Protein AF-0000000072532673 (afdb_homodimer)

Radius of gyration: 25.01 Å; Cα contacts (8 Å, |Δi|>4): 2176; chains: 2; bounding box: 60×74×64 Å

Foldseek 3Di:
DKFFQFKAKAAKFFAPPDCLPPAFLLLLLQQQLVQCVSLVDDLALAAEEEAEEFQCPPCDPPSQLSSSVSNVHDPNYYYDYAHPALQQQVVQVVVVVVCCVVVVHFKHKGFYWFNLSPFDWDWDDDDADPPGTDTHGSCQPRHAAFPPVRAGLLLLLQVLCVVQVPALVNLLVLLVQQLVLQVVCVVVCLCQRHHDWDWADDPDDGTDIDTHFDQSVPDDSVCSVVFAADRDNPSGRFGLSQAFGAIGMIMMTMMGDPVVCVVVVRDGLKAWQFKFKFFDALSNLLQRQLVGQVVGCVVRVPDLVQAQAEEEAPNGSSSLVSNCVSNVHDPCRYSSNHHRSNRNRSSRGRNVVSVNSCSSPDDAQGKYKYKYTRGRGMIMMTIMGTD/DKFFQFKAKAAKFFAPPDCLPPAQLLLLLQQQLVQCVSLVDDLALAAEEEAEEFQCPPCDPPSQLSSSVSNVHDPNYYYDYAHPALQQQVVQVVVVVVCCVVVVHFKHKGFYWFNLSPFDWDWDDDDADPPGGDIHGSCQPRHAAFPPVRAGLLLLLQVLCVVQVPALVNLLVLLVQLLVLQVVCVVVCLCQRHHDWDWADDPDDGTDIDTHFDQSVPDDSVCSVVFAADRDNPSGRFGLSQAFGAIGMIMMTMMGDPVVCVVVVGDGLKAWQFKFKFFDALSNLLQRQLVGQVVGCVVNVPDLVQAQAEEEAPNGSSSLVSNCVSVVHDPCRYSSNHHRSNRNRSSRGRNVVSVNSCSSPDDAQGKYKYKYTRGRGMIMMTIMGTD

Organism: Lottia gigantea (NCBI:txid225164)

Structure (mmCIF, N/CA/C/O backbone):
data_AF-0000000072532673-model_v1
#
loop_
_entity.id
_entity.type
_entity.pdbx_description
1 polymer 'acetyl-CoA C-acetyltransferase'
#
loop_
_atom_site.group_PDB
_atom_site.id
_atom_site.type_symbol
_atom_site.label_atom_id
_atom_site.label_alt_id
_atom_site.label_comp_id
_atom_site.label_asym_id
_atom_site.label_entity_id
_atom_site.label_seq_id
_atom_site.pdbx_PDB_ins_code
_atom_site.Cartn_x
_atom_site.Cartn_y
_atom_site.Cartn_z
_atom_site.occupancy
_atom_site.B_iso_or_equiv
_atom_site.auth_seq_id
_atom_site.auth_comp_id
_atom_site.auth_asym_id
_atom_site.auth_atom_id
_atom_site.pdbx_PDB_model_num
ATOM 1 N N . ASP A 1 1 ? 0.694 17.328 -18.125 1 95.25 1 ASP A N 1
ATOM 2 C CA . ASP A 1 1 ? 0.324 18.078 -16.922 1 95.25 1 ASP A CA 1
ATOM 3 C C . ASP A 1 1 ? -0.752 17.344 -16.125 1 95.25 1 ASP A C 1
ATOM 5 O O . ASP A 1 1 ? -1.719 16.828 -16.703 1 95.25 1 ASP A O 1
ATOM 9 N N . VAL A 1 2 ? -0.45 17.219 -14.852 1 98.88 2 VAL A N 1
ATOM 10 C CA . VAL A 1 2 ? -1.44 16.672 -13.93 1 98.88 2 VAL A CA 1
ATOM 11 C C . VAL A 1 2 ? -2.053 17.797 -13.094 1 98.88 2 VAL A C 1
ATOM 13 O O . VAL A 1 2 ? -1.332 18.594 -12.508 1 98.88 2 VAL A O 1
ATOM 16 N N . VAL A 1 3 ? -3.381 17.812 -13.023 1 98.94 3 VAL A N 1
ATOM 17 C CA . VAL A 1 3 ? -4.059 18.875 -12.289 1 98.94 3 VAL A CA 1
ATOM 18 C C . VAL A 1 3 ? -4.941 18.266 -11.203 1 98.94 3 VAL A C 1
ATOM 20 O O . VAL A 1 3 ? -5.492 17.172 -11.375 1 98.94 3 VAL A O 1
ATOM 23 N N . ILE A 1 4 ? -4.965 18.953 -10.086 1 98.94 4 ILE A N 1
ATOM 24 C CA . ILE A 1 4 ? -5.938 18.688 -9.031 1 98.94 4 ILE A CA 1
ATOM 25 C C . ILE A 1 4 ? -7.234 19.438 -9.32 1 98.94 4 ILE A C 1
ATOM 27 O O . ILE A 1 4 ? -7.23 20.672 -9.453 1 98.94 4 ILE A O 1
ATOM 31 N N . VAL A 1 5 ? -8.336 18.703 -9.328 1 98.81 5 VAL A N 1
ATOM 32 C CA . VAL A 1 5 ? -9.547 19.375 -9.781 1 98.81 5 VAL A CA 1
ATOM 33 C C . VAL A 1 5 ? -10.516 19.547 -8.609 1 98.81 5 VAL A C 1
ATOM 35 O O . VAL A 1 5 ? -11.359 20.438 -8.617 1 98.81 5 VAL A O 1
ATOM 38 N N . SER A 1 6 ? -10.398 18.688 -7.645 1 98.88 6 SER A N 1
ATOM 39 C CA . SER A 1 6 ? -11.219 18.812 -6.441 1 98.88 6 SER A CA 1
ATOM 40 C C . SER A 1 6 ? -10.523 18.188 -5.234 1 98.88 6 SER A C 1
ATOM 42 O O . SER A 1 6 ? -9.539 17.453 -5.383 1 98.88 6 SER A O 1
ATOM 44 N N . PHE A 1 7 ? -11.023 18.594 -4.102 1 98.88 7 PHE A N 1
ATOM 45 C CA . PHE A 1 7 ? -10.523 18.078 -2.83 1 98.88 7 PHE A CA 1
ATOM 46 C C . PHE A 1 7 ? -11.633 18.047 -1.787 1 98.88 7 PHE A C 1
ATOM 48 O O . PHE A 1 7 ? -12.461 18.953 -1.729 1 98.88 7 PHE A O 1
ATOM 55 N N . ALA A 1 8 ? -11.641 16.906 -0.988 1 98.94 8 ALA A N 1
ATOM 56 C CA . ALA A 1 8 ? -12.555 16.781 0.144 1 98.94 8 ALA A CA 1
ATOM 57 C C . ALA A 1 8 ? -11.93 15.961 1.267 1 98.94 8 ALA A C 1
ATOM 59 O O . ALA A 1 8 ? -11.195 15 1.01 1 98.94 8 ALA A O 1
ATOM 60 N N . ARG A 1 9 ? -12.219 16.328 2.412 1 98.94 9 ARG A N 1
ATOM 61 C CA . ARG A 1 9 ? -11.828 15.531 3.57 1 98.94 9 ARG A CA 1
ATOM 62 C C . ARG A 1 9 ? -12.945 15.477 4.598 1 98.94 9 ARG A C 1
ATOM 64 O O . ARG A 1 9 ? -13.828 16.344 4.617 1 98.94 9 ARG A O 1
ATOM 71 N N . THR A 1 10 ? -12.93 14.453 5.406 1 98.94 10 THR A N 1
ATOM 72 C CA . THR A 1 10 ? -13.797 14.398 6.582 1 98.94 10 THR A CA 1
ATOM 73 C C . THR A 1 10 ? -13.266 15.32 7.68 1 98.94 10 THR A C 1
ATOM 75 O O . THR A 1 10 ? -12.125 15.781 7.617 1 98.94 10 THR A O 1
ATOM 78 N N . PRO A 1 11 ? -14.203 15.617 8.695 1 98.81 11 PRO A N 1
ATOM 79 C CA . PRO A 1 11 ? -13.594 16.141 9.914 1 98.81 11 PRO A CA 1
ATOM 80 C C . PRO A 1 11 ? -12.539 15.211 10.508 1 98.81 11 PRO A C 1
ATOM 82 O O . PRO A 1 11 ? -12.531 14.016 10.203 1 98.81 11 PRO A O 1
ATOM 85 N N . ILE A 1 12 ? -11.664 15.82 11.234 1 98.88 12 ILE A N 1
ATOM 86 C CA . ILE A 1 12 ? -10.695 15.023 11.984 1 98.88 12 ILE A CA 1
ATOM 87 C C . ILE A 1 12 ? -11.203 14.82 13.414 1 98.88 12 ILE A C 1
ATOM 89 O O . ILE A 1 12 ? -11.453 15.789 14.133 1 98.88 12 ILE A O 1
ATOM 93 N N . GLY A 1 13 ? -11.453 13.562 13.742 1 98.75 13 GLY A N 1
ATOM 94 C CA . GLY A 1 13 ? -11.875 13.227 15.094 1 98.75 13 GLY A CA 1
ATOM 95 C C . GLY A 1 13 ? -10.734 12.789 15.984 1 98.75 13 GLY A C 1
ATOM 96 O O . GLY A 1 13 ? -9.766 12.18 15.516 1 98.75 13 GLY A O 1
ATOM 97 N N . SER A 1 14 ? -10.852 13.07 17.312 1 98.38 14 SER A N 1
ATOM 98 C CA . SER A 1 14 ? -9.875 12.586 18.297 1 98.38 14 SER A CA 1
ATOM 99 C C . SER A 1 14 ? -10.07 11.102 18.578 1 98.38 14 SER A C 1
ATOM 101 O O . SER A 1 14 ? -11.164 10.57 18.391 1 98.38 14 SER A O 1
ATOM 103 N N . PHE A 1 15 ? -9.016 10.5 19.125 1 98.19 15 PHE A N 1
ATOM 104 C CA . PHE A 1 15 ? -9.008 9.078 19.469 1 98.19 15 PHE A CA 1
ATOM 105 C C . PHE A 1 15 ? -10.164 8.75 20.391 1 98.19 15 PHE A C 1
ATOM 107 O O . PHE A 1 15 ? -10.328 9.383 21.438 1 98.19 15 PHE A O 1
ATOM 114 N N . LEU A 1 16 ? -11 7.75 19.953 1 98.12 16 LEU A N 1
ATOM 115 C CA . LEU A 1 16 ? -12.117 7.207 20.719 1 98.12 16 LEU A CA 1
ATOM 116 C C . LEU A 1 16 ? -13.133 8.297 21.047 1 98.12 16 LEU A C 1
ATOM 118 O O . LEU A 1 16 ? -13.711 8.305 22.141 1 98.12 16 LEU A O 1
ATOM 122 N N . SER A 1 17 ? -13.352 9.172 20.125 1 97.56 17 SER A N 1
ATOM 123 C CA . SER A 1 17 ? -14.25 10.305 20.328 1 97.56 17 SER A CA 1
ATOM 124 C C . SER A 1 17 ? -15.289 10.383 19.203 1 97.56 17 SER A C 1
ATOM 126 O O . SER A 1 17 ? -15.984 9.398 18.938 1 97.56 17 SER A O 1
ATOM 128 N N . SER A 1 18 ? -15.359 11.477 18.5 1 97.5 18 SER A N 1
ATOM 129 C CA . SER A 1 18 ? -16.516 11.812 17.672 1 97.5 18 SER A CA 1
ATOM 130 C C . SER A 1 18 ? -16.641 10.852 16.5 1 97.5 18 SER A C 1
ATOM 132 O O . SER A 1 18 ? -17.75 10.586 16.031 1 97.5 18 SER A O 1
ATOM 134 N N . LEU A 1 19 ? -15.516 10.328 15.984 1 98.38 19 LEU A N 1
ATOM 135 C CA . LEU A 1 19 ? -15.562 9.484 14.797 1 98.38 19 LEU A CA 1
ATOM 136 C C . LEU A 1 19 ? -15.203 8.047 15.133 1 98.38 19 LEU A C 1
ATOM 138 O O . LEU A 1 19 ? -14.922 7.242 14.242 1 98.38 19 LEU A O 1
ATOM 142 N N . ALA A 1 20 ? -15.219 7.684 16.391 1 97.56 20 ALA A N 1
ATOM 143 C CA . ALA A 1 20 ? -14.719 6.395 16.875 1 97.56 20 ALA A CA 1
ATOM 144 C C . ALA A 1 20 ? -15.523 5.242 16.281 1 97.56 20 ALA A C 1
ATOM 146 O O . ALA A 1 20 ? -15.016 4.133 16.125 1 97.56 20 ALA A O 1
ATOM 147 N N . GLU A 1 21 ? -16.75 5.508 15.859 1 96.38 21 GLU A N 1
ATOM 148 C CA . GLU A 1 21 ? -17.625 4.449 15.375 1 96.38 21 GLU A CA 1
ATOM 149 C C . GLU A 1 21 ? -17.469 4.246 13.867 1 96.38 21 GLU A C 1
ATOM 151 O O . GLU A 1 21 ? -18.016 3.297 13.305 1 96.38 21 GLU A O 1
ATOM 156 N N . VAL A 1 22 ? -16.781 5.031 13.211 1 98.31 22 VAL A N 1
ATOM 157 C CA . VAL A 1 22 ? -16.719 5.023 11.75 1 98.31 22 VAL A CA 1
ATOM 158 C C . VAL A 1 22 ? -15.391 4.422 11.297 1 98.31 22 VAL A C 1
ATOM 160 O O . VAL A 1 22 ? -14.328 5 11.539 1 98.31 22 VAL A O 1
ATOM 163 N N . PRO A 1 23 ? -15.391 3.258 10.617 1 98.19 23 PRO A N 1
ATOM 164 C CA . PRO A 1 23 ? -14.141 2.658 10.141 1 98.19 23 PRO A CA 1
ATOM 165 C C . PRO A 1 23 ? -13.461 3.492 9.062 1 98.19 23 PRO A C 1
ATOM 167 O O . PRO A 1 23 ? -14.109 4.305 8.398 1 98.19 23 PRO A O 1
ATOM 170 N N . ALA A 1 24 ? -12.164 3.32 8.898 1 98.81 24 ALA A N 1
ATOM 171 C CA . ALA A 1 24 ? -11.359 4.078 7.938 1 98.81 24 ALA A CA 1
ATOM 172 C C . ALA A 1 24 ? -11.953 3.982 6.535 1 98.81 24 ALA A C 1
ATOM 174 O O . ALA A 1 24 ? -11.969 4.969 5.793 1 98.81 24 ALA A O 1
ATOM 175 N N . THR A 1 25 ? -12.445 2.791 6.113 1 98.81 25 THR A N 1
ATOM 176 C CA . THR A 1 25 ? -12.953 2.57 4.766 1 98.81 25 THR A CA 1
ATOM 177 C C . THR A 1 25 ? -14.211 3.406 4.516 1 98.81 25 THR A C 1
ATOM 179 O O . THR A 1 25 ? -14.391 3.943 3.422 1 98.81 25 THR A O 1
ATOM 182 N N . ARG A 1 26 ? -15.031 3.543 5.512 1 98.81 26 ARG A N 1
ATOM 183 C CA . ARG A 1 26 ? -16.219 4.383 5.383 1 98.81 26 ARG A CA 1
ATOM 184 C C . ARG A 1 26 ? -15.844 5.859 5.336 1 98.81 26 ARG A C 1
ATOM 186 O O . ARG A 1 26 ? -16.422 6.629 4.57 1 98.81 26 ARG A O 1
ATOM 193 N N . LEU A 1 27 ? -14.898 6.266 6.203 1 98.94 27 LEU A N 1
ATOM 194 C CA . LEU A 1 27 ? -14.391 7.629 6.105 1 98.94 27 LEU A CA 1
ATOM 195 C C . LEU A 1 27 ? -13.852 7.906 4.707 1 98.94 27 LEU A C 1
ATOM 197 O O . LEU A 1 27 ? -14.117 8.969 4.137 1 98.94 27 LEU A O 1
ATOM 201 N N . GLY A 1 28 ? -13.07 6.953 4.18 1 98.94 28 GLY A N 1
ATOM 202 C CA . GLY A 1 28 ? -12.57 7.07 2.82 1 98.94 28 GLY A CA 1
ATOM 203 C C . GLY A 1 28 ? -13.672 7.195 1.785 1 98.94 28 GLY A C 1
ATOM 204 O O . GLY A 1 28 ? -13.578 8.016 0.872 1 98.94 28 GLY A O 1
ATOM 205 N N . SER A 1 29 ? -14.75 6.391 1.938 1 98.94 29 SER A N 1
ATOM 206 C CA . SER A 1 29 ? -15.883 6.441 1.017 1 98.94 29 SER A CA 1
ATOM 207 C C . SER A 1 29 ? -16.5 7.836 0.977 1 98.94 29 SER A C 1
ATOM 209 O O . SER A 1 29 ? -16.844 8.336 -0.095 1 98.94 29 SER A O 1
ATOM 211 N N . ILE A 1 30 ? -16.625 8.367 2.133 1 98.94 30 ILE A N 1
ATOM 212 C CA . ILE A 1 30 ? -17.266 9.672 2.258 1 98.94 30 ILE A CA 1
ATOM 213 C C . ILE A 1 30 ? -16.406 10.727 1.561 1 98.94 30 ILE A C 1
ATOM 215 O O . ILE A 1 30 ? -16.922 11.547 0.797 1 98.94 30 ILE A O 1
ATOM 219 N N . ALA A 1 31 ? -15.109 10.719 1.809 1 98.94 31 ALA A N 1
ATOM 220 C CA . ALA A 1 31 ? -14.195 11.68 1.188 1 98.94 31 ALA A CA 1
ATOM 221 C C . ALA A 1 31 ? -14.172 11.516 -0.328 1 98.94 31 ALA A C 1
ATOM 223 O O . ALA A 1 31 ? -14.211 12.5 -1.067 1 98.94 31 ALA A O 1
ATOM 224 N N . ILE A 1 32 ? -14.117 10.266 -0.835 1 98.94 32 ILE A N 1
ATOM 225 C CA . ILE A 1 32 ? -14.062 9.977 -2.264 1 98.94 32 ILE A CA 1
ATOM 226 C C . ILE A 1 32 ? -15.344 10.461 -2.941 1 98.94 32 ILE A C 1
ATOM 228 O O . ILE A 1 32 ? -15.289 11.156 -3.961 1 98.94 32 ILE A O 1
ATOM 232 N N . LYS A 1 33 ? -16.469 10.078 -2.365 1 98.94 33 LYS A N 1
ATOM 233 C CA . LYS A 1 33 ? -17.766 10.453 -2.939 1 98.94 33 LYS A CA 1
ATOM 234 C C . LYS A 1 33 ? -17.875 11.969 -3.1 1 98.94 33 LYS A C 1
ATOM 236 O O . LYS A 1 33 ? -18.312 12.453 -4.148 1 98.94 33 LYS A O 1
ATOM 241 N N . GLU A 1 34 ? -17.484 12.688 -2.076 1 98.94 34 GLU A N 1
ATOM 242 C CA . GLU A 1 34 ? -17.609 14.141 -2.111 1 98.94 34 GLU A CA 1
ATOM 243 C C . GLU A 1 34 ? -16.625 14.75 -3.109 1 98.94 34 GLU A C 1
ATOM 245 O O . GLU A 1 34 ? -16.953 15.719 -3.797 1 98.94 34 GLU A O 1
ATOM 250 N N . ALA A 1 35 ? -15.383 14.258 -3.164 1 98.88 35 ALA A N 1
ATOM 251 C CA . ALA A 1 35 ? -14.414 14.773 -4.129 1 98.88 35 ALA A CA 1
ATOM 252 C C . ALA A 1 35 ? -14.938 14.625 -5.559 1 98.88 35 ALA A C 1
ATOM 254 O O . ALA A 1 35 ? -14.766 15.523 -6.383 1 98.88 35 ALA A O 1
ATOM 255 N N . VAL A 1 36 ? -15.516 13.477 -5.863 1 98.88 36 VAL A N 1
ATOM 256 C CA . VAL A 1 36 ? -16.078 13.234 -7.188 1 98.88 36 VAL A CA 1
ATOM 257 C C . VAL A 1 36 ? -17.203 14.234 -7.461 1 98.88 36 VAL A C 1
ATOM 259 O O . VAL A 1 36 ? -17.266 14.828 -8.539 1 98.88 36 VAL A O 1
ATOM 262 N N . SER A 1 37 ? -18.062 14.414 -6.477 1 98.69 37 SER A N 1
ATOM 263 C CA . SER A 1 37 ? -19.172 15.359 -6.602 1 98.69 37 SER A CA 1
ATOM 264 C C . SER A 1 37 ? -18.656 16.766 -6.871 1 98.69 37 SER A C 1
ATOM 266 O O . SER A 1 37 ? -19.156 17.453 -7.766 1 98.69 37 SER A O 1
ATOM 268 N N . ARG A 1 38 ? -17.656 17.203 -6.172 1 98.62 38 ARG A N 1
ATOM 269 C CA . ARG A 1 38 ? -17.141 18.547 -6.285 1 98.62 38 ARG A CA 1
ATOM 270 C C . ARG A 1 38 ? -16.438 18.766 -7.625 1 98.62 38 ARG A C 1
ATOM 272 O O . ARG A 1 38 ? -16.406 19.875 -8.148 1 98.62 38 ARG A O 1
ATOM 279 N N . ALA A 1 39 ? -15.867 17.703 -8.133 1 98.38 39 ALA A N 1
ATOM 280 C CA . ALA A 1 39 ? -15.227 17.781 -9.445 1 98.38 39 ALA A CA 1
ATOM 281 C C . ALA A 1 39 ? -16.266 18 -10.547 1 98.38 39 ALA A C 1
ATOM 283 O O . ALA A 1 39 ? -15.93 18.453 -11.648 1 98.38 39 ALA A O 1
ATOM 284 N N . GLY A 1 40 ? -17.5 17.562 -10.258 1 98.12 40 GLY A N 1
ATOM 285 C CA . GLY A 1 40 ? -18.578 17.719 -11.219 1 98.12 40 GLY A CA 1
ATOM 286 C C . GLY A 1 40 ? -18.516 16.703 -12.352 1 98.12 40 GLY A C 1
ATOM 287 O O . GLY A 1 40 ? -18.891 17.016 -13.484 1 98.12 40 GLY A O 1
ATOM 288 N N . ILE A 1 41 ? -17.984 15.633 -12.148 1 98.12 41 ILE A N 1
ATOM 289 C CA . ILE A 1 41 ? -17.875 14.617 -13.188 1 98.12 41 ILE A CA 1
ATOM 290 C C . ILE A 1 41 ? -18.734 13.414 -12.836 1 98.12 41 ILE A C 1
ATOM 292 O O . ILE A 1 41 ? -19.109 13.227 -11.672 1 98.12 41 ILE A O 1
ATOM 296 N N . ASN A 1 42 ? -19.062 12.625 -13.867 1 97.94 42 ASN A N 1
ATOM 297 C CA . ASN A 1 42 ? -19.688 11.328 -13.648 1 97.94 42 ASN A CA 1
ATOM 298 C C . ASN A 1 42 ? -18.734 10.359 -12.945 1 97.94 42 ASN A C 1
ATOM 300 O O . ASN A 1 42 ? -17.562 10.266 -13.305 1 97.94 42 ASN A O 1
ATOM 304 N N . LYS A 1 43 ? -19.234 9.695 -11.938 1 97.75 43 LYS A N 1
ATOM 305 C CA . LYS A 1 43 ? -18.406 8.766 -11.164 1 97.75 43 LYS A CA 1
ATOM 306 C C . LYS A 1 43 ? -17.766 7.719 -12.07 1 97.75 43 LYS A C 1
ATOM 308 O O . LYS A 1 43 ? -16.688 7.207 -11.758 1 97.75 43 LYS A O 1
ATOM 313 N N . ASP A 1 44 ? -18.328 7.391 -13.203 1 97.88 44 ASP A N 1
ATOM 314 C CA . ASP A 1 44 ? -17.812 6.375 -14.117 1 97.88 44 ASP A CA 1
ATOM 315 C C . ASP A 1 44 ? -16.578 6.875 -14.859 1 97.88 44 ASP A C 1
ATOM 317 O O . ASP A 1 44 ? -15.859 6.09 -15.484 1 97.88 44 ASP A O 1
ATOM 321 N N . GLU A 1 45 ? -16.281 8.18 -14.75 1 98.06 45 GLU A N 1
ATOM 322 C CA . GLU A 1 45 ? -15.094 8.758 -15.367 1 98.06 45 GLU A CA 1
ATOM 323 C C . GLU A 1 45 ? -13.828 8.398 -14.586 1 98.06 45 GLU A C 1
ATOM 325 O O . GLU A 1 45 ? -12.719 8.5 -15.102 1 98.06 45 GLU A O 1
ATOM 330 N N . VAL A 1 46 ? -14.031 8.086 -13.297 1 98.81 46 VAL A N 1
ATOM 331 C CA . VAL A 1 46 ? -12.883 7.734 -12.469 1 98.81 46 VAL A CA 1
ATOM 332 C C . VAL A 1 46 ? -12.32 6.383 -12.906 1 98.81 46 VAL A C 1
ATOM 334 O O . VAL A 1 46 ? -13.039 5.379 -12.906 1 98.81 46 VAL A O 1
ATOM 337 N N . LYS A 1 47 ? -11.016 6.363 -13.172 1 98.69 47 LYS A N 1
ATOM 338 C CA . LYS A 1 47 ? -10.445 5.18 -13.812 1 98.69 47 LYS A CA 1
ATOM 339 C C . LYS A 1 47 ? -9.656 4.34 -12.812 1 98.69 47 LYS A C 1
ATOM 341 O O . LYS A 1 47 ? -9.43 3.148 -13.039 1 98.69 47 LYS A O 1
ATOM 346 N N . GLU A 1 48 ? -9.195 4.871 -11.781 1 98.88 48 GLU A N 1
ATOM 347 C CA . GLU A 1 48 ? -8.422 4.16 -10.773 1 98.88 48 GLU A CA 1
ATOM 348 C C . GLU A 1 48 ? -8.336 4.957 -9.469 1 98.88 48 GLU A C 1
ATOM 350 O O . GLU A 1 48 ? -8.492 6.184 -9.477 1 98.88 48 GLU A O 1
ATOM 355 N N . VAL A 1 49 ? -8.234 4.289 -8.344 1 99 49 VAL A N 1
ATOM 356 C CA . VAL A 1 49 ? -8.234 4.934 -7.031 1 99 49 VAL A CA 1
ATOM 357 C C . VAL A 1 49 ? -7.035 4.449 -6.219 1 99 49 VAL A C 1
ATOM 359 O O . VAL A 1 49 ? -6.805 3.244 -6.098 1 99 49 VAL A O 1
ATOM 362 N N . TYR A 1 50 ? -6.234 5.359 -5.676 1 98.94 50 TYR A N 1
ATOM 363 C CA . TYR A 1 50 ? -5.184 5.074 -4.703 1 98.94 50 TYR A CA 1
ATOM 364 C C . TYR A 1 50 ? -5.465 5.77 -3.377 1 98.94 50 TYR A C 1
ATOM 366 O O . TYR A 1 50 ? -5.578 6.996 -3.322 1 98.94 50 TYR A O 1
ATOM 374 N N . MET A 1 51 ? -5.551 5.035 -2.291 1 98.94 51 MET A N 1
ATOM 375 C CA . MET A 1 51 ? -5.73 5.602 -0.958 1 98.94 51 MET A CA 1
ATOM 376 C C . MET A 1 51 ? -4.641 5.125 -0.008 1 98.94 51 MET A C 1
ATOM 378 O O . MET A 1 51 ? -4.355 3.928 0.068 1 98.94 51 MET A O 1
ATOM 382 N N . GLY A 1 52 ? -4.004 6.082 0.679 1 98.94 52 GLY A N 1
ATOM 383 C CA . GLY A 1 52 ? -3.082 5.738 1.75 1 98.94 52 GLY A CA 1
ATOM 384 C C . GLY A 1 52 ? -3.777 5.207 2.988 1 98.94 52 GLY A C 1
ATOM 385 O O . GLY A 1 52 ? -4.848 5.691 3.363 1 98.94 52 GLY A O 1
ATOM 386 N N . ASN A 1 53 ? -3.256 4.223 3.631 1 98.94 53 ASN A N 1
ATOM 387 C CA . ASN A 1 53 ? -3.717 3.629 4.883 1 98.94 53 ASN A CA 1
ATOM 388 C C . ASN A 1 53 ? -2.586 2.912 5.613 1 98.94 53 ASN A C 1
ATOM 390 O O . ASN A 1 53 ? -1.948 2.018 5.055 1 98.94 53 ASN A O 1
ATOM 394 N N . VAL A 1 54 ? -2.361 3.299 6.879 1 98.81 54 VAL A N 1
ATOM 395 C CA . VAL A 1 54 ? -1.189 2.793 7.586 1 98.81 54 VAL A CA 1
ATOM 396 C C . VAL A 1 54 ? -1.562 1.538 8.367 1 98.81 54 VAL A C 1
ATOM 398 O O . VAL A 1 54 ? -1.085 0.442 8.062 1 98.81 54 VAL A O 1
ATOM 401 N N . VAL A 1 55 ? -2.436 1.682 9.359 1 98.5 55 VAL A N 1
ATOM 402 C CA . VAL A 1 55 ? -2.893 0.532 10.133 1 98.5 55 VAL A CA 1
ATOM 403 C C . VAL A 1 55 ? -4.098 -0.107 9.453 1 98.5 55 VAL A C 1
ATOM 405 O O . VAL A 1 55 ? -5.242 0.252 9.734 1 98.5 55 VAL A O 1
ATOM 408 N N . GLN A 1 56 ? -3.834 -1.106 8.648 1 98.31 56 GLN A N 1
ATOM 409 C CA . GLN A 1 56 ? -4.863 -1.733 7.828 1 98.31 56 GLN A CA 1
ATOM 410 C C . GLN A 1 56 ? -5.508 -2.91 8.555 1 98.31 56 GLN A C 1
ATOM 412 O O . GLN A 1 56 ? -6.469 -3.502 8.062 1 98.31 56 GLN A O 1
ATOM 417 N N . ALA A 1 57 ? -5.008 -3.242 9.758 1 98.12 57 ALA A N 1
ATOM 418 C CA . ALA A 1 57 ? -5.441 -4.418 10.508 1 98.12 57 ALA A CA 1
ATOM 419 C C . ALA A 1 57 ? -6.918 -4.316 10.883 1 98.12 57 ALA A C 1
ATOM 421 O O . ALA A 1 57 ? -7.371 -3.279 11.375 1 98.12 57 ALA A O 1
ATOM 422 N N . CYS A 1 58 ? -7.621 -5.379 10.594 1 97.44 58 CYS A N 1
ATOM 423 C CA . CYS A 1 58 ? -9 -5.586 11.008 1 97.44 58 CYS A CA 1
ATOM 424 C C . CYS A 1 58 ? -9.953 -4.695 10.219 1 97.44 58 CYS A C 1
ATOM 426 O O . CYS A 1 58 ? -11.094 -4.48 10.625 1 97.44 58 CYS A O 1
ATOM 428 N N . GLU A 1 59 ? -9.523 -4.152 9.117 1 97.56 59 GLU A N 1
ATOM 429 C CA . GLU A 1 59 ? -10.391 -3.336 8.266 1 97.56 59 GLU A CA 1
ATOM 430 C C . GLU A 1 59 ? -11.133 -4.195 7.25 1 97.56 59 GLU A C 1
ATOM 432 O O . GLU A 1 59 ? -12.039 -3.715 6.57 1 97.56 59 GLU A O 1
ATOM 437 N N . GLY A 1 60 ? -10.781 -5.465 7.191 1 97.25 60 GLY A N 1
ATOM 438 C CA . GLY A 1 60 ? -11.281 -6.312 6.121 1 97.25 60 GLY A CA 1
ATOM 439 C C . GLY A 1 60 ? -10.414 -6.285 4.879 1 97.25 60 GLY A C 1
ATOM 440 O O . GLY A 1 60 ? -9.516 -5.449 4.766 1 97.25 60 GLY A O 1
ATOM 441 N N . GLN A 1 61 ? -10.719 -7.184 3.988 1 97.56 61 GLN A N 1
ATOM 442 C CA . GLN A 1 61 ? -9.922 -7.348 2.775 1 97.56 61 GLN A CA 1
ATOM 443 C C . GLN A 1 61 ? -10 -6.102 1.896 1 97.56 61 GLN A C 1
ATOM 445 O O . GLN A 1 61 ? -11.062 -5.512 1.739 1 97.56 61 GLN A O 1
ATOM 450 N N . ALA A 1 62 ? -8.852 -5.645 1.331 1 97.69 62 ALA A N 1
ATOM 451 C CA . ALA A 1 62 ? -8.742 -4.605 0.308 1 97.69 62 ALA A CA 1
ATOM 452 C C . ALA A 1 62 ? -9.43 -3.318 0.758 1 97.69 62 ALA A C 1
ATOM 454 O O . ALA A 1 62 ? -10.43 -2.904 0.172 1 97.69 62 ALA A O 1
ATOM 455 N N . PRO A 1 63 ? -8.867 -2.592 1.714 1 98.62 63 PRO A N 1
ATOM 456 C CA . PRO A 1 63 ? -9.508 -1.404 2.279 1 98.62 63 PRO A CA 1
ATOM 457 C C . PRO A 1 63 ? -9.797 -0.331 1.229 1 98.62 63 PRO A C 1
ATOM 459 O O . PRO A 1 63 ? -10.859 0.291 1.25 1 98.62 63 PRO A O 1
ATOM 462 N N . CYS A 1 64 ? -8.875 -0.103 0.326 1 98.88 64 CYS A N 1
ATOM 463 C CA . CYS A 1 64 ? -9.102 0.903 -0.706 1 98.88 64 CYS A CA 1
ATOM 464 C C . CYS A 1 64 ? -10.297 0.531 -1.578 1 98.88 64 CYS A C 1
ATOM 466 O O . CYS A 1 64 ? -11.062 1.401 -1.991 1 98.88 64 CYS A O 1
ATOM 468 N N . ARG A 1 65 ? -10.43 -0.743 -1.893 1 98.81 65 ARG A N 1
ATOM 469 C CA . ARG A 1 65 ? -11.555 -1.228 -2.688 1 98.81 65 ARG A CA 1
ATOM 470 C C . ARG A 1 65 ? -12.883 -0.992 -1.967 1 98.81 65 ARG A C 1
ATOM 472 O O . ARG A 1 65 ? -13.859 -0.576 -2.582 1 98.81 65 ARG A O 1
ATOM 479 N N . GLN A 1 66 ? -12.914 -1.274 -0.657 1 98.75 66 GLN A N 1
ATOM 480 C CA . GLN A 1 66 ? -14.102 -1.011 0.153 1 98.75 66 GLN A CA 1
ATOM 481 C C . GLN A 1 66 ? -14.492 0.463 0.088 1 98.75 66 GLN A C 1
ATOM 483 O O . GLN A 1 66 ? -15.672 0.789 -0.085 1 98.75 66 GLN A O 1
ATOM 488 N N . ALA A 1 67 ? -13.492 1.341 0.268 1 98.94 67 ALA A N 1
ATOM 489 C CA . ALA A 1 67 ? -13.75 2.777 0.212 1 98.94 67 ALA A CA 1
ATOM 490 C C . ALA A 1 67 ? -14.297 3.184 -1.154 1 98.94 67 ALA A C 1
ATOM 492 O O . ALA A 1 67 ? -15.227 3.986 -1.245 1 98.94 67 ALA A O 1
ATOM 493 N N . THR A 1 68 ? -13.711 2.643 -2.215 1 98.88 68 THR A N 1
ATOM 494 C CA . THR A 1 68 ? -14.062 2.975 -3.59 1 98.88 68 THR A CA 1
ATOM 495 C C . THR A 1 68 ? -15.508 2.578 -3.891 1 98.88 68 THR A C 1
ATOM 497 O O . THR A 1 68 ? -16.297 3.395 -4.379 1 98.88 68 THR A O 1
ATOM 500 N N . LEU A 1 69 ? -15.82 1.327 -3.598 1 98.75 69 LEU A N 1
ATOM 501 C CA . LEU A 1 69 ? -17.172 0.851 -3.867 1 98.75 69 LEU A CA 1
ATOM 502 C C . LEU A 1 69 ? -18.188 1.511 -2.93 1 98.75 69 LEU A C 1
ATOM 504 O O . LEU A 1 69 ? -19.312 1.785 -3.326 1 98.75 69 LEU A O 1
ATOM 508 N N . GLY A 1 70 ? -17.781 1.75 -1.666 1 98.69 70 GLY A N 1
ATOM 509 C CA . GLY A 1 70 ? -18.625 2.457 -0.725 1 98.69 70 GLY A CA 1
ATOM 510 C C . GLY A 1 70 ? -18.984 3.863 -1.175 1 98.69 70 GLY A C 1
ATOM 511 O O . GLY A 1 70 ? -20.016 4.402 -0.796 1 98.69 70 GLY A O 1
ATOM 512 N N . ALA A 1 71 ? -18.109 4.438 -1.953 1 98.88 71 ALA A N 1
ATOM 513 C CA . ALA A 1 71 ? -18.328 5.781 -2.488 1 98.88 71 ALA A CA 1
ATOM 514 C C . ALA A 1 71 ? -19.25 5.742 -3.699 1 98.88 71 ALA A C 1
ATOM 516 O O . ALA A 1 71 ? -19.625 6.789 -4.238 1 98.88 71 ALA A O 1
ATOM 517 N N . GLY A 1 72 ? -19.547 4.543 -4.148 1 98.62 72 GLY A N 1
ATOM 518 C CA . GLY A 1 72 ? -20.469 4.375 -5.258 1 98.62 72 GLY A CA 1
ATOM 519 C C . GLY A 1 72 ? -19.781 4.328 -6.609 1 98.62 72 GLY A C 1
ATOM 520 O O . GLY A 1 72 ? -20.438 4.391 -7.652 1 98.62 72 GLY A O 1
ATOM 521 N N . LEU A 1 73 ? -18.484 4.25 -6.699 1 98.81 73 LEU A N 1
ATOM 522 C CA . LEU A 1 73 ? -17.797 4.164 -7.98 1 98.81 73 LEU A CA 1
ATOM 523 C C . LEU A 1 73 ? -18.047 2.816 -8.648 1 98.81 73 LEU A C 1
ATOM 525 O O . LEU A 1 73 ? -18.531 1.882 -8 1 98.81 73 LEU A O 1
ATOM 529 N N . ALA A 1 74 ? -17.688 2.717 -9.898 1 98.62 74 ALA A N 1
ATOM 530 C CA . ALA A 1 74 ? -17.969 1.533 -10.703 1 98.62 74 ALA A CA 1
ATOM 531 C C . ALA A 1 74 ? -17.172 0.331 -10.227 1 98.62 74 ALA A C 1
ATOM 533 O O . ALA A 1 74 ? -16 0.469 -9.844 1 98.62 74 ALA A O 1
ATOM 534 N N . GLU A 1 75 ? -17.75 -0.865 -10.312 1 98.12 75 GLU A N 1
ATOM 535 C CA . GLU A 1 75 ? -17.078 -2.105 -9.953 1 98.12 75 GLU A CA 1
ATOM 536 C C . GLU A 1 75 ? -15.875 -2.357 -10.867 1 98.12 75 GLU A C 1
ATOM 538 O O . GLU A 1 75 ? -14.984 -3.131 -10.523 1 98.12 75 GLU A O 1
ATOM 543 N N . SER A 1 76 ? -15.844 -1.729 -12 1 98.5 76 SER A N 1
ATOM 544 C CA . SER A 1 76 ? -14.758 -1.905 -12.961 1 98.5 76 SER A CA 1
ATOM 545 C C . SER A 1 76 ? -13.562 -1.023 -12.609 1 98.5 76 SER A C 1
ATOM 547 O O . SER A 1 76 ? -12.523 -1.087 -13.266 1 98.5 76 SER A O 1
ATOM 549 N N . THR A 1 77 ? -13.617 -0.203 -11.539 1 98.75 77 THR A N 1
ATOM 550 C CA . THR A 1 77 ? -12.547 0.71 -11.164 1 98.75 77 THR A CA 1
ATOM 551 C C . THR A 1 77 ? -11.5 -0.004 -10.305 1 98.75 77 THR A C 1
ATOM 553 O O . THR A 1 77 ? -11.781 -0.381 -9.164 1 98.75 77 THR A O 1
ATOM 556 N N . PRO A 1 78 ? -10.281 -0.216 -10.844 1 98.75 78 PRO A N 1
ATOM 557 C CA . PRO A 1 78 ? -9.242 -0.825 -10.008 1 98.75 78 PRO A CA 1
ATOM 558 C C . PRO A 1 78 ? -8.758 0.103 -8.898 1 98.75 78 PRO A C 1
ATOM 560 O O . PRO A 1 78 ? -8.898 1.324 -9.008 1 98.75 78 PRO A O 1
ATOM 563 N N . THR A 1 79 ? -8.227 -0.479 -7.824 1 98.81 79 THR A N 1
ATOM 564 C CA . THR A 1 79 ? -7.793 0.298 -6.672 1 98.81 79 THR A CA 1
ATOM 565 C C . THR A 1 79 ? -6.535 -0.31 -6.051 1 98.81 79 THR A C 1
ATOM 567 O O . THR A 1 79 ? -6.223 -1.478 -6.289 1 98.81 79 THR A O 1
ATOM 570 N N . THR A 1 80 ? -5.797 0.457 -5.297 1 98.94 80 THR A N 1
ATOM 571 C CA . THR A 1 80 ? -4.605 0.014 -4.586 1 98.94 80 THR A CA 1
ATOM 572 C C . THR A 1 80 ? -4.445 0.776 -3.273 1 98.94 80 THR A C 1
ATOM 574 O O . THR A 1 80 ? -4.656 1.989 -3.225 1 98.94 80 THR A O 1
ATOM 577 N N . THR A 1 81 ? -4.191 0.107 -2.191 1 98.94 81 THR A N 1
ATOM 578 C CA . THR A 1 81 ? -3.871 0.733 -0.915 1 98.94 81 THR A CA 1
ATOM 579 C C . THR A 1 81 ? -2.367 0.952 -0.783 1 98.94 81 THR A C 1
ATOM 581 O O . THR A 1 81 ? -1.575 0.056 -1.081 1 98.94 81 THR A O 1
ATOM 584 N N . ILE A 1 82 ? -1.993 2.176 -0.354 1 98.94 82 ILE A N 1
ATOM 585 C CA . ILE A 1 82 ? -0.594 2.576 -0.24 1 98.94 82 ILE A CA 1
ATOM 586 C C . ILE A 1 82 ? -0.229 2.76 1.231 1 98.94 82 ILE A C 1
ATOM 588 O O . ILE A 1 82 ? -0.958 3.416 1.98 1 98.94 82 ILE A O 1
ATOM 592 N N . ASN A 1 83 ? 0.93 2.145 1.671 1 98.88 83 ASN A N 1
ATOM 593 C CA . ASN A 1 83 ? 1.421 2.336 3.031 1 98.88 83 ASN A CA 1
ATOM 594 C C . ASN A 1 83 ? 2.861 2.842 3.041 1 98.88 83 ASN A C 1
ATOM 596 O O . ASN A 1 83 ? 3.793 2.082 2.768 1 98.88 83 ASN A O 1
ATOM 600 N N . LYS A 1 84 ? 3.01 4.117 3.301 1 98.81 84 LYS A N 1
ATOM 601 C CA . LYS A 1 84 ? 4.273 4.785 3.596 1 98.81 84 LYS A CA 1
ATOM 602 C C . LYS A 1 84 ? 4.191 5.566 4.906 1 98.81 84 LYS A C 1
ATOM 604 O O . LYS A 1 84 ? 4.52 6.754 4.945 1 98.81 84 LYS A O 1
ATOM 609 N N . VAL A 1 85 ? 3.555 4.934 5.832 1 98.44 85 VAL A N 1
ATOM 610 C CA . VAL A 1 85 ? 3.314 5.477 7.168 1 98.44 85 VAL A CA 1
ATOM 611 C C . VAL A 1 85 ? 2.67 6.855 7.059 1 98.44 85 VAL A C 1
ATOM 613 O O . VAL A 1 85 ? 1.628 7.012 6.414 1 98.44 85 VAL A O 1
ATOM 616 N N . CYS A 1 86 ? 3.246 7.891 7.723 1 98.69 86 CYS A N 1
ATOM 617 C CA . CYS A 1 86 ? 2.594 9.195 7.762 1 98.69 86 CYS A CA 1
ATOM 618 C C . CYS A 1 86 ? 2.494 9.797 6.367 1 98.69 86 CYS A C 1
ATOM 620 O O . CYS A 1 86 ? 1.618 10.625 6.102 1 98.69 86 CYS A O 1
ATOM 622 N N . ALA A 1 87 ? 3.332 9.375 5.43 1 98.88 87 ALA A N 1
ATOM 623 C CA . ALA A 1 87 ? 3.387 9.984 4.102 1 98.88 87 ALA A CA 1
ATOM 624 C C . ALA A 1 87 ? 2.482 9.242 3.119 1 98.88 87 ALA A C 1
ATOM 626 O O . ALA A 1 87 ? 2.488 9.531 1.921 1 98.88 87 ALA A O 1
ATOM 627 N N . SER A 1 88 ? 1.68 8.281 3.58 1 98.94 88 SER A N 1
ATOM 628 C CA . SER A 1 88 ? 0.904 7.387 2.729 1 98.94 88 SER A CA 1
ATOM 629 C C . SER A 1 88 ? -0.011 8.172 1.792 1 98.94 88 SER A C 1
ATOM 631 O O . SER A 1 88 ? -0.063 7.895 0.592 1 98.94 88 SER A O 1
ATOM 633 N N . GLY A 1 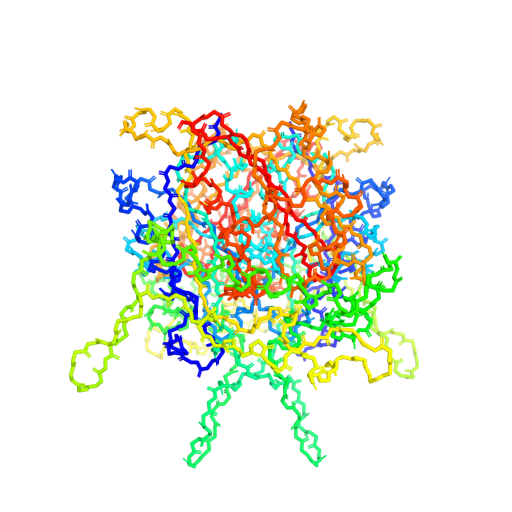89 ? -0.746 9.125 2.355 1 98.94 89 GLY A N 1
ATOM 634 C CA . GLY A 1 89 ? -1.681 9.891 1.546 1 98.94 89 GLY A CA 1
ATOM 635 C C . GLY A 1 89 ? -1.004 10.68 0.444 1 98.94 89 GLY A C 1
ATOM 636 O O . GLY A 1 89 ? -1.484 10.711 -0.691 1 98.94 89 GLY A O 1
ATOM 637 N N . MET A 1 90 ? 0.109 11.359 0.746 1 98.94 90 MET A N 1
ATOM 638 C CA . MET A 1 90 ? 0.84 12.125 -0.261 1 98.94 90 MET A CA 1
ATOM 639 C C . MET A 1 90 ? 1.449 11.195 -1.31 1 98.94 90 MET A C 1
ATOM 641 O O . MET A 1 90 ? 1.454 11.523 -2.5 1 98.94 90 MET A O 1
ATOM 645 N N . LYS A 1 91 ? 1.952 10.062 -0.836 1 98.94 91 LYS A N 1
ATOM 646 C CA . LYS A 1 91 ? 2.521 9.102 -1.778 1 98.94 91 LYS A CA 1
ATOM 647 C C . LYS A 1 91 ? 1.462 8.586 -2.748 1 98.94 91 LYS A C 1
ATOM 649 O O . LYS A 1 91 ? 1.749 8.359 -3.926 1 98.94 91 LYS A O 1
ATOM 654 N N . ALA A 1 92 ? 0.246 8.359 -2.227 1 98.94 92 ALA A N 1
ATOM 655 C CA . ALA A 1 92 ? -0.851 7.973 -3.107 1 98.94 92 ALA A CA 1
ATOM 656 C C . ALA A 1 92 ? -1.069 9.008 -4.207 1 98.94 92 ALA A C 1
ATOM 658 O O . ALA A 1 92 ? -1.286 8.656 -5.367 1 98.94 92 ALA A O 1
ATOM 659 N N . VAL A 1 93 ? -0.996 10.281 -3.895 1 98.94 93 VAL A N 1
ATOM 660 C CA . VAL A 1 93 ? -1.154 11.367 -4.855 1 98.94 93 VAL A CA 1
ATOM 661 C C . VAL A 1 93 ? -0.01 11.336 -5.863 1 98.94 93 VAL A C 1
ATOM 663 O O . VAL A 1 93 ? -0.233 11.469 -7.07 1 98.94 93 VAL A O 1
ATOM 666 N N . MET A 1 94 ? 1.223 11.141 -5.371 1 98.94 94 MET A N 1
ATOM 667 C CA . MET A 1 94 ? 2.398 11.086 -6.234 1 98.94 94 MET A CA 1
ATOM 668 C C . MET A 1 94 ? 2.277 9.945 -7.242 1 98.94 94 MET A C 1
ATOM 670 O O . MET A 1 94 ? 2.523 10.133 -8.438 1 98.94 94 MET A O 1
ATOM 674 N N . LEU A 1 95 ? 1.89 8.766 -6.75 1 98.94 95 LEU A N 1
ATOM 675 C CA . LEU A 1 95 ? 1.779 7.594 -7.605 1 98.94 95 LEU A CA 1
ATOM 676 C C . LEU A 1 95 ? 0.674 7.777 -8.641 1 98.94 95 LEU A C 1
ATOM 678 O O . LEU A 1 95 ? 0.834 7.391 -9.797 1 98.94 95 LEU A O 1
ATOM 682 N N . ALA A 1 96 ? -0.449 8.328 -8.195 1 98.94 96 ALA A N 1
ATOM 683 C CA . ALA A 1 96 ? -1.533 8.602 -9.133 1 98.94 96 ALA A CA 1
ATOM 684 C C . ALA A 1 96 ? -1.092 9.594 -10.203 1 98.94 96 ALA A C 1
ATOM 686 O O . ALA A 1 96 ? -1.424 9.43 -11.383 1 98.94 96 ALA A O 1
ATOM 687 N N . ALA A 1 97 ? -0.385 10.609 -9.797 1 98.94 97 ALA A N 1
ATOM 688 C CA . ALA A 1 97 ? 0.143 11.57 -10.758 1 98.94 97 ALA A CA 1
ATOM 689 C C . ALA A 1 97 ? 1.033 10.883 -11.789 1 98.94 97 ALA A C 1
ATOM 691 O O . ALA A 1 97 ? 0.967 11.188 -12.984 1 98.94 97 ALA A O 1
ATOM 692 N N . GLN A 1 98 ? 1.854 9.961 -11.359 1 98.88 98 GLN A N 1
ATOM 693 C CA . GLN A 1 98 ? 2.736 9.242 -12.273 1 98.88 98 GLN A CA 1
ATOM 694 C C . GLN A 1 98 ? 1.938 8.398 -13.266 1 98.88 98 GLN A C 1
ATOM 696 O O . GLN A 1 98 ? 2.324 8.266 -14.422 1 98.88 98 GLN A O 1
ATOM 701 N N . ASN A 1 99 ? 0.858 7.758 -12.758 1 98.81 99 ASN A N 1
ATOM 702 C CA . ASN A 1 99 ? -0.034 7.02 -13.648 1 98.81 99 ASN A CA 1
ATOM 703 C C . ASN A 1 99 ? -0.559 7.902 -14.781 1 98.81 99 ASN A C 1
ATOM 705 O O . ASN A 1 99 ? -0.619 7.473 -15.93 1 98.81 99 ASN A O 1
ATOM 709 N N . ILE A 1 100 ? -0.916 9.078 -14.453 1 98.88 100 ILE A N 1
ATOM 710 C CA . ILE A 1 100 ? -1.46 10.039 -15.406 1 98.88 100 ILE A CA 1
ATOM 711 C C . ILE A 1 100 ? -0.346 10.547 -16.328 1 98.88 100 ILE A C 1
ATOM 713 O O . ILE A 1 100 ? -0.535 10.672 -17.531 1 98.88 100 ILE A O 1
ATOM 717 N N . MET A 1 101 ? 0.839 10.836 -15.766 1 98.75 101 MET A N 1
ATOM 718 C CA . MET A 1 101 ? 1.983 11.297 -16.547 1 98.75 101 MET A CA 1
ATOM 719 C C . MET A 1 101 ? 2.367 10.273 -17.609 1 98.75 101 MET A C 1
ATOM 721 O O . MET A 1 101 ? 2.785 10.641 -18.703 1 98.75 101 MET A O 1
ATOM 725 N N . CYS A 1 102 ? 2.213 8.961 -17.266 1 98.25 102 CYS A N 1
ATOM 726 C CA . CYS A 1 102 ? 2.57 7.879 -18.188 1 98.25 102 CYS A CA 1
ATOM 727 C C . CYS A 1 102 ? 1.485 7.676 -19.234 1 98.25 102 CYS A C 1
ATOM 729 O O . CYS A 1 102 ? 1.687 6.941 -20.203 1 98.25 102 CYS A O 1
ATOM 731 N N . GLY A 1 103 ? 0.343 8.336 -19.062 1 98.06 103 GLY A N 1
ATOM 732 C CA . GLY A 1 103 ? -0.776 8.164 -19.969 1 98.06 103 GLY A CA 1
ATOM 733 C C . GLY A 1 103 ? -1.534 6.871 -19.75 1 98.06 103 GLY A C 1
ATOM 734 O O . GLY A 1 103 ? -2.33 6.457 -20.594 1 98.06 103 GLY A O 1
ATOM 735 N N . HIS A 1 104 ? -1.289 6.184 -18.656 1 98.06 104 HIS A N 1
ATOM 736 C CA . HIS A 1 104 ? -1.963 4.922 -18.359 1 98.06 104 HIS A CA 1
ATOM 737 C C . HIS A 1 104 ? -3.387 5.16 -17.875 1 98.06 104 HIS A C 1
ATOM 739 O O . HIS A 1 104 ? -4.266 4.32 -18.078 1 98.06 104 HIS A O 1
ATOM 745 N N . GLN A 1 105 ? -3.627 6.234 -17.141 1 98.19 105 GLN A N 1
ATOM 746 C CA . GLN A 1 105 ? -4.938 6.746 -16.75 1 98.19 105 GLN A CA 1
ATOM 747 C C . GLN A 1 105 ? -5.035 8.25 -17 1 98.19 105 GLN A C 1
ATOM 749 O O . GLN A 1 105 ? -4.023 8.914 -17.219 1 98.19 105 GLN A O 1
ATOM 754 N N . ASP A 1 106 ? -6.27 8.742 -16.938 1 98.44 106 ASP A N 1
ATOM 755 C CA . ASP A 1 106 ? -6.359 10.188 -17.172 1 98.44 106 ASP A CA 1
ATOM 756 C C . ASP A 1 106 ? -7.18 10.859 -16.078 1 98.44 106 ASP A C 1
ATOM 758 O O . ASP A 1 106 ? -7.125 12.086 -15.914 1 98.44 106 ASP A O 1
ATOM 762 N N . ILE A 1 107 ? -8.031 10.125 -15.344 1 98.94 107 ILE A N 1
ATOM 763 C CA . ILE A 1 107 ? -8.805 10.625 -14.203 1 98.94 107 ILE A CA 1
ATOM 764 C C . ILE A 1 107 ? -8.711 9.641 -13.047 1 98.94 107 ILE A C 1
ATOM 766 O O . ILE A 1 107 ? -9.148 8.492 -13.164 1 98.94 107 ILE A O 1
ATOM 770 N N . MET A 1 108 ? -8.164 10.109 -11.922 1 98.94 108 MET A N 1
ATOM 771 C CA . MET A 1 108 ? -7.969 9.219 -10.781 1 98.94 108 MET A CA 1
ATOM 772 C C . MET A 1 108 ? -8.383 9.906 -9.484 1 98.94 108 MET A C 1
ATOM 774 O O . MET A 1 108 ? -8.383 11.141 -9.398 1 98.94 108 MET A O 1
ATOM 778 N N . VAL A 1 109 ? -8.75 9.062 -8.5 1 98.94 109 VAL A N 1
ATOM 779 C CA . VAL A 1 109 ? -8.859 9.5 -7.117 1 98.94 109 VAL A CA 1
ATOM 780 C C . VAL A 1 109 ? -7.578 9.164 -6.363 1 98.94 109 VAL A C 1
ATOM 782 O O . VAL A 1 109 ? -7.016 8.078 -6.539 1 98.94 109 VAL A O 1
ATOM 785 N N . ALA A 1 110 ? -7.062 10.055 -5.582 1 98.94 110 ALA A N 1
ATOM 786 C CA . ALA A 1 110 ? -5.926 9.805 -4.695 1 98.94 110 ALA A CA 1
ATOM 787 C C . ALA A 1 110 ? -6.137 10.469 -3.34 1 98.94 110 ALA A C 1
ATOM 789 O O . ALA A 1 110 ? -6.723 11.547 -3.254 1 98.94 110 ALA A O 1
ATOM 790 N N . GLY A 1 111 ? -5.699 9.859 -2.293 1 98.88 111 GLY A N 1
ATOM 791 C CA . GLY A 1 111 ? -5.848 10.398 -0.951 1 98.88 111 GLY A CA 1
ATOM 792 C C . GLY A 1 111 ? -5.359 9.453 0.132 1 98.88 111 GLY A C 1
ATOM 793 O O . GLY A 1 111 ? -4.32 8.812 -0.02 1 98.88 111 GLY A O 1
ATOM 794 N N . GLY A 1 112 ? -6.059 9.523 1.28 1 98.94 112 GLY A N 1
ATOM 795 C CA . GLY A 1 112 ? -5.719 8.688 2.42 1 98.94 112 GLY A CA 1
ATOM 796 C C . GLY A 1 112 ? -6.824 8.602 3.453 1 98.94 112 GLY A C 1
ATOM 797 O O . GLY A 1 112 ? -7.758 9.406 3.436 1 98.94 112 GLY A O 1
ATOM 798 N N . MET A 1 113 ? -6.715 7.594 4.281 1 99 113 MET A N 1
ATOM 799 C CA . MET A 1 113 ? -7.699 7.332 5.328 1 99 113 MET A CA 1
ATOM 800 C C . MET A 1 113 ? -7.051 6.648 6.527 1 99 113 MET A C 1
ATOM 802 O O . MET A 1 113 ? -6.055 5.938 6.379 1 99 113 MET A O 1
ATOM 806 N N . GLU A 1 114 ? -7.574 6.91 7.703 1 98.94 114 GLU A N 1
ATOM 807 C CA . GLU A 1 114 ? -7.129 6.266 8.938 1 98.94 114 GLU A CA 1
ATOM 808 C C . GLU A 1 114 ? -8.195 6.344 10.016 1 98.94 114 GLU A C 1
ATOM 810 O O . GLU A 1 114 ? -8.859 7.371 10.172 1 98.94 114 GLU A O 1
ATOM 815 N N . SER A 1 115 ? -8.43 5.324 10.68 1 98.81 115 SER A N 1
ATOM 816 C CA . SER A 1 115 ? -9.242 5.273 11.891 1 98.81 115 SER A CA 1
ATOM 817 C C . SER A 1 115 ? -8.484 4.613 13.039 1 98.81 115 SER A C 1
ATOM 819 O O . SER A 1 115 ? -8.602 3.406 13.25 1 98.81 115 SER A O 1
ATOM 821 N N . MET A 1 116 ? -7.75 5.457 13.727 1 98.56 116 MET A N 1
ATOM 822 C CA . MET A 1 116 ? -6.934 4.941 14.82 1 98.56 116 MET A CA 1
ATOM 823 C C . MET A 1 116 ? -7.812 4.445 15.961 1 98.56 116 MET A C 1
ATOM 825 O O . MET A 1 116 ? -7.449 3.504 16.672 1 98.56 116 MET A O 1
ATOM 829 N N . SER A 1 117 ? -9.023 4.984 16.109 1 98.62 117 SER A N 1
ATOM 830 C CA . SER A 1 117 ? -9.992 4.559 17.125 1 98.62 117 SER A CA 1
ATOM 831 C C . SER A 1 117 ? -10.414 3.111 16.906 1 98.62 117 SER A C 1
ATOM 833 O O . SER A 1 117 ? -10.812 2.424 17.844 1 98.62 117 SER A O 1
ATOM 835 N N . ASN A 1 118 ? -10.266 2.625 15.641 1 98 118 ASN A N 1
ATOM 836 C CA . ASN A 1 118 ? -10.727 1.276 15.328 1 98 118 ASN A CA 1
ATOM 837 C C . ASN A 1 118 ? -9.562 0.307 15.164 1 98 118 ASN A C 1
ATOM 839 O O . ASN A 1 118 ? -9.758 -0.854 14.805 1 98 118 ASN A O 1
ATOM 843 N N . ALA A 1 119 ? -8.336 0.746 15.422 1 98.31 119 ALA A N 1
ATOM 844 C CA . ALA A 1 119 ? -7.172 -0.132 15.352 1 98.31 119 ALA A CA 1
ATOM 845 C C . ALA A 1 119 ? -7.238 -1.219 16.422 1 98.31 119 ALA A C 1
ATOM 847 O O . ALA A 1 119 ? -7.465 -0.927 17.594 1 98.31 119 ALA A O 1
ATOM 848 N N . PRO A 1 120 ? -6.969 -2.445 16.047 1 98.19 120 PRO A N 1
ATOM 849 C CA . PRO A 1 120 ? -7.168 -3.557 16.984 1 98.19 120 PRO A CA 1
ATOM 850 C C . PRO A 1 120 ? -5.949 -3.816 17.859 1 98.19 120 PRO A C 1
ATOM 852 O O . PRO A 1 120 ? -4.93 -3.135 17.734 1 98.19 120 PRO A O 1
ATOM 855 N N . TYR A 1 121 ? -6.152 -4.727 18.797 1 97.94 121 TYR A N 1
ATOM 856 C CA . TYR A 1 121 ? -5.035 -5.367 19.484 1 97.94 121 TYR A CA 1
ATOM 857 C C . TYR A 1 121 ? -4.652 -6.676 18.812 1 97.94 121 TYR A C 1
ATOM 859 O O . TYR A 1 121 ? -5.508 -7.359 18.234 1 97.94 121 TYR A O 1
ATOM 867 N N . TYR A 1 122 ? -3.352 -7.031 18.859 1 97.62 122 TYR A N 1
ATOM 868 C CA . TYR A 1 122 ? -2.834 -8.25 18.25 1 97.62 122 TYR A CA 1
ATOM 869 C C . TYR A 1 122 ? -2.525 -9.305 19.297 1 97.62 122 TYR A C 1
ATOM 871 O O . TYR A 1 122 ? -2.018 -8.984 20.375 1 97.62 122 TYR A O 1
ATOM 879 N N . MET A 1 123 ? -2.838 -10.461 19.016 1 96.81 123 MET A N 1
ATOM 880 C CA . MET A 1 123 ? -2.254 -11.641 19.641 1 96.81 123 MET A CA 1
ATOM 881 C C . MET A 1 123 ? -1.414 -12.438 18.641 1 96.81 123 MET A C 1
ATOM 883 O O . MET A 1 123 ? -1.929 -12.906 17.625 1 96.81 123 MET A O 1
ATOM 887 N N . LYS A 1 124 ? -0.162 -12.539 18.922 1 94.94 124 LYS A N 1
ATOM 888 C CA . LYS A 1 124 ? 0.705 -13.289 18.016 1 94.94 124 LYS A CA 1
ATOM 889 C C . LYS A 1 124 ? 0.262 -14.742 17.891 1 94.94 124 LYS A C 1
ATOM 891 O O . LYS A 1 124 ? -0.263 -15.312 18.859 1 94.94 124 LYS A O 1
ATOM 896 N N . ARG A 1 125 ? 0.491 -15.273 16.719 1 94.62 125 ARG A N 1
ATOM 897 C CA . ARG A 1 125 ? 0.191 -16.688 16.484 1 94.62 125 ARG A CA 1
ATOM 898 C C . ARG A 1 125 ? 1.203 -17.578 17.188 1 94.62 125 ARG A C 1
ATOM 900 O O . ARG A 1 125 ? 2.396 -17.266 17.234 1 94.62 125 ARG A O 1
ATOM 907 N N . GLY A 1 126 ? 0.759 -18.719 17.734 1 90.44 126 GLY A N 1
ATOM 908 C CA . GLY A 1 126 ? 1.63 -19.672 18.406 1 90.44 126 GLY A CA 1
ATOM 909 C C . GLY A 1 126 ? 1.064 -20.172 19.734 1 90.44 126 GLY A C 1
ATOM 910 O O . GLY A 1 126 ? -0.13 -20.016 19.984 1 90.44 126 GLY A O 1
ATOM 911 N N . ASN A 1 127 ? 1.894 -20.781 20.453 1 89.69 127 ASN A N 1
ATOM 912 C CA . ASN A 1 127 ? 1.476 -21.328 21.75 1 89.69 127 ASN A CA 1
ATOM 913 C C . ASN A 1 127 ? 1.308 -20.219 22.781 1 89.69 127 ASN A C 1
ATOM 915 O O . ASN A 1 127 ? 2.131 -19.312 22.875 1 89.69 127 ASN A O 1
ATOM 919 N N . THR A 1 128 ? 0.131 -20.25 23.422 1 89 128 THR A N 1
ATOM 920 C CA . THR A 1 128 ? -0.053 -19.344 24.547 1 89 128 THR A CA 1
ATOM 921 C C . THR A 1 128 ? 0.809 -19.766 25.734 1 89 128 THR A C 1
ATOM 923 O O . THR A 1 128 ? 0.784 -20.922 26.141 1 89 128 THR A O 1
ATOM 926 N N . ALA A 1 129 ? 1.46 -18.828 26.297 1 87.5 129 ALA A N 1
ATOM 927 C CA . ALA A 1 129 ? 2.398 -19.141 27.375 1 87.5 129 ALA A CA 1
ATOM 928 C C . ALA A 1 129 ? 1.671 -19.297 28.703 1 87.5 129 ALA A C 1
ATOM 930 O O . ALA A 1 129 ? 0.585 -18.75 28.906 1 87.5 129 ALA A O 1
ATOM 931 N N . TYR A 1 130 ? 2.268 -20.188 29.5 1 92.38 130 TYR A N 1
ATOM 932 C CA . TYR A 1 130 ? 1.789 -20.25 30.875 1 92.38 130 TYR A CA 1
ATOM 933 C C . TYR A 1 130 ? 1.947 -18.906 31.578 1 92.38 130 TYR A C 1
ATOM 935 O O . TYR A 1 130 ? 2.984 -18.25 31.453 1 92.38 130 TYR A O 1
ATOM 943 N N . GLY A 1 131 ? 0.942 -18.391 32.25 1 92.75 131 GLY A N 1
ATOM 944 C CA . GLY A 1 131 ? 1.036 -17.141 33 1 92.75 131 GLY A CA 1
ATOM 945 C C . GLY A 1 131 ? 0.348 -15.984 32.312 1 92.75 131 GLY A C 1
ATOM 946 O O . GLY A 1 131 ? 0.188 -14.914 32.875 1 92.75 131 GLY A O 1
ATOM 947 N N . GLY A 1 132 ? -0.05 -16.156 31.047 1 90.12 132 GLY A N 1
ATOM 948 C CA . GLY A 1 132 ? -0.801 -15.102 30.375 1 90.12 132 GLY A CA 1
ATOM 949 C C . GLY A 1 132 ? -0.249 -14.766 29 1 90.12 132 GLY A C 1
ATOM 950 O O . GLY A 1 132 ? 0.818 -15.25 28.625 1 90.12 132 GLY A O 1
ATOM 951 N N . VAL A 1 133 ? -1.136 -14.07 28.203 1 90.94 133 VAL A N 1
ATOM 952 C CA . VAL A 1 133 ? -0.749 -13.633 26.859 1 90.94 133 VAL A CA 1
ATOM 953 C C . VAL A 1 133 ? -0.708 -12.109 26.812 1 90.94 133 VAL A C 1
ATOM 955 O O . VAL A 1 133 ? -1.494 -11.438 27.5 1 90.94 133 VAL A O 1
ATOM 958 N N . LYS A 1 134 ? 0.25 -11.602 26.156 1 91.44 134 LYS A N 1
ATOM 959 C CA . LYS A 1 134 ? 0.335 -10.164 25.922 1 91.44 134 LYS A CA 1
ATOM 960 C C . LYS A 1 134 ? -0.286 -9.797 24.578 1 91.44 134 LYS A C 1
ATOM 962 O O . LYS A 1 134 ? 0.056 -10.375 23.547 1 91.44 134 LYS A O 1
ATOM 967 N N . LEU A 1 135 ? -1.253 -8.906 24.656 1 95 135 LEU A N 1
ATOM 968 C CA . LEU A 1 135 ? -1.806 -8.336 23.438 1 95 135 LEU A CA 1
ATOM 969 C C . LEU A 1 135 ? -1.105 -7.031 23.078 1 95 135 LEU A C 1
ATOM 971 O O . LEU A 1 135 ? -0.829 -6.211 23.953 1 95 135 LEU A O 1
ATOM 975 N N . PHE A 1 136 ? -0.819 -6.848 21.781 1 96.19 136 PHE A N 1
ATOM 976 C CA . PHE A 1 136 ? -0.109 -5.668 21.312 1 96.19 136 PHE A CA 1
ATOM 977 C C . PHE A 1 136 ? -1.08 -4.652 20.719 1 96.19 136 PHE A C 1
ATOM 979 O O . PHE A 1 136 ? -1.985 -5.02 19.953 1 96.19 136 PHE A O 1
ATOM 986 N N . ASP A 1 137 ? -0.911 -3.418 21.125 1 97.38 137 ASP A N 1
ATOM 987 C CA . ASP A 1 137 ? -1.675 -2.334 20.516 1 97.38 137 ASP A CA 1
ATOM 988 C C . ASP A 1 137 ? -1.174 -2.037 19.109 1 97.38 137 ASP A C 1
ATOM 990 O O . ASP A 1 137 ? -0.036 -1.601 18.922 1 97.38 137 ASP A O 1
ATOM 994 N N . SER A 1 138 ? -2.072 -2.139 18.141 1 97.94 138 SER A N 1
ATOM 995 C CA . SER A 1 138 ? -1.68 -2.012 16.75 1 97.94 138 SER A CA 1
ATOM 996 C C . SER A 1 138 ? -1.198 -0.598 16.438 1 97.94 138 SER A C 1
ATOM 998 O O . SER A 1 138 ? -0.299 -0.411 15.609 1 97.94 138 SER A O 1
ATOM 1000 N N . ILE A 1 139 ? -1.75 0.44 17.031 1 97.62 139 ILE A N 1
ATOM 1001 C CA . ILE A 1 139 ? -1.339 1.821 16.812 1 97.62 139 ILE A CA 1
ATOM 1002 C C . ILE A 1 139 ? 0.125 1.996 17.203 1 97.62 139 ILE A C 1
ATOM 1004 O O . ILE A 1 139 ? 0.916 2.562 16.438 1 97.62 139 ILE A O 1
ATOM 1008 N N . VAL A 1 140 ? 0.414 1.462 18.359 1 96.56 140 VAL A N 1
ATOM 1009 C CA . VAL A 1 140 ? 1.76 1.606 18.906 1 96.56 140 VAL A CA 1
ATOM 1010 C C . VAL A 1 140 ? 2.732 0.734 18.109 1 96.56 140 VAL A C 1
ATOM 1012 O O . VAL A 1 140 ? 3.77 1.213 17.656 1 96.56 140 VAL A O 1
ATOM 1015 N N . HIS A 1 141 ? 2.389 -0.525 17.922 1 97.06 141 HIS A N 1
ATOM 1016 C CA . HIS A 1 141 ? 3.291 -1.532 17.375 1 97.06 141 HIS A CA 1
ATOM 1017 C C . HIS A 1 141 ? 3.574 -1.273 15.906 1 97.06 141 HIS A C 1
ATOM 1019 O O . HIS A 1 141 ? 4.723 -1.348 15.461 1 97.06 141 HIS A O 1
ATOM 1025 N N . ASP A 1 142 ? 2.543 -1 15.102 1 97.25 142 ASP A N 1
ATOM 1026 C CA . ASP A 1 142 ? 2.68 -0.881 13.648 1 97.25 142 ASP A CA 1
ATOM 1027 C C . ASP A 1 142 ? 2.75 0.583 13.227 1 97.25 142 ASP A C 1
ATOM 1029 O O . ASP A 1 142 ? 3.215 0.895 12.125 1 97.25 142 ASP A O 1
ATOM 1033 N N . GLY A 1 143 ? 2.322 1.527 14.094 1 95.44 143 GLY A N 1
ATOM 1034 C CA . GLY A 1 143 ? 2.162 2.906 13.664 1 95.44 143 GLY A CA 1
ATOM 1035 C C . GLY A 1 143 ? 3.168 3.852 14.289 1 95.44 143 GLY A C 1
ATOM 1036 O O . GLY A 1 143 ? 3.611 4.809 13.648 1 95.44 143 GLY A O 1
ATOM 1037 N N . LEU A 1 144 ? 3.547 3.586 15.57 1 94.69 144 LEU A N 1
ATOM 1038 C CA . LEU A 1 144 ? 4.176 4.688 16.281 1 94.69 144 LEU A CA 1
ATOM 1039 C C . LEU A 1 144 ? 5.477 4.238 16.938 1 94.69 144 LEU A C 1
ATOM 1041 O O . LEU A 1 144 ? 6.125 5.02 17.641 1 94.69 144 LEU A O 1
ATOM 1045 N N . THR A 1 145 ? 5.859 2.947 16.734 1 93.75 145 THR A N 1
ATOM 1046 C CA . THR A 1 145 ? 7.125 2.445 17.266 1 93.75 145 THR A CA 1
ATOM 1047 C C . THR A 1 145 ? 8.109 2.164 16.125 1 93.75 145 THR A C 1
ATOM 1049 O O . THR A 1 145 ? 7.781 1.456 15.172 1 93.75 145 THR A O 1
ATOM 1052 N N . ASP A 1 146 ? 9.258 2.744 16.312 1 91 146 ASP A N 1
ATOM 1053 C CA . ASP A 1 146 ? 10.328 2.479 15.359 1 91 146 ASP A CA 1
ATOM 1054 C C . ASP A 1 146 ? 10.703 0.999 15.352 1 91 146 ASP A C 1
ATOM 1056 O O . ASP A 1 146 ? 10.969 0.415 16.406 1 91 146 ASP A O 1
ATOM 1060 N N . ALA A 1 147 ? 10.875 0.448 14.242 1 90.12 147 ALA A N 1
ATOM 1061 C CA . ALA A 1 147 ? 11.102 -0.991 14.133 1 90.12 147 ALA A CA 1
ATOM 1062 C C . ALA A 1 147 ? 12.57 -1.332 14.328 1 90.12 147 ALA A C 1
ATOM 1064 O O . ALA A 1 147 ? 12.93 -2.502 14.477 1 90.12 147 ALA A O 1
ATOM 1065 N N . TYR A 1 148 ? 13.391 -0.447 14.445 1 88.19 148 TYR A N 1
ATOM 1066 C CA . TYR A 1 148 ? 14.828 -0.663 14.414 1 88.19 148 TYR A CA 1
ATOM 1067 C C . TYR A 1 148 ? 15.438 -0.496 15.805 1 88.19 148 TYR A C 1
ATOM 1069 O O . TYR A 1 148 ? 16.047 -1.426 16.328 1 88.19 148 TYR A O 1
ATOM 1077 N N . ASN A 1 149 ? 15.086 0.671 16.391 1 86 149 ASN A N 1
ATOM 1078 C CA . ASN A 1 149 ? 15.562 0.895 17.75 1 86 149 ASN A CA 1
ATOM 1079 C C . ASN A 1 149 ? 14.492 0.542 18.781 1 86 149 ASN A C 1
ATOM 1081 O O . ASN A 1 149 ? 14.758 0.549 19.984 1 86 149 ASN A O 1
ATOM 1085 N N . HIS A 1 150 ? 13.367 0.238 18.281 1 90.44 150 HIS A N 1
ATOM 1086 C CA . HIS A 1 150 ? 12.234 -0.141 19.141 1 90.44 150 HIS A CA 1
ATOM 1087 C C . HIS A 1 150 ? 11.938 0.939 20.172 1 90.44 150 HIS A C 1
ATOM 1089 O O . HIS A 1 150 ? 11.758 0.642 21.344 1 90.44 150 HIS A O 1
ATOM 1095 N N . ILE A 1 151 ? 11.945 2.178 19.672 1 87.81 151 ILE A N 1
ATOM 1096 C CA . ILE A 1 151 ? 11.586 3.332 20.484 1 87.81 151 ILE A CA 1
ATOM 1097 C C . ILE A 1 151 ? 10.352 4.016 19.891 1 87.81 151 ILE A C 1
ATOM 1099 O O . ILE A 1 151 ? 10.094 3.898 18.688 1 87.81 151 ILE A O 1
ATOM 1103 N N . HIS A 1 152 ? 9.656 4.676 20.766 1 90 152 HIS A N 1
ATOM 1104 C CA . HIS A 1 152 ? 8.539 5.477 20.281 1 90 152 HIS A CA 1
ATOM 1105 C C . HIS A 1 152 ? 9.016 6.609 19.375 1 90 152 HIS A C 1
ATOM 1107 O O . HIS A 1 152 ? 10.102 7.16 19.594 1 90 152 HIS A O 1
ATOM 1113 N N . MET A 1 153 ? 8.195 7.008 18.453 1 90.25 153 MET A N 1
ATOM 1114 C CA . MET A 1 153 ? 8.508 8.086 17.516 1 90.25 153 MET A CA 1
ATOM 1115 C C . MET A 1 153 ? 8.859 9.367 18.266 1 90.25 153 MET A C 1
ATOM 1117 O O . MET A 1 153 ? 9.656 10.172 17.781 1 90.25 153 MET A O 1
ATOM 1121 N N . GLY A 1 154 ? 8.266 9.508 19.406 1 93 154 GLY A N 1
ATOM 1122 C CA . GLY A 1 154 ? 8.539 10.695 20.203 1 93 154 GLY A CA 1
ATOM 1123 C C . GLY A 1 154 ? 9.984 10.805 20.641 1 93 154 GLY A C 1
ATOM 1124 O O . GLY A 1 154 ? 10.492 11.906 20.859 1 93 154 GLY A O 1
ATOM 1125 N N . ASN A 1 155 ? 10.648 9.672 20.797 1 94.56 155 ASN A N 1
ATOM 1126 C CA . ASN A 1 155 ? 12.07 9.688 21.125 1 94.56 155 ASN A CA 1
ATOM 1127 C C . ASN A 1 155 ? 12.906 10.242 19.969 1 94.56 155 ASN A C 1
ATOM 1129 O O . ASN A 1 155 ? 13.938 10.883 20.188 1 94.56 155 ASN A O 1
ATOM 1133 N N . CYS A 1 156 ? 12.461 9.977 18.766 1 95.56 156 CYS A N 1
ATOM 1134 C CA . CYS A 1 156 ? 13.102 10.578 17.609 1 95.56 156 CYS A CA 1
ATOM 1135 C C . CYS A 1 156 ? 12.953 12.094 17.625 1 95.56 156 CYS A C 1
ATOM 1137 O O . CYS A 1 156 ? 13.891 12.812 17.266 1 95.56 156 CYS A O 1
ATOM 1139 N N . ALA A 1 157 ? 11.812 12.531 18.031 1 97.19 157 ALA A N 1
ATOM 1140 C CA . ALA A 1 157 ? 11.555 13.969 18.172 1 97.19 157 ALA A CA 1
ATOM 1141 C C . ALA A 1 157 ? 12.469 14.578 19.234 1 97.19 157 ALA A C 1
ATOM 1143 O O . ALA A 1 157 ? 13 15.68 19.047 1 97.19 157 ALA A O 1
ATOM 1144 N N . GLU A 1 158 ? 12.625 13.891 20.375 1 97.75 158 GLU A N 1
ATOM 1145 C CA . GLU A 1 158 ? 13.523 14.359 21.438 1 97.75 158 GLU A CA 1
ATOM 1146 C C . GLU A 1 158 ? 14.953 14.5 20.922 1 97.75 158 GLU A C 1
ATOM 1148 O O . GLU A 1 158 ? 15.633 15.477 21.234 1 97.75 158 GLU A O 1
ATOM 1153 N N . LYS A 1 159 ? 15.383 13.523 20.156 1 97.12 159 LYS A N 1
ATOM 1154 C CA . LYS A 1 159 ? 16.719 13.602 19.578 1 97.12 159 LYS A CA 1
ATOM 1155 C C . LYS A 1 159 ? 16.844 14.82 18.672 1 97.12 159 LYS A C 1
ATOM 1157 O O . LYS A 1 159 ? 17.859 15.531 18.703 1 97.12 159 LYS A O 1
ATOM 1162 N N . THR A 1 160 ? 15.891 15.023 17.859 1 98.25 160 THR A N 1
ATOM 1163 C CA . THR A 1 160 ? 15.898 16.141 16.922 1 98.25 160 THR A CA 1
ATOM 1164 C C . THR A 1 160 ? 15.93 17.469 17.672 1 98.25 160 THR A C 1
ATOM 1166 O O . THR A 1 160 ? 16.625 18.406 17.25 1 98.25 160 THR A O 1
ATOM 1169 N N . ALA A 1 161 ? 15.172 17.562 18.75 1 98.31 161 ALA A N 1
ATOM 1170 C CA . ALA A 1 161 ? 15.172 18.781 19.562 1 98.31 161 ALA A CA 1
ATOM 1171 C C . ALA A 1 161 ? 16.578 19.094 20.078 1 98.31 161 ALA A C 1
ATOM 1173 O O . ALA A 1 161 ? 17.016 20.25 20.016 1 98.31 161 ALA A O 1
ATOM 1174 N N . LYS A 1 162 ? 17.219 18.094 20.531 1 97.5 162 LYS A N 1
ATOM 1175 C CA . LYS A 1 162 ? 18.578 18.25 21.016 1 97.5 162 LYS A CA 1
ATOM 1176 C C . LYS A 1 162 ? 19.531 18.625 19.891 1 97.5 162 LYS A C 1
ATOM 1178 O O . LYS A 1 162 ? 20.328 19.562 20.016 1 97.5 162 LYS A O 1
ATOM 1183 N N . MET A 1 163 ? 19.422 17.922 18.828 1 97.62 163 MET A N 1
ATOM 1184 C CA . MET A 1 163 ? 20.312 18.094 17.703 1 97.62 163 MET A CA 1
ATOM 1185 C C . MET A 1 163 ? 20.188 19.484 17.109 1 97.62 163 MET A C 1
ATOM 1187 O O . MET A 1 163 ? 21.172 20.078 16.656 1 97.62 163 MET A O 1
ATOM 1191 N N . CYS A 1 164 ? 19 20.016 17.109 1 98.19 164 CYS A N 1
ATOM 1192 C CA . CYS A 1 164 ? 18.734 21.297 16.469 1 98.19 164 CYS A CA 1
ATOM 1193 C C . CYS A 1 164 ? 18.656 22.422 17.484 1 98.19 164 CYS A C 1
ATOM 1195 O O . CYS A 1 164 ? 18.359 23.562 17.141 1 98.19 164 CYS A O 1
ATOM 1197 N N . ASP A 1 165 ? 18.875 22.156 18.703 1 98.12 165 ASP A N 1
ATOM 1198 C CA . ASP A 1 165 ? 18.859 23.125 19.781 1 98.12 165 ASP A CA 1
ATOM 1199 C C . ASP A 1 165 ? 17.5 23.828 19.859 1 98.12 165 ASP A C 1
ATOM 1201 O O . ASP A 1 165 ? 17.422 25.062 19.828 1 98.12 165 ASP A O 1
ATOM 1205 N N . ILE A 1 166 ? 16.484 23.016 19.906 1 98.56 166 ILE A N 1
ATOM 1206 C CA . ILE A 1 166 ? 15.117 23.516 20.016 1 98.56 166 ILE A CA 1
ATOM 1207 C C . ILE A 1 166 ? 14.594 23.234 21.438 1 98.56 166 ILE A C 1
ATOM 1209 O O . ILE A 1 166 ? 14.523 22.078 21.859 1 98.56 166 ILE A O 1
ATOM 1213 N N . THR A 1 167 ? 14.195 24.281 22.109 1 97.88 167 THR A N 1
ATOM 1214 C CA . THR A 1 167 ? 13.836 24.156 23.516 1 97.88 167 THR A CA 1
ATOM 1215 C C . THR A 1 167 ? 12.375 23.75 23.672 1 97.88 167 T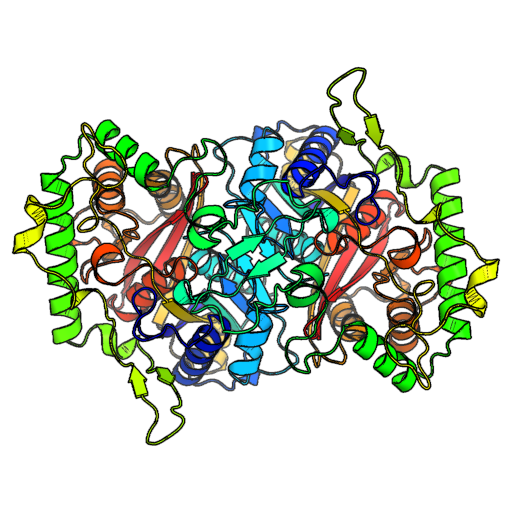HR A C 1
ATOM 1217 O O . THR A 1 167 ? 11.594 23.828 22.719 1 97.88 167 THR A O 1
ATOM 1220 N N . ARG A 1 168 ? 12.062 23.297 24.859 1 97.31 168 ARG A N 1
ATOM 1221 C CA . ARG A 1 168 ? 10.688 23.016 25.219 1 97.31 168 ARG A CA 1
ATOM 1222 C C . ARG A 1 168 ? 9.797 24.234 25.031 1 97.31 168 ARG A C 1
ATOM 1224 O O . ARG A 1 168 ? 8.68 24.109 24.5 1 97.31 168 ARG A O 1
ATOM 1231 N N . GLU A 1 169 ? 10.258 25.359 25.438 1 97.38 169 GLU A N 1
ATOM 1232 C CA . GLU A 1 169 ? 9.5 26.609 25.328 1 97.38 169 GLU A CA 1
ATOM 1233 C C . GLU A 1 169 ? 9.18 26.938 23.875 1 97.38 169 GLU A C 1
ATOM 1235 O O . GLU A 1 169 ? 8.062 27.344 23.562 1 97.38 169 GLU A O 1
ATOM 1240 N N . GLN A 1 170 ? 10.164 26.781 23.062 1 98.38 170 GLN A N 1
ATOM 1241 C CA . GLN A 1 170 ? 9.961 27.016 21.641 1 98.38 170 GLN A CA 1
ATOM 1242 C C . GLN A 1 170 ? 8.898 26.094 21.062 1 98.38 170 GLN A C 1
ATOM 1244 O O . GLN A 1 170 ? 8.07 26.516 20.25 1 98.38 170 GLN A O 1
ATOM 1249 N N . GLN A 1 171 ? 8.961 24.859 21.453 1 98.62 171 GLN A N 1
ATOM 1250 C CA . GLN A 1 171 ? 7.988 23.875 20.969 1 98.62 171 GLN A CA 1
ATOM 1251 C C . GLN A 1 171 ? 6.578 24.219 21.453 1 98.62 171 GLN A C 1
ATOM 1253 O O . GLN A 1 171 ? 5.621 24.141 20.688 1 98.62 171 GLN A O 1
ATOM 1258 N N . ASP A 1 172 ? 6.473 24.578 22.719 1 98.19 172 ASP A N 1
ATOM 1259 C CA . ASP A 1 172 ? 5.18 24.969 23.266 1 98.19 172 ASP A CA 1
ATOM 1260 C C . ASP A 1 172 ? 4.641 26.219 22.594 1 98.19 172 ASP A C 1
ATOM 1262 O O . ASP A 1 172 ? 3.441 26.328 22.312 1 98.19 172 ASP A O 1
ATOM 1266 N N . GLU A 1 173 ? 5.48 27.156 22.422 1 98.25 173 GLU A N 1
ATOM 1267 C CA . GLU A 1 173 ? 5.078 28.375 21.734 1 98.25 173 GLU A CA 1
ATOM 1268 C C . GLU A 1 173 ? 4.566 28.078 20.328 1 98.25 173 GLU A C 1
ATOM 1270 O O . GLU A 1 173 ? 3.574 28.656 19.875 1 98.25 173 GLU A O 1
ATOM 1275 N N . TYR A 1 174 ? 5.285 27.219 19.656 1 98.56 174 TYR A N 1
ATOM 1276 C CA . TYR A 1 174 ? 4.836 26.812 18.328 1 98.56 174 TYR A CA 1
ATOM 1277 C C . TYR A 1 174 ? 3.463 26.156 18.391 1 98.56 174 TYR A C 1
ATOM 1279 O O . TYR A 1 174 ? 2.598 26.422 17.562 1 98.56 174 TYR A O 1
ATOM 1287 N N . ALA A 1 175 ? 3.285 25.25 19.344 1 98.5 175 ALA A N 1
ATOM 1288 C CA . ALA A 1 175 ? 2.006 24.578 19.516 1 98.5 175 ALA A CA 1
ATOM 1289 C C . ALA A 1 175 ? 0.882 25.562 19.781 1 98.5 175 ALA A C 1
ATOM 1291 O O . ALA A 1 175 ? -0.206 25.453 19.203 1 98.5 175 ALA A O 1
ATOM 1292 N N . ILE A 1 176 ? 1.145 26.516 20.656 1 98.31 176 ILE A N 1
ATOM 1293 C CA . ILE A 1 176 ? 0.168 27.547 20.969 1 98.31 176 ILE A CA 1
ATOM 1294 C C . ILE A 1 176 ? -0.195 28.312 19.703 1 98.31 176 ILE A C 1
ATOM 1296 O O . ILE A 1 176 ? -1.373 28.578 19.438 1 98.31 176 ILE A O 1
ATOM 1300 N N . LYS A 1 177 ? 0.792 28.672 18.938 1 98.5 177 LYS A N 1
ATOM 1301 C CA . LYS A 1 177 ? 0.563 29.344 17.672 1 98.5 177 LYS A CA 1
ATOM 1302 C C . LYS A 1 177 ? -0.286 28.484 16.734 1 98.5 177 LYS A C 1
ATOM 1304 O O . LYS A 1 177 ? -1.237 28.984 16.125 1 98.5 177 LYS A O 1
ATOM 1309 N N . SER A 1 178 ? 0.054 27.188 16.594 1 98.62 178 SER A N 1
ATOM 1310 C CA . SER A 1 178 ? -0.697 26.281 15.727 1 98.62 178 SER A CA 1
ATOM 1311 C C . SER A 1 178 ? -2.162 26.219 16.141 1 98.62 178 SER A C 1
ATOM 1313 O O . SER A 1 178 ? -3.057 26.297 15.305 1 98.62 178 SER A O 1
ATOM 1315 N N . TYR A 1 179 ? -2.422 26.062 17.438 1 98.56 179 TYR A N 1
ATOM 1316 C CA . TYR A 1 179 ? -3.787 26.016 17.953 1 98.56 179 TYR A CA 1
ATOM 1317 C C . TYR A 1 179 ? -4.516 27.328 17.688 1 98.56 179 TYR A C 1
ATOM 1319 O O . TYR A 1 179 ? -5.68 27.328 17.281 1 98.56 179 TYR A O 1
ATOM 1327 N N . THR A 1 180 ? -3.842 28.438 17.922 1 98.5 180 THR A N 1
ATOM 1328 C CA . THR A 1 180 ? -4.438 29.75 17.703 1 98.5 180 THR A CA 1
ATOM 1329 C C . THR A 1 180 ? -4.812 29.938 16.234 1 98.5 180 THR A C 1
ATOM 1331 O O . THR A 1 180 ? -5.91 30.406 15.922 1 98.5 180 THR A O 1
ATOM 1334 N N . LEU A 1 181 ? -3.922 29.562 15.375 1 98.75 181 LEU A N 1
ATOM 1335 C CA . LEU A 1 181 ? -4.148 29.703 13.938 1 98.75 181 LEU A CA 1
ATOM 1336 C C . LEU A 1 181 ? -5.297 28.797 13.484 1 98.75 181 LEU A C 1
ATOM 1338 O O . LEU A 1 181 ? -6.117 29.203 12.656 1 98.75 181 LEU A O 1
ATOM 1342 N N . SER A 1 182 ? -5.367 27.547 13.969 1 98.56 182 SER A N 1
ATOM 1343 C CA . SER A 1 182 ? -6.438 26.641 13.594 1 98.56 182 SER A CA 1
ATOM 1344 C C . SER A 1 182 ? -7.793 27.141 14.078 1 98.56 182 SER A C 1
ATOM 1346 O O . SER A 1 182 ? -8.797 27.031 13.375 1 98.56 182 SER A O 1
ATOM 1348 N N . GLN A 1 183 ? -7.801 27.656 15.281 1 98.5 183 GLN A N 1
ATOM 1349 C CA . GLN A 1 183 ? -9.031 28.219 15.82 1 98.5 183 GLN A CA 1
ATOM 1350 C C . GLN A 1 183 ? -9.5 29.406 14.984 1 98.5 183 GLN A C 1
ATOM 1352 O O . GLN A 1 183 ? -10.688 29.531 14.688 1 98.5 183 GLN A O 1
ATOM 1357 N N . GLN A 1 184 ? -8.602 30.25 14.625 1 98.56 184 GLN A N 1
ATOM 1358 C CA . GLN A 1 184 ? -8.914 31.406 13.789 1 98.56 184 GLN A CA 1
ATOM 1359 C C . GLN A 1 184 ? -9.414 30.969 12.414 1 98.56 184 GLN A C 1
ATOM 1361 O O . GLN A 1 184 ? -10.383 31.516 11.891 1 98.56 184 GLN A O 1
ATOM 1366 N N . ALA A 1 185 ? -8.719 30.016 11.805 1 98.69 185 ALA A N 1
ATOM 1367 C CA . ALA A 1 185 ? -9.102 29.484 10.5 1 98.69 185 ALA A CA 1
ATOM 1368 C C . ALA A 1 185 ? -10.516 28.906 10.531 1 98.69 185 ALA A C 1
ATOM 1370 O O . ALA A 1 185 ? -11.305 29.125 9.617 1 98.69 185 ALA A O 1
ATOM 1371 N N . ALA A 1 186 ? -10.789 28.156 11.547 1 98.19 186 ALA A N 1
ATOM 1372 C CA . ALA A 1 186 ? -12.125 27.578 11.719 1 98.19 186 ALA A CA 1
ATOM 1373 C C . ALA A 1 186 ? -13.18 28.688 11.836 1 98.19 186 ALA A C 1
ATOM 1375 O O . ALA A 1 186 ? -14.227 28.625 11.188 1 98.19 186 ALA A O 1
ATOM 1376 N N . LYS A 1 187 ? -12.867 29.656 12.664 1 98 187 LYS A N 1
ATOM 1377 C CA . LYS A 1 187 ? -13.789 30.766 12.883 1 98 187 LYS A CA 1
ATOM 1378 C C . LYS A 1 187 ? -14.031 31.547 11.594 1 98 187 LYS A C 1
ATOM 1380 O O . LYS A 1 187 ? -15.141 32.031 11.352 1 98 187 LYS A O 1
ATOM 1385 N N . GLN A 1 188 ? -13.016 31.641 10.781 1 98.38 188 GLN A N 1
ATOM 1386 C CA . GLN A 1 188 ? -13.094 32.406 9.531 1 98.38 188 GLN A CA 1
ATOM 1387 C C . GLN A 1 188 ? -13.688 31.562 8.414 1 98.38 188 GLN A C 1
ATOM 1389 O O . GLN A 1 188 ? -13.867 32.031 7.293 1 98.38 188 GLN A O 1
ATOM 1394 N N . GLY A 1 189 ? -13.914 30.312 8.617 1 98.19 189 GLY A N 1
ATOM 1395 C CA . GLY A 1 189 ? -14.539 29.438 7.637 1 98.19 189 GLY A CA 1
ATOM 1396 C C . GLY A 1 189 ? -13.562 28.906 6.602 1 98.19 189 GLY A C 1
ATOM 1397 O O . GLY A 1 189 ? -13.977 28.438 5.539 1 98.19 189 GLY A O 1
ATOM 1398 N N . ILE A 1 190 ? -12.32 28.938 6.875 1 98.5 190 ILE A N 1
ATOM 1399 C CA . ILE A 1 190 ? -11.289 28.531 5.934 1 98.5 190 ILE A CA 1
ATOM 1400 C C . ILE A 1 190 ? -11.398 27.031 5.668 1 98.5 190 ILE A C 1
ATOM 1402 O O . ILE A 1 190 ? -11.164 26.578 4.547 1 98.5 190 ILE A O 1
ATOM 1406 N N . PHE A 1 191 ? -11.812 26.219 6.66 1 98.44 191 PHE A N 1
ATOM 1407 C CA . PHE A 1 191 ? -11.859 24.766 6.551 1 98.44 191 PHE A CA 1
ATOM 1408 C C . PHE A 1 191 ? -13.164 24.312 5.906 1 98.44 191 PHE A C 1
ATOM 1410 O O . PHE A 1 191 ? -13.281 23.172 5.48 1 98.44 191 PHE A O 1
ATOM 1417 N N . THR A 1 192 ? -14.133 25.141 5.781 1 98.12 192 THR A N 1
ATOM 1418 C CA . THR A 1 192 ? -15.477 24.766 5.352 1 98.12 192 THR A CA 1
ATOM 1419 C C . THR A 1 192 ? -15.453 24.156 3.951 1 98.12 192 THR A C 1
ATOM 1421 O O . THR A 1 192 ? -16.078 23.125 3.703 1 98.12 192 THR A O 1
ATOM 1424 N N . PRO A 1 193 ? -14.648 24.766 3.057 1 98.25 193 PRO A N 1
ATOM 1425 C CA . PRO A 1 193 ? -14.664 24.203 1.701 1 98.25 193 PRO A CA 1
ATOM 1426 C C . PRO A 1 193 ? -14.031 22.812 1.622 1 98.25 193 PRO A C 1
ATOM 1428 O O . PRO A 1 193 ? -14.281 22.078 0.669 1 98.25 193 PRO A O 1
ATOM 1431 N N . GLU A 1 194 ? -13.203 22.469 2.543 1 98.38 194 GLU A N 1
ATOM 1432 C CA . GLU A 1 194 ? -12.508 21.203 2.426 1 98.38 194 GLU A CA 1
ATOM 1433 C C . GLU A 1 194 ? -13.242 20.094 3.191 1 98.38 194 GLU A C 1
ATOM 1435 O O . GLU A 1 194 ? -13.086 18.906 2.887 1 98.38 194 GLU A O 1
ATOM 1440 N N . ILE A 1 195 ? -14.156 20.406 4.113 1 98.81 195 ILE A N 1
ATOM 1441 C CA . ILE A 1 195 ? -14.742 19.406 5.004 1 98.81 195 ILE A CA 1
ATOM 1442 C C . ILE A 1 195 ? -16.094 18.953 4.453 1 98.81 195 ILE A C 1
ATOM 1444 O O . ILE A 1 195 ? -16.891 19.766 4.016 1 98.81 195 ILE A O 1
ATOM 1448 N N . VAL A 1 196 ? -16.266 17.656 4.367 1 98.81 196 VAL A N 1
ATOM 1449 C CA . VAL A 1 196 ? -17.562 17.047 4.145 1 98.81 196 VAL A CA 1
ATOM 1450 C C . VAL A 1 196 ? -18.078 16.422 5.445 1 98.81 196 VAL A C 1
ATOM 1452 O O . VAL A 1 196 ? -17.359 15.656 6.094 1 98.81 196 VAL A O 1
ATOM 1455 N N . PRO A 1 197 ? -19.266 16.703 5.859 1 98.56 197 PRO A N 1
ATOM 1456 C CA . PRO A 1 197 ? -19.797 16.172 7.113 1 98.56 197 PRO A CA 1
ATOM 1457 C C . PRO A 1 197 ? -19.891 14.641 7.102 1 98.56 197 PRO A C 1
ATOM 1459 O O . PRO A 1 197 ? -20.156 14.047 6.055 1 98.56 197 PRO A O 1
ATOM 1462 N N . VAL A 1 198 ? -19.656 14.086 8.195 1 98.75 198 VAL A N 1
ATOM 1463 C CA . VAL A 1 198 ? -19.844 12.656 8.398 1 98.75 198 VAL A CA 1
ATOM 1464 C C . VAL A 1 198 ? -21.109 12.406 9.227 1 98.75 198 VAL A C 1
ATOM 1466 O O . VAL A 1 198 ? -21.25 12.945 10.32 1 98.75 198 VAL A O 1
ATOM 1469 N N . GLU A 1 199 ? -21.969 11.609 8.711 1 98.06 199 GLU A N 1
ATOM 1470 C CA . GLU A 1 199 ? -23.188 11.242 9.414 1 98.06 199 GLU A CA 1
ATOM 1471 C C . GLU A 1 199 ? -23.062 9.852 10.047 1 98.06 199 GLU A C 1
ATOM 1473 O O . GLU A 1 199 ? -22.719 8.891 9.359 1 98.06 199 GLU A O 1
ATOM 1478 N N . ILE A 1 200 ? -23.328 9.828 11.266 1 97.19 200 ILE A N 1
ATOM 1479 C CA . ILE A 1 200 ? -23.266 8.578 12.016 1 97.19 200 ILE A CA 1
ATOM 1480 C C . ILE A 1 200 ? -24.672 8.156 12.43 1 97.19 200 ILE A C 1
ATOM 1482 O O . ILE A 1 200 ? -25.281 8.773 13.312 1 97.19 200 ILE A O 1
ATOM 1486 N N . PRO A 1 201 ? -25.125 7.094 11.875 1 93.56 201 PRO A N 1
ATOM 1487 C CA . PRO A 1 201 ? -26.469 6.633 12.242 1 93.56 201 PRO A CA 1
ATOM 1488 C C . PRO A 1 201 ? -26.562 6.234 13.711 1 93.56 201 PRO A C 1
ATOM 1490 O O . PRO A 1 201 ? -25.625 5.664 14.266 1 93.56 201 PRO A O 1
ATOM 1493 N N . LYS A 1 202 ? -27.703 6.605 14.281 1 90.81 202 LYS A N 1
ATOM 1494 C CA . LYS A 1 202 ? -28.016 6.207 15.648 1 90.81 202 LYS A CA 1
ATOM 1495 C C . LYS A 1 202 ? -29.219 5.273 15.688 1 90.81 202 LYS A C 1
ATOM 1497 O O . LYS A 1 202 ? -30.062 5.305 14.789 1 90.81 202 LYS A O 1
ATOM 1502 N N . LYS A 1 203 ? -29.312 4.312 16.781 1 86.62 203 LYS A N 1
ATOM 1503 C CA . LYS A 1 203 ? -30.406 3.359 16.922 1 86.62 203 LYS A CA 1
ATOM 1504 C C . LYS A 1 203 ? -31.75 4.078 17.062 1 86.62 203 LYS A C 1
ATOM 1506 O O . LYS A 1 203 ? -32.75 3.668 16.469 1 86.62 203 LYS A O 1
ATOM 1511 N N . LYS A 1 204 ? -31.75 5.035 17.828 1 85.44 204 LYS A N 1
ATOM 1512 C CA . LYS A 1 204 ? -32.938 5.848 18.031 1 85.44 204 LYS A CA 1
ATOM 1513 C C . LYS A 1 204 ? -32.656 7.316 17.719 1 85.44 204 LYS A C 1
ATOM 1515 O O . LYS A 1 204 ? -31.641 7.867 18.141 1 85.44 204 LYS A O 1
ATOM 1520 N N . GLY A 1 205 ? -33.438 7.859 16.859 1 90.81 205 GLY A N 1
ATOM 1521 C CA . GLY A 1 205 ? -33.312 9.281 16.578 1 90.81 205 GLY A CA 1
ATOM 1522 C C . GLY A 1 205 ? -32.562 9.57 15.297 1 90.81 205 GLY A C 1
ATOM 1523 O O . GLY A 1 205 ? -32.281 8.664 14.508 1 90.81 205 GLY A O 1
ATOM 1524 N N . ASP A 1 206 ? -32.312 10.93 15.07 1 93.31 206 ASP A N 1
ATOM 1525 C CA . ASP A 1 206 ? -31.578 11.414 13.898 1 93.31 206 ASP A CA 1
ATOM 1526 C C . ASP A 1 206 ? -30.094 11.078 13.992 1 93.31 206 ASP A C 1
ATOM 1528 O O . ASP A 1 206 ? -29.547 11.008 15.094 1 93.31 206 ASP A O 1
ATOM 1532 N N . PRO A 1 207 ? -29.438 10.797 12.812 1 95 207 PRO A N 1
ATOM 1533 C CA . PRO A 1 207 ? -27.984 10.594 12.836 1 95 207 PRO A CA 1
ATOM 1534 C C . PRO A 1 207 ? -27.219 11.781 13.43 1 95 207 PRO A C 1
ATOM 1536 O O . PRO A 1 207 ? -27.672 12.922 13.312 1 95 207 PRO A O 1
ATOM 1539 N N . VAL A 1 208 ? -26.156 11.438 14.078 1 96.44 208 VAL A N 1
ATOM 1540 C CA . VAL A 1 208 ? -25.25 12.484 14.562 1 96.44 208 VAL A CA 1
ATOM 1541 C C . VAL A 1 208 ? -24.375 12.977 13.414 1 96.44 208 VAL A C 1
ATOM 1543 O O . VAL A 1 208 ? -23.766 12.172 12.703 1 96.44 208 VAL A O 1
ATOM 1546 N N . LYS A 1 209 ? -24.344 14.242 13.266 1 97.62 209 LYS A N 1
ATOM 1547 C CA . LYS A 1 209 ? -23.547 14.836 12.195 1 97.62 209 LYS A CA 1
ATOM 1548 C C . LYS A 1 209 ? -22.281 15.484 12.75 1 97.62 209 LYS A C 1
ATOM 1550 O O . LYS A 1 209 ? -22.359 16.359 13.617 1 97.62 209 LYS A O 1
ATOM 1555 N N . ILE A 1 210 ? -21.156 14.969 12.359 1 98.38 210 ILE A N 1
ATOM 1556 C CA . ILE A 1 210 ? -19.875 15.578 12.703 1 98.38 210 ILE A CA 1
ATOM 1557 C C . ILE A 1 210 ? -19.406 16.5 11.57 1 98.38 210 ILE A C 1
ATOM 1559 O O . ILE A 1 210 ? -19.172 16.031 10.453 1 98.38 210 ILE A O 1
ATOM 1563 N N . THR A 1 211 ? -19.219 17.828 11.883 1 98.19 211 THR A N 1
ATOM 1564 C CA . THR A 1 211 ? -19.031 18.781 10.805 1 98.19 211 THR A CA 1
ATOM 1565 C C . THR A 1 211 ? -17.734 19.578 11.008 1 98.19 211 THR A C 1
ATOM 1567 O O . THR A 1 211 ? -17.344 20.375 10.148 1 98.19 211 THR A O 1
ATOM 1570 N N . GLU A 1 212 ? -17.109 19.375 12.133 1 97.81 212 GLU A N 1
ATOM 1571 C CA . GLU A 1 212 ? -15.914 20.172 12.438 1 97.81 212 GLU A CA 1
ATOM 1572 C C . GLU A 1 212 ? -14.812 19.297 13.047 1 97.81 212 GLU A C 1
ATOM 1574 O O . GLU A 1 212 ? -15.102 18.266 13.641 1 97.81 212 GLU A O 1
ATOM 1579 N N . ASP A 1 213 ? -13.602 19.734 12.859 1 98.5 213 ASP A N 1
ATOM 1580 C CA . ASP A 1 213 ? -12.477 19.094 13.531 1 98.5 213 ASP A CA 1
ATOM 1581 C C . ASP A 1 213 ? -12.602 19.219 15.047 1 98.5 213 ASP A C 1
ATOM 1583 O O . ASP A 1 213 ? -13.141 20.203 15.555 1 98.5 213 ASP A O 1
ATOM 1587 N N . GLU A 1 214 ? -12.023 18.297 15.727 1 97.81 214 GLU A N 1
ATOM 1588 C CA . GLU A 1 214 ? -12.273 18.219 17.156 1 97.81 214 GLU A CA 1
ATOM 1589 C C . GLU A 1 214 ? -11.117 18.812 17.969 1 97.81 214 GLU A C 1
ATOM 1591 O O . GLU A 1 214 ? -11.336 19.453 18.984 1 97.81 214 GLU A O 1
ATOM 1596 N N . GLU A 1 215 ? -9.953 18.656 17.516 1 95.75 215 GLU A N 1
ATOM 1597 C CA . GLU A 1 215 ? -8.766 18.766 18.359 1 95.75 215 GLU A CA 1
ATOM 1598 C C . GLU A 1 215 ? -8.523 20.203 18.781 1 95.75 215 GLU A C 1
ATOM 1600 O O . GLU A 1 215 ? -8.172 20.469 19.938 1 95.75 215 GLU A O 1
ATOM 1605 N N . TYR A 1 216 ? -8.672 21.188 17.844 1 97.12 216 TYR A N 1
ATOM 1606 C CA . TYR A 1 216 ? -8.273 22.562 18.156 1 97.12 216 TYR A CA 1
ATOM 1607 C C . TYR A 1 216 ? -9.203 23.172 19.203 1 97.12 216 TYR A C 1
ATOM 1609 O O . TYR A 1 216 ? -8.891 24.219 19.781 1 97.12 216 TYR A O 1
ATOM 1617 N N . LYS A 1 217 ? -10.297 22.469 19.516 1 96.12 217 LYS A N 1
ATOM 1618 C CA . LYS A 1 217 ? -11.25 22.922 20.516 1 96.12 217 LYS A CA 1
ATOM 1619 C C . LYS A 1 217 ? -10.891 22.391 21.906 1 96.12 217 LYS A C 1
ATOM 1621 O O . LYS A 1 217 ? -11.406 22.875 22.906 1 96.12 217 LYS A O 1
ATOM 1626 N N . LYS A 1 218 ? -10.055 21.453 21.953 1 93.62 218 LYS A N 1
ATOM 1627 C CA . LYS A 1 218 ? -9.766 20.719 23.172 1 93.62 218 LYS A CA 1
ATOM 1628 C C . LYS A 1 218 ? -8.477 21.203 23.812 1 93.62 218 LYS A C 1
ATOM 1630 O O . LYS A 1 218 ? -7.941 20.562 24.734 1 93.62 218 LYS A O 1
ATOM 1635 N N . VAL A 1 219 ? -8.07 22.391 23.656 1 94.5 219 VAL A N 1
ATOM 1636 C CA . VAL A 1 219 ? -6.781 22.859 24.156 1 94.5 219 VAL A CA 1
ATOM 1637 C C . VAL A 1 219 ? -6.988 23.719 25.406 1 94.5 219 VAL A C 1
ATOM 1639 O O . VAL A 1 219 ? -7.984 24.438 25.516 1 94.5 219 VAL A O 1
ATOM 1642 N N . ASN A 1 220 ? -6.168 23.484 26.359 1 94.94 220 ASN A N 1
ATOM 1643 C CA . ASN A 1 220 ? -6.035 24.344 27.531 1 94.94 220 ASN A CA 1
ATOM 1644 C C . ASN A 1 220 ? -4.641 24.953 27.609 1 94.94 220 ASN A C 1
ATOM 1646 O O . ASN A 1 220 ? -3.721 24.359 28.172 1 94.94 220 ASN A O 1
ATOM 1650 N N . PHE A 1 221 ? -4.543 26.25 27.172 1 96 221 PHE A N 1
ATOM 1651 C CA . PHE A 1 221 ? -3.262 26.938 27.031 1 96 221 PHE A CA 1
ATOM 1652 C C . PHE A 1 221 ? -2.59 27.094 28.391 1 96 221 PHE A C 1
ATOM 1654 O O . PHE A 1 221 ? -1.36 27.062 28.5 1 96 221 PHE A O 1
ATOM 1661 N N . GLU A 1 222 ? -3.293 27.141 29.438 1 94.81 222 GLU A N 1
ATOM 1662 C CA . GLU A 1 222 ? -2.758 27.344 30.781 1 94.81 222 GLU A CA 1
ATOM 1663 C C . GLU A 1 222 ? -1.981 26.125 31.266 1 94.81 222 GLU A C 1
ATOM 1665 O O . GLU A 1 222 ? -1.089 26.234 32.094 1 94.81 222 GLU A O 1
ATOM 1670 N N . LYS A 1 223 ? -2.293 25.016 30.672 1 93.44 223 LYS A N 1
ATOM 1671 C CA . LYS A 1 223 ? -1.718 23.766 31.156 1 93.44 223 LYS A CA 1
ATOM 1672 C C . LYS A 1 223 ? -0.419 23.438 30.422 1 93.44 223 LYS A C 1
ATOM 1674 O O . LYS A 1 223 ? 0.323 22.547 30.828 1 93.44 223 LYS A O 1
ATOM 1679 N N . PHE A 1 224 ? -0.065 24.203 29.375 1 94.5 224 PHE A N 1
ATOM 1680 C CA . PHE A 1 224 ? 1.075 23.891 28.531 1 94.5 224 PHE A CA 1
ATOM 1681 C C . PHE A 1 224 ? 2.354 23.781 29.359 1 94.5 224 PHE A C 1
ATOM 1683 O O . PHE A 1 224 ? 3.105 22.812 29.219 1 94.5 224 PHE A O 1
ATOM 1690 N N . LYS A 1 225 ? 2.541 24.703 30.25 1 90.62 225 LYS A N 1
ATOM 1691 C CA . LYS A 1 225 ? 3.793 24.812 30.984 1 90.62 225 LYS A CA 1
ATOM 1692 C C . LYS A 1 225 ? 3.9 23.703 32.031 1 90.62 225 LYS A C 1
ATOM 1694 O O . LYS A 1 225 ? 5.004 23.297 32.406 1 90.62 225 LYS A O 1
ATOM 1699 N N . SER A 1 226 ? 2.789 23.219 32.438 1 93.25 226 SER A N 1
ATOM 1700 C CA . SER A 1 226 ? 2.805 22.266 33.531 1 93.25 226 SER A CA 1
ATOM 1701 C C . SER A 1 226 ? 2.855 20.828 33.031 1 93.25 226 SER A C 1
ATOM 1703 O O . SER A 1 226 ? 3.109 19.891 33.812 1 93.25 226 SER A O 1
ATOM 1705 N N . LEU A 1 227 ? 2.697 20.609 31.766 1 94.25 227 LEU A N 1
ATOM 1706 C CA . LEU A 1 227 ? 2.666 19.266 31.203 1 94.25 227 LEU A CA 1
ATOM 1707 C C . LEU A 1 227 ? 4.055 18.625 31.234 1 94.25 227 LEU A C 1
ATOM 1709 O O . LEU A 1 227 ? 5.051 19.297 30.938 1 94.25 227 LEU A O 1
ATOM 1713 N N . ARG A 1 228 ? 4.133 17.359 31.719 1 93.44 228 ARG A N 1
ATOM 1714 C CA . ARG A 1 228 ? 5.391 16.609 31.75 1 93.44 228 ARG A CA 1
ATOM 1715 C C . ARG A 1 228 ? 5.73 16.047 30.391 1 93.44 228 ARG A C 1
ATOM 1717 O O . ARG A 1 228 ? 4.836 15.656 29.625 1 93.44 228 ARG A O 1
ATOM 1724 N N . PRO A 1 229 ? 6.984 15.953 30.047 1 94.81 229 PRO A N 1
ATOM 1725 C CA . PRO A 1 229 ? 7.379 15.234 28.828 1 94.81 229 PRO A CA 1
ATOM 1726 C C . PRO A 1 229 ? 6.871 13.797 28.797 1 94.81 229 PRO A C 1
ATOM 1728 O O . PRO A 1 229 ? 6.844 13.125 29.844 1 94.81 229 PRO A O 1
ATOM 1731 N N . VAL A 1 230 ? 6.613 13.297 27.641 1 92.69 230 VAL A N 1
ATOM 1732 C CA . VAL A 1 230 ? 5.949 12.008 27.5 1 92.69 230 VAL A CA 1
ATOM 1733 C C . VAL A 1 230 ? 6.988 10.914 27.266 1 92.69 230 VAL A C 1
ATOM 1735 O O . VAL A 1 230 ? 6.852 9.805 27.781 1 92.69 230 VAL A O 1
ATOM 1738 N N . PHE A 1 231 ? 8.039 11.156 26.594 1 92.38 231 PHE A N 1
ATOM 1739 C CA . PHE A 1 231 ? 8.867 10.086 26.062 1 92.38 231 PHE A CA 1
ATOM 1740 C C . PHE A 1 231 ? 10.195 10.008 26.797 1 92.38 231 PHE A C 1
ATOM 1742 O O . PHE A 1 231 ? 10.812 8.938 26.859 1 92.38 231 PHE A O 1
ATOM 1749 N N . GLN A 1 232 ? 10.672 11.141 27.219 1 91.62 232 GLN A N 1
ATOM 1750 C CA . GLN A 1 232 ? 11.898 11.203 28 1 91.62 232 GLN A CA 1
ATOM 1751 C C . GLN A 1 232 ? 11.656 11.898 29.344 1 91.62 232 GLN A C 1
ATOM 1753 O O . GLN A 1 232 ? 11.305 13.078 29.375 1 91.62 232 GLN A O 1
ATOM 1758 N N . LYS A 1 233 ? 11.977 11.227 30.5 1 86.88 233 LYS A N 1
ATOM 1759 C CA . LYS A 1 233 ? 11.727 11.742 31.844 1 86.88 233 LYS A CA 1
ATOM 1760 C C . LYS A 1 233 ? 12.695 12.875 32.188 1 86.88 233 LYS A C 1
ATOM 1762 O O . LYS A 1 233 ? 12.289 13.883 32.75 1 86.88 233 LYS A O 1
ATOM 1767 N N . GLU A 1 234 ? 13.789 12.562 31.781 1 89.44 234 GLU A N 1
ATOM 1768 C CA . GLU A 1 234 ? 14.805 13.57 32.094 1 89.44 234 GLU A CA 1
ATOM 1769 C C . GLU A 1 234 ? 15.25 14.289 30.812 1 89.44 234 GLU A C 1
ATOM 1771 O O . GLU A 1 234 ? 15.711 13.656 29.859 1 89.44 234 GLU A O 1
ATOM 1776 N N . GLY A 1 235 ? 15.062 15.578 30.875 1 91.31 235 GLY A N 1
ATOM 1777 C CA . GLY A 1 235 ? 15.547 16.391 29.766 1 91.31 235 GLY A CA 1
ATOM 1778 C C . GLY A 1 235 ? 14.625 16.344 28.562 1 91.31 235 GLY A C 1
ATOM 1779 O O . GLY A 1 235 ? 14.969 16.875 27.5 1 91.31 235 GLY A O 1
ATOM 1780 N N . GLY A 1 236 ? 13.508 15.672 28.719 1 95.81 236 GLY A N 1
ATOM 1781 C CA . GLY A 1 236 ? 12.555 15.594 27.625 1 95.81 236 GLY A CA 1
ATOM 1782 C C . GLY A 1 236 ? 11.867 16.922 27.328 1 95.81 236 GLY A C 1
ATOM 1783 O O . GLY A 1 236 ? 11.719 17.75 28.219 1 95.81 236 GLY A O 1
ATOM 1784 N N . THR A 1 237 ? 11.484 17.109 26.094 1 97.56 237 THR A N 1
ATOM 1785 C CA . THR A 1 237 ? 10.898 18.391 25.688 1 97.56 237 THR A CA 1
ATOM 1786 C C . THR A 1 237 ? 9.539 18.172 25.016 1 97.56 237 THR A C 1
ATOM 1788 O O . THR A 1 237 ? 8.75 19.109 24.875 1 97.56 237 THR A O 1
ATOM 1791 N N . VAL A 1 238 ? 9.258 16.969 24.547 1 97.75 238 VAL A N 1
ATOM 1792 C CA . VAL A 1 238 ? 8.016 16.656 23.844 1 97.75 238 VAL A CA 1
ATOM 1793 C C . VAL A 1 238 ? 6.918 16.328 24.844 1 97.75 238 VAL A C 1
ATOM 1795 O O . VAL A 1 238 ? 7.082 15.453 25.703 1 97.75 238 VAL A O 1
ATOM 1798 N N . THR A 1 239 ? 5.871 17.016 24.797 1 97.12 239 THR A N 1
ATOM 1799 C CA . THR A 1 239 ? 4.723 16.812 25.672 1 97.12 239 THR A CA 1
ATOM 1800 C C . THR A 1 239 ? 3.473 16.5 24.844 1 97.12 239 THR A C 1
ATOM 1802 O O . THR A 1 239 ? 3.496 16.594 23.609 1 97.12 239 THR A O 1
ATOM 1805 N N . ALA A 1 240 ? 2.395 16.219 25.547 1 95.06 240 ALA A N 1
ATOM 1806 C CA . ALA A 1 240 ? 1.118 15.977 24.875 1 95.06 240 ALA A CA 1
ATOM 1807 C C . ALA A 1 240 ? 0.616 17.234 24.172 1 95.06 240 ALA A C 1
ATOM 1809 O O . ALA A 1 240 ? -0.136 17.141 23.203 1 95.06 240 ALA A O 1
ATOM 1810 N N . ALA A 1 241 ? 1.043 18.375 24.609 1 95.69 241 ALA A N 1
ATOM 1811 C CA . ALA A 1 241 ? 0.55 19.641 24.078 1 95.69 241 ALA A CA 1
ATOM 1812 C C . ALA A 1 241 ? 1.283 20.016 22.781 1 95.69 241 ALA A C 1
ATOM 1814 O O . ALA A 1 241 ? 0.716 20.672 21.906 1 95.69 241 ALA A O 1
ATOM 1815 N N . ASN A 1 242 ? 2.535 19.656 22.719 1 97.69 242 ASN A N 1
ATOM 1816 C CA . ASN A 1 242 ? 3.309 20.047 21.547 1 97.69 242 ASN A CA 1
ATOM 1817 C C . ASN A 1 242 ? 3.559 18.875 20.609 1 97.69 242 ASN A C 1
ATOM 1819 O O . ASN A 1 242 ? 4.539 18.859 19.859 1 97.69 242 ASN A O 1
ATOM 1823 N N . ALA A 1 243 ? 2.734 17.797 20.703 1 97.62 243 ALA A N 1
ATOM 1824 C CA . ALA A 1 243 ? 2.672 16.641 19.828 1 97.62 243 ALA A CA 1
ATOM 1825 C C . ALA A 1 243 ? 1.281 16.5 19.219 1 97.62 243 ALA A C 1
ATOM 1827 O O . ALA A 1 243 ? 0.284 16.891 19.812 1 97.62 243 ALA A O 1
ATOM 1828 N N . SER A 1 244 ? 1.305 15.984 17.969 1 97.38 244 SER A N 1
ATOM 1829 C CA . SER A 1 244 ? -0.005 15.672 17.406 1 97.38 244 SER A CA 1
ATOM 1830 C C . SER A 1 244 ? -0.681 14.547 18.172 1 97.38 244 SER A C 1
ATOM 1832 O O . SER A 1 244 ? -0.013 13.758 18.859 1 97.38 244 SER A O 1
ATOM 1834 N N . THR A 1 245 ? -1.974 14.445 18.109 1 96.81 245 THR A N 1
ATOM 1835 C CA . THR A 1 245 ? -2.768 13.438 18.812 1 96.81 245 THR A CA 1
ATOM 1836 C C . THR A 1 245 ? -3.092 12.266 17.891 1 96.81 245 THR A C 1
ATOM 1838 O O . THR A 1 245 ? -2.691 12.258 16.719 1 96.81 245 THR A O 1
ATOM 1841 N N . LEU A 1 246 ? -3.668 11.195 18.453 1 97.94 246 LEU A N 1
ATOM 1842 C CA . LEU A 1 246 ? -4.238 10.102 17.672 1 97.94 246 LEU A CA 1
ATOM 1843 C C . LEU A 1 246 ? -5.594 10.492 17.109 1 97.94 246 LEU A C 1
ATOM 1845 O O . LEU A 1 246 ? -6.438 11.047 17.812 1 97.94 246 LEU A O 1
ATOM 1849 N N . ASN A 1 247 ? -5.75 10.227 15.828 1 98.75 247 ASN A N 1
ATOM 1850 C CA . ASN A 1 247 ? -6.93 10.82 15.195 1 98.75 247 ASN A CA 1
ATOM 1851 C C . ASN A 1 247 ? -7.508 9.906 14.117 1 98.75 247 ASN A C 1
ATOM 1853 O O . ASN A 1 247 ? -6.848 8.961 13.68 1 98.75 247 ASN A O 1
ATOM 1857 N N . ASP A 1 248 ? -8.742 10.172 13.75 1 98.88 248 ASP A N 1
ATOM 1858 C CA . ASP A 1 248 ? -9.492 9.531 12.672 1 98.88 248 ASP A CA 1
ATOM 1859 C C . ASP A 1 248 ? -9.852 10.539 11.578 1 98.88 248 ASP A C 1
ATOM 1861 O O . ASP A 1 248 ? -10.164 11.695 11.867 1 98.88 248 ASP A O 1
ATOM 1865 N N . GLY A 1 249 ? -9.727 10.094 10.336 1 98.88 249 GLY A N 1
ATOM 1866 C CA . GLY A 1 249 ? -10.117 10.961 9.234 1 98.88 249 GLY A CA 1
ATOM 1867 C C . GLY A 1 249 ? -9.719 10.422 7.875 1 98.88 249 GLY A C 1
ATOM 1868 O O . GLY A 1 249 ? -8.984 9.438 7.781 1 98.88 249 GLY A O 1
ATOM 1869 N N . ALA A 1 250 ? -10.25 11.023 6.844 1 98.94 250 ALA A N 1
ATOM 1870 C CA . ALA A 1 250 ? -9.93 10.672 5.465 1 98.94 250 ALA A CA 1
ATOM 1871 C C . ALA A 1 250 ? -9.938 11.906 4.566 1 98.94 250 ALA A C 1
ATOM 1873 O O . ALA A 1 250 ? -10.547 12.922 4.902 1 98.94 250 ALA A O 1
ATOM 1874 N N . ALA A 1 251 ? -9.211 11.859 3.508 1 98.94 251 ALA A N 1
ATOM 1875 C CA . ALA A 1 251 ? -9.141 12.898 2.484 1 98.94 251 ALA A CA 1
ATOM 1876 C C . ALA A 1 251 ? -8.969 12.289 1.096 1 98.94 251 ALA A C 1
ATOM 1878 O O . ALA A 1 251 ? -8.344 11.234 0.945 1 98.94 251 ALA A O 1
ATOM 1879 N N . ALA A 1 252 ? -9.539 12.906 0.111 1 98.94 252 ALA A N 1
ATOM 1880 C CA . ALA A 1 252 ? -9.43 12.469 -1.277 1 98.94 252 ALA A CA 1
ATOM 1881 C C . ALA A 1 252 ? -9.422 13.656 -2.23 1 98.94 252 ALA A C 1
ATOM 1883 O O . ALA A 1 252 ? -10.031 14.688 -1.949 1 98.94 252 ALA A O 1
ATOM 1884 N N . MET A 1 253 ? -8.75 13.539 -3.277 1 98.94 253 MET A N 1
ATOM 1885 C CA . MET A 1 253 ? -8.766 14.523 -4.355 1 98.94 253 MET A CA 1
ATOM 1886 C C . MET A 1 253 ? -8.906 13.844 -5.711 1 98.94 253 MET A C 1
ATOM 1888 O O . MET A 1 253 ? -8.578 12.664 -5.855 1 98.94 253 MET A O 1
ATOM 1892 N N . ILE A 1 254 ? -9.461 14.539 -6.66 1 98.94 254 ILE A N 1
ATOM 1893 C CA . ILE A 1 254 ? -9.523 14.086 -8.047 1 98.94 254 ILE A CA 1
ATOM 1894 C C . ILE A 1 254 ? -8.352 14.664 -8.836 1 98.94 254 ILE A C 1
ATOM 1896 O O . ILE A 1 254 ? -8.172 15.883 -8.883 1 98.94 254 ILE A O 1
ATOM 1900 N N . LEU A 1 255 ? -7.559 13.789 -9.406 1 98.94 255 LEU A N 1
ATOM 1901 C CA . LEU A 1 255 ? -6.473 14.164 -10.312 1 98.94 255 LEU A CA 1
ATOM 1902 C C . LEU A 1 255 ? -6.844 13.867 -11.758 1 98.94 255 LEU A C 1
ATOM 1904 O O . LEU A 1 255 ? -7.457 12.836 -12.047 1 98.94 255 LEU A O 1
ATOM 1908 N N . MET A 1 256 ? -6.516 14.797 -12.656 1 98.94 256 MET A N 1
ATOM 1909 C CA . MET A 1 256 ? -6.75 14.609 -14.086 1 98.94 256 MET A CA 1
ATOM 1910 C C . MET A 1 256 ? -5.527 15.023 -14.898 1 98.94 256 MET A C 1
ATOM 1912 O O . MET A 1 256 ? -4.715 15.828 -14.438 1 98.94 256 MET A O 1
ATOM 1916 N N . SER A 1 257 ? -5.398 14.391 -16.047 1 98.88 257 SER A N 1
ATOM 1917 C CA . SER A 1 257 ? -4.59 15.078 -17.047 1 98.88 257 SER A CA 1
ATOM 1918 C C . SER A 1 257 ? -5.219 16.406 -17.453 1 98.88 257 SER A C 1
ATOM 1920 O O . SER A 1 257 ? -6.445 16.547 -17.438 1 98.88 257 SER A O 1
ATOM 1922 N N . ALA A 1 258 ? -4.363 17.375 -17.766 1 98.31 258 ALA A N 1
ATOM 1923 C CA . ALA A 1 258 ? -4.891 18.656 -18.219 1 98.31 258 ALA A CA 1
ATOM 1924 C C . ALA A 1 258 ? -5.84 18.469 -19.406 1 98.31 258 ALA A C 1
ATOM 1926 O O . ALA A 1 258 ? -6.859 19.156 -19.5 1 98.31 258 ALA A O 1
ATOM 1927 N N . SER A 1 259 ? -5.535 17.562 -20.297 1 98.5 259 SER A N 1
ATOM 1928 C CA . SER A 1 259 ? -6.352 17.297 -21.484 1 98.5 259 SER A CA 1
ATOM 1929 C C . SER A 1 259 ? -7.719 16.75 -21.094 1 98.5 259 SER A C 1
ATOM 1931 O O . SER A 1 259 ? -8.734 17.109 -21.688 1 98.5 259 SER A O 1
ATOM 1933 N N . ALA A 1 260 ? -7.754 15.867 -20.078 1 98.56 260 ALA A N 1
ATOM 1934 C CA . ALA A 1 260 ? -9.031 15.328 -19.625 1 98.56 260 ALA A CA 1
ATOM 1935 C C . ALA A 1 260 ? -9.883 16.406 -18.969 1 98.56 260 ALA A C 1
ATOM 1937 O O . ALA A 1 260 ? -11.102 16.438 -19.156 1 98.56 260 ALA A O 1
ATOM 1938 N N . ALA A 1 261 ? -9.258 17.234 -18.188 1 98.62 261 ALA A N 1
ATOM 1939 C CA . ALA A 1 261 ? -9.977 18.344 -17.562 1 98.62 261 ALA A CA 1
ATOM 1940 C C . ALA A 1 261 ? -10.617 19.234 -18.609 1 98.62 261 ALA A C 1
ATOM 1942 O O . ALA A 1 261 ? -11.758 19.672 -18.453 1 98.62 261 ALA A O 1
ATOM 1943 N N . GLU A 1 262 ? -9.859 19.5 -19.656 1 98.31 262 GLU A N 1
ATOM 1944 C CA . GLU A 1 262 ? -10.375 20.312 -20.75 1 98.31 262 GLU A CA 1
ATOM 1945 C C . GLU A 1 262 ? -11.531 19.625 -21.453 1 98.31 262 GLU A C 1
ATOM 1947 O O . GLU A 1 262 ? -12.562 20.25 -21.734 1 98.31 262 GLU A O 1
ATOM 1952 N N . ARG A 1 263 ? -11.305 18.359 -21.75 1 98.12 263 ARG A N 1
ATOM 1953 C CA . ARG A 1 263 ? -12.312 17.562 -22.453 1 98.12 263 ARG A CA 1
ATOM 1954 C C . ARG A 1 263 ? -13.633 17.562 -21.688 1 98.12 263 ARG A C 1
ATOM 1956 O O . ARG A 1 263 ? -14.703 17.656 -22.297 1 98.12 263 ARG A O 1
ATOM 1963 N N . LEU A 1 264 ? -13.555 17.531 -20.375 1 98.19 264 LEU A N 1
ATOM 1964 C CA . LEU A 1 264 ? -14.758 17.438 -19.547 1 98.19 264 LEU A CA 1
ATOM 1965 C C . LEU A 1 264 ? -15.188 18.812 -19.062 1 98.19 264 LEU A C 1
ATOM 1967 O O . LEU A 1 264 ? -16.156 18.938 -18.297 1 98.19 264 LEU A O 1
ATOM 1971 N N . LYS A 1 265 ? -14.5 19.844 -19.375 1 97.94 265 LYS A N 1
ATOM 1972 C CA . LYS A 1 265 ? -14.797 21.234 -19.031 1 97.94 265 LYS A CA 1
ATOM 1973 C C . LYS A 1 265 ? -14.805 21.438 -17.531 1 97.94 265 LYS A C 1
ATOM 1975 O O . LYS A 1 265 ? -15.711 22.078 -16.984 1 97.94 265 LYS A O 1
ATOM 1980 N N . VAL A 1 266 ? -13.852 20.797 -16.906 1 98.12 266 VAL A N 1
ATOM 1981 C CA . VAL A 1 266 ? -13.672 20.953 -15.477 1 98.12 266 VAL A CA 1
ATOM 1982 C C . VAL A 1 266 ? -12.578 21.984 -15.195 1 98.12 266 VAL A C 1
ATOM 1984 O O . VAL A 1 266 ? -11.531 21.984 -15.836 1 98.12 266 VAL A O 1
ATOM 1987 N N . LYS A 1 267 ? -12.867 22.906 -14.312 1 97.56 267 LYS A N 1
ATOM 1988 C CA . LYS A 1 267 ? -11.875 23.906 -13.938 1 97.56 267 LYS A CA 1
ATOM 1989 C C . LYS A 1 267 ? -10.945 23.391 -12.852 1 97.56 267 LYS A C 1
ATOM 1991 O O . LYS A 1 267 ? -11.367 23.156 -11.719 1 97.56 267 LYS A O 1
ATOM 1996 N N . PRO A 1 268 ? -9.672 23.281 -13.141 1 98.56 268 PRO A N 1
ATOM 1997 C CA . PRO A 1 268 ? -8.75 22.766 -12.133 1 98.56 268 PRO A CA 1
ATOM 1998 C C . PRO A 1 268 ? -8.477 23.75 -11.016 1 98.56 268 PRO A C 1
ATOM 2000 O O . PRO A 1 268 ? -8.523 24.969 -11.234 1 98.56 268 PRO A O 1
ATOM 2003 N N . LEU A 1 269 ? -8.172 23.234 -9.844 1 98.75 269 LEU A N 1
ATOM 2004 C CA . LEU A 1 269 ? -7.734 24.047 -8.711 1 98.75 269 LEU A CA 1
ATOM 2005 C C . LEU A 1 269 ? -6.25 24.375 -8.82 1 98.75 269 LEU A C 1
ATOM 2007 O O . LEU A 1 269 ? -5.855 25.531 -8.602 1 98.75 269 LEU A O 1
ATOM 2011 N N . ALA A 1 270 ? -5.457 23.391 -9.109 1 98.94 270 ALA A N 1
ATOM 2012 C CA . ALA A 1 270 ? -4.004 23.531 -9.07 1 98.94 270 ALA A CA 1
ATOM 2013 C C . ALA A 1 270 ? -3.326 22.547 -10.016 1 98.94 270 ALA A C 1
ATOM 2015 O O . ALA A 1 270 ? -3.941 21.562 -10.438 1 98.94 270 ALA A O 1
ATOM 2016 N N . ARG A 1 271 ? -2.119 22.859 -10.391 1 98.88 271 ARG A N 1
ATOM 2017 C CA . ARG A 1 271 ? -1.25 21.969 -11.164 1 98.88 271 ARG A CA 1
ATOM 2018 C C . ARG A 1 271 ? -0.131 21.406 -10.297 1 98.88 271 ARG A C 1
ATOM 2020 O O . ARG A 1 271 ? 0.464 22.125 -9.492 1 98.88 271 ARG A O 1
ATOM 2027 N N . ILE A 1 272 ? 0.094 20.109 -10.406 1 98.94 272 ILE A N 1
ATOM 2028 C CA . ILE A 1 272 ? 1.252 19.516 -9.742 1 98.94 272 ILE A CA 1
ATOM 2029 C C . ILE A 1 272 ? 2.514 19.812 -10.555 1 98.94 272 ILE A C 1
ATOM 2031 O O . ILE A 1 272 ? 2.637 19.375 -11.703 1 98.94 272 ILE A O 1
ATOM 2035 N N . LEU A 1 273 ? 3.48 20.5 -9.914 1 98.88 273 LEU A N 1
ATOM 2036 C CA . LEU A 1 273 ? 4.691 20.906 -10.625 1 98.88 273 LEU A CA 1
ATOM 2037 C C . LEU A 1 273 ? 5.789 19.859 -10.469 1 98.88 273 LEU A C 1
ATOM 2039 O O . LEU A 1 273 ? 6.641 19.719 -11.344 1 98.88 273 LEU A O 1
ATOM 2043 N N . GLY A 1 274 ? 5.754 19.219 -9.328 1 98.81 274 GLY A N 1
ATOM 2044 C CA . GLY A 1 274 ? 6.742 18.188 -9.055 1 98.81 274 GLY A CA 1
ATOM 2045 C C . GLY A 1 274 ? 6.605 17.578 -7.672 1 98.81 274 GLY A C 1
ATOM 2046 O O . GLY A 1 274 ? 5.859 18.078 -6.836 1 98.81 274 GLY A O 1
ATOM 2047 N N . PHE A 1 275 ? 7.238 16.516 -7.469 1 98.94 275 PHE A N 1
ATOM 2048 C CA . PHE A 1 275 ? 7.27 15.82 -6.191 1 98.94 275 PHE A CA 1
ATOM 2049 C C . PHE A 1 275 ? 8.508 14.938 -6.09 1 98.94 275 PHE A C 1
ATOM 2051 O O . PHE A 1 275 ? 9.172 14.664 -7.094 1 98.94 275 PHE A O 1
ATOM 2058 N N . ALA A 1 276 ? 8.797 14.5 -4.812 1 98.81 276 ALA A N 1
ATOM 2059 C CA . ALA A 1 276 ? 9.953 13.633 -4.562 1 98.81 276 ALA A CA 1
ATOM 2060 C C . ALA A 1 276 ? 9.836 12.945 -3.205 1 98.81 276 ALA A C 1
ATOM 2062 O O . ALA A 1 276 ? 9.133 13.43 -2.314 1 98.81 276 ALA A O 1
ATOM 2063 N N . ASP A 1 277 ? 10.469 11.812 -3.105 1 98.88 277 ASP A N 1
ATOM 2064 C CA . ASP A 1 277 ? 10.68 11.117 -1.841 1 98.88 277 ASP A CA 1
ATOM 2065 C C . ASP A 1 277 ? 12.141 11.195 -1.41 1 98.88 277 ASP A C 1
ATOM 2067 O O . ASP A 1 277 ? 13.031 11.398 -2.242 1 98.88 277 ASP A O 1
ATOM 2071 N N . ALA A 1 278 ? 12.344 11.109 -0.173 1 98.81 278 ALA A N 1
ATOM 2072 C CA . ALA A 1 278 ? 13.672 10.961 0.404 1 98.81 278 ALA A CA 1
ATOM 2073 C C . ALA A 1 278 ? 13.633 10.141 1.687 1 98.81 278 ALA A C 1
ATOM 2075 O O . ALA A 1 278 ? 12.547 9.844 2.207 1 98.81 278 ALA A O 1
ATOM 2076 N N . ALA A 1 279 ? 14.773 9.703 2.119 1 98.75 279 ALA A N 1
ATOM 2077 C CA . ALA A 1 279 ? 14.883 8.977 3.381 1 98.75 279 ALA A CA 1
ATOM 2078 C C . ALA A 1 279 ? 16.219 9.266 4.062 1 98.75 279 ALA A C 1
ATOM 2080 O O . ALA A 1 279 ? 17.203 9.57 3.393 1 98.75 279 ALA A O 1
ATOM 2081 N N . VAL A 1 280 ? 16.219 9.25 5.32 1 98.5 280 VAL A N 1
ATOM 2082 C CA . VAL A 1 280 ? 17.375 9.352 6.195 1 98.5 280 VAL A CA 1
ATOM 2083 C C . VAL A 1 280 ? 17.359 8.203 7.207 1 98.5 280 VAL A C 1
ATOM 2085 O O . VAL A 1 280 ? 16.594 7.246 7.055 1 98.5 280 VAL A O 1
ATOM 2088 N N . ALA A 1 281 ? 18.297 8.273 8.164 1 98 281 ALA A N 1
ATOM 2089 C CA . ALA A 1 281 ? 18.266 7.266 9.219 1 98 281 ALA A CA 1
ATOM 2090 C C . ALA A 1 281 ? 16.922 7.285 9.938 1 98 281 ALA A C 1
ATOM 2092 O O . ALA A 1 281 ? 16.359 8.352 10.203 1 98 281 ALA A O 1
ATOM 2093 N N . PRO A 1 282 ? 16.359 6.086 10.273 1 97.75 282 PRO A N 1
ATOM 2094 C CA . PRO A 1 282 ? 15.055 6.02 10.914 1 97.75 282 PRO A CA 1
ATOM 2095 C C . PRO A 1 282 ? 14.945 6.945 12.125 1 97.75 282 PRO A C 1
ATOM 2097 O O . PRO A 1 282 ? 13.93 7.629 12.297 1 97.75 282 PRO A O 1
ATOM 2100 N N . ILE A 1 283 ? 15.914 7.113 12.898 1 97.12 283 ILE A N 1
ATOM 2101 C CA . ILE A 1 283 ? 15.891 7.902 14.125 1 97.12 283 ILE A CA 1
ATOM 2102 C C . ILE A 1 283 ? 15.836 9.391 13.773 1 97.12 283 ILE A C 1
ATOM 2104 O O . ILE A 1 283 ? 15.469 10.219 14.617 1 97.12 283 ILE A O 1
ATOM 2108 N N . ASP A 1 284 ? 16.109 9.758 12.539 1 97.94 284 ASP A N 1
ATOM 2109 C CA . ASP A 1 284 ? 16.172 11.148 12.109 1 97.94 284 ASP A CA 1
ATOM 2110 C C . ASP A 1 284 ? 14.969 11.516 11.25 1 97.94 284 ASP A C 1
ATOM 2112 O O . ASP A 1 284 ? 15 12.516 10.531 1 97.94 284 ASP A O 1
ATOM 2116 N N . PHE A 1 285 ? 13.938 10.742 11.344 1 97.38 285 PHE A N 1
ATOM 2117 C CA . PHE A 1 285 ? 12.82 10.906 10.422 1 97.38 285 PHE A CA 1
ATOM 2118 C C . PHE A 1 285 ? 12.25 12.312 10.508 1 97.38 285 PHE A C 1
ATOM 2120 O O . PHE A 1 285 ? 11.75 12.852 9.516 1 97.38 285 PHE A O 1
ATOM 2127 N N . PRO A 1 286 ? 12.336 13.008 11.695 1 98.31 286 PRO A N 1
ATOM 2128 C CA . PRO A 1 286 ? 11.68 14.312 11.789 1 98.31 286 PRO A CA 1
ATOM 2129 C C . PRO A 1 286 ? 12.273 15.336 10.82 1 98.31 286 PRO A C 1
ATOM 2131 O O . PRO A 1 286 ? 11.602 16.312 10.477 1 98.31 286 PRO A O 1
ATOM 2134 N N . ILE A 1 287 ? 13.484 15.117 10.391 1 98.62 287 ILE A N 1
ATOM 2135 C CA . ILE A 1 287 ? 14.109 16.109 9.523 1 98.62 287 ILE A CA 1
ATOM 2136 C C . ILE A 1 287 ? 14.172 15.594 8.094 1 98.62 287 ILE A C 1
ATOM 2138 O O . ILE A 1 287 ? 14.773 16.219 7.223 1 98.62 287 ILE A O 1
ATOM 2142 N N . ALA A 1 288 ? 13.57 14.469 7.824 1 98.81 288 ALA A N 1
ATOM 2143 C CA . ALA A 1 288 ? 13.633 13.836 6.508 1 98.81 288 ALA A CA 1
ATOM 2144 C C . ALA A 1 288 ? 13.086 14.766 5.426 1 98.81 288 ALA A C 1
ATOM 2146 O O . ALA A 1 288 ? 13.562 14.75 4.289 1 98.81 288 ALA A O 1
ATOM 2147 N 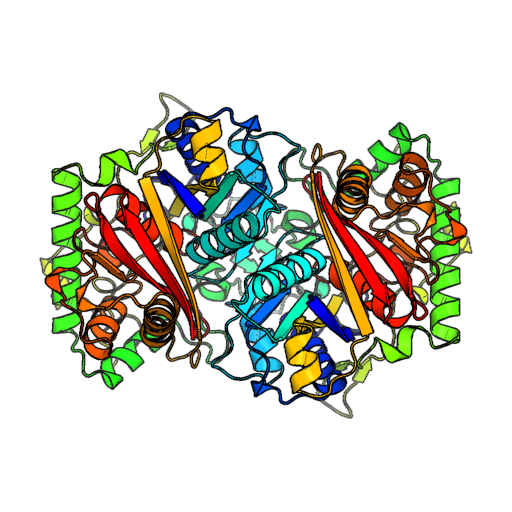N . PRO A 1 289 ? 12.125 15.664 5.727 1 98.88 289 PRO A N 1
ATOM 2148 C CA . PRO A 1 289 ? 11.633 16.594 4.699 1 98.88 289 PRO A CA 1
ATOM 2149 C C . PRO A 1 289 ? 12.727 17.516 4.172 1 98.88 289 PRO A C 1
ATOM 2151 O O . PRO A 1 289 ? 12.641 18 3.039 1 98.88 289 PRO A O 1
ATOM 2154 N N . THR A 1 290 ? 13.758 17.781 4.957 1 98.81 290 THR A N 1
ATOM 2155 C CA . THR A 1 290 ? 14.844 18.641 4.52 1 98.81 290 THR A CA 1
ATOM 2156 C C . THR A 1 290 ? 15.641 17.984 3.398 1 98.81 290 THR A C 1
ATOM 2158 O O . THR A 1 290 ? 16.422 18.641 2.715 1 98.81 290 THR A O 1
ATOM 2161 N N . GLU A 1 291 ? 15.43 16.703 3.17 1 98.88 291 GLU A N 1
ATOM 2162 C CA . GLU A 1 291 ? 16.047 16 2.041 1 98.88 291 GLU A CA 1
ATOM 2163 C C . GLU A 1 291 ? 15.086 15.938 0.85 1 98.88 291 GLU A C 1
ATOM 2165 O O . GLU A 1 291 ? 15.516 16.047 -0.301 1 98.88 291 GLU A O 1
ATOM 2170 N N . ALA A 1 292 ? 13.812 15.805 1.069 1 98.88 292 ALA A N 1
ATOM 2171 C CA . ALA A 1 292 ? 12.828 15.648 0.007 1 98.88 292 ALA A CA 1
ATOM 2172 C C . ALA A 1 292 ? 12.539 16.984 -0.678 1 98.88 292 ALA A C 1
ATOM 2174 O O . ALA A 1 292 ? 12.453 17.047 -1.906 1 98.88 292 ALA A O 1
ATOM 2175 N N . ILE A 1 293 ? 12.375 18.047 0.095 1 98.88 293 ILE A N 1
ATOM 2176 C CA . ILE A 1 293 ? 11.938 19.344 -0.405 1 98.88 293 ILE A CA 1
ATOM 2177 C C . ILE A 1 293 ? 12.984 19.906 -1.372 1 98.88 293 ILE A C 1
ATOM 2179 O O . ILE A 1 293 ? 12.648 20.297 -2.492 1 98.88 293 ILE A O 1
ATOM 2183 N N . PRO A 1 294 ? 14.289 19.891 -1.05 1 98.75 294 PRO A N 1
ATOM 2184 C CA . PRO A 1 294 ? 15.281 20.391 -2.002 1 98.75 294 PRO A CA 1
ATOM 2185 C C . PRO A 1 294 ? 15.289 19.609 -3.311 1 98.75 294 PRO A C 1
ATOM 2187 O O . PRO A 1 294 ? 15.562 20.172 -4.375 1 98.75 294 PRO A O 1
ATOM 2190 N N . LYS A 1 295 ? 15.023 18.312 -3.242 1 98.69 295 LYS A N 1
ATOM 2191 C CA . LYS A 1 295 ? 14.945 17.516 -4.465 1 98.69 295 LYS A CA 1
ATOM 2192 C C . LYS A 1 295 ? 13.867 18.047 -5.402 1 98.69 295 LYS A C 1
ATOM 2194 O O . LYS A 1 295 ? 14.078 18.125 -6.617 1 98.69 295 LYS A O 1
ATOM 2199 N N . VAL A 1 296 ? 12.727 18.422 -4.828 1 98.81 296 VAL A N 1
ATOM 2200 C CA . VAL A 1 296 ? 11.625 18.953 -5.633 1 98.81 296 VAL A CA 1
ATOM 2201 C C . VAL A 1 296 ? 12.016 20.312 -6.207 1 98.81 296 VAL A C 1
ATOM 2203 O O . VAL A 1 296 ? 11.789 20.578 -7.391 1 98.81 296 VAL A O 1
ATOM 2206 N N . LEU A 1 297 ? 12.531 21.156 -5.363 1 98.69 297 LEU A N 1
ATOM 2207 C CA . LEU A 1 297 ? 12.945 22.484 -5.82 1 98.69 297 LEU A CA 1
ATOM 2208 C C . LEU A 1 297 ? 13.945 22.375 -6.965 1 98.69 297 LEU A C 1
ATOM 2210 O O . LEU A 1 297 ? 13.82 23.062 -7.98 1 98.69 297 LEU A O 1
ATOM 2214 N N . LYS A 1 298 ? 14.875 21.484 -6.82 1 98.44 298 LYS A N 1
ATOM 2215 C CA . LYS A 1 298 ? 15.906 21.281 -7.836 1 98.44 298 LYS A CA 1
ATOM 2216 C C . LYS A 1 298 ? 15.297 20.781 -9.141 1 98.44 298 LYS A C 1
ATOM 2218 O O . LYS A 1 298 ? 15.602 21.297 -10.219 1 98.44 298 LYS A O 1
ATOM 2223 N N . SER A 1 299 ? 14.445 19.812 -9.07 1 97.94 299 SER A N 1
ATOM 2224 C CA . SER A 1 299 ? 13.906 19.172 -10.266 1 97.94 299 SER A CA 1
ATOM 2225 C C . SER A 1 299 ? 12.953 20.094 -11.008 1 97.94 299 SER A C 1
ATOM 2227 O O . SER A 1 299 ? 12.781 19.984 -12.219 1 97.94 299 SER A O 1
ATOM 2229 N N . THR A 1 300 ? 12.344 21.047 -10.305 1 98.25 300 THR A N 1
ATOM 2230 C CA . THR A 1 300 ? 11.359 21.922 -10.93 1 98.25 300 THR A CA 1
ATOM 2231 C C . THR A 1 300 ? 11.984 23.266 -11.305 1 98.25 300 THR A C 1
ATOM 2233 O O . THR A 1 300 ? 11.406 24.047 -12.062 1 98.25 300 THR A O 1
ATOM 2236 N N . GLY A 1 301 ? 13.094 23.562 -10.695 1 98.44 301 GLY A N 1
ATOM 2237 C CA . GLY A 1 301 ? 13.75 24.844 -10.922 1 98.44 301 GLY A CA 1
ATOM 2238 C C . GLY A 1 301 ? 13.109 25.984 -10.148 1 98.44 301 GLY A C 1
ATOM 2239 O O . GLY A 1 301 ? 13.469 27.141 -10.344 1 98.44 301 GLY A O 1
ATOM 2240 N N . VAL A 1 302 ? 12.195 25.688 -9.281 1 98.62 302 VAL A N 1
ATOM 2241 C CA . VAL A 1 302 ? 11.523 26.703 -8.469 1 98.62 302 VAL A CA 1
ATOM 2242 C C . VAL A 1 302 ? 12.406 27.047 -7.27 1 98.62 302 VAL A C 1
ATOM 2244 O O . VAL A 1 302 ? 13.023 26.172 -6.664 1 98.62 302 VAL A O 1
ATOM 2247 N N . LYS A 1 303 ? 12.461 28.344 -6.914 1 98.06 303 LYS A N 1
ATOM 2248 C CA . LYS A 1 303 ? 13.227 28.797 -5.758 1 98.06 303 LYS A CA 1
ATOM 2249 C C . LYS A 1 303 ? 12.367 28.812 -4.5 1 98.06 303 LYS A C 1
ATOM 2251 O O . LYS A 1 303 ? 11.156 29.047 -4.574 1 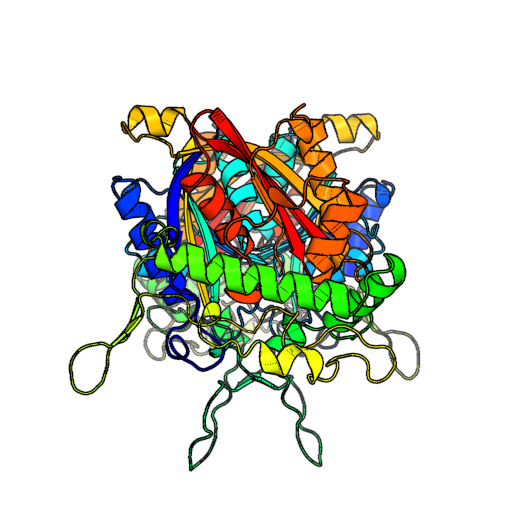98.06 303 LYS A O 1
ATOM 2256 N N . LYS A 1 304 ? 13.039 28.578 -3.381 1 96.81 304 LYS A N 1
ATOM 2257 C CA . LYS A 1 304 ? 12.297 28.562 -2.121 1 96.81 304 LYS A CA 1
ATOM 2258 C C . LYS A 1 304 ? 11.617 29.906 -1.877 1 96.81 304 LYS A C 1
ATOM 2260 O O . LYS A 1 304 ? 10.539 29.953 -1.28 1 96.81 304 LYS A O 1
ATOM 2265 N N . GLU A 1 305 ? 12.18 31 -2.379 1 96.88 305 GLU A N 1
ATOM 2266 C CA . GLU A 1 305 ? 11.641 32.344 -2.211 1 96.88 305 GLU A CA 1
ATOM 2267 C C . GLU A 1 305 ? 10.344 32.531 -2.996 1 96.88 305 GLU A C 1
ATOM 2269 O O . GLU A 1 305 ? 9.57 33.438 -2.729 1 96.88 305 GLU A O 1
ATOM 2274 N N . ASP A 1 306 ? 10.102 31.641 -3.938 1 97.69 306 ASP A N 1
ATOM 2275 C CA . ASP A 1 306 ? 8.922 31.734 -4.797 1 97.69 306 ASP A CA 1
ATOM 2276 C C . ASP A 1 306 ? 7.727 31.031 -4.156 1 97.69 306 ASP A C 1
ATOM 2278 O O . ASP A 1 306 ? 6.609 31.109 -4.664 1 97.69 306 ASP A O 1
ATOM 2282 N N . ILE A 1 307 ? 7.965 30.422 -3.055 1 98.81 307 ILE A N 1
ATOM 2283 C CA . ILE A 1 307 ? 6.902 29.656 -2.41 1 98.81 307 ILE A CA 1
ATOM 2284 C C . ILE A 1 307 ? 6.055 30.578 -1.54 1 98.81 307 ILE A C 1
ATOM 2286 O O . ILE A 1 307 ? 6.578 31.25 -0.646 1 98.81 307 ILE A O 1
ATOM 2290 N N . ALA A 1 308 ? 4.77 30.562 -1.806 1 98.81 308 ALA A N 1
ATOM 2291 C CA . ALA A 1 308 ? 3.857 31.453 -1.094 1 98.81 308 ALA A CA 1
ATOM 2292 C C . ALA A 1 308 ? 3.32 30.797 0.173 1 98.81 308 ALA A C 1
ATOM 2294 O O . ALA A 1 308 ? 2.975 31.484 1.14 1 98.81 308 ALA A O 1
ATOM 2295 N N . MET A 1 309 ? 3.23 29.547 0.153 1 98.81 309 MET A N 1
ATOM 2296 C CA . MET A 1 309 ? 2.654 28.781 1.264 1 98.81 309 MET A CA 1
ATOM 2297 C C . MET A 1 309 ? 3.393 27.469 1.471 1 98.81 309 MET A C 1
ATOM 2299 O O . MET A 1 309 ? 3.641 26.734 0.512 1 98.81 309 MET A O 1
ATOM 2303 N N . TRP A 1 310 ? 3.807 27.234 2.719 1 98.88 310 TRP A N 1
ATOM 2304 C CA . TRP A 1 310 ? 4.434 25.984 3.113 1 98.88 310 TRP A CA 1
ATOM 2305 C C . TRP A 1 310 ? 3.516 25.172 4.027 1 98.88 310 TRP A C 1
ATOM 2307 O O . TRP A 1 310 ? 2.861 25.734 4.91 1 98.88 310 TRP A O 1
ATOM 2317 N N . GLU A 1 311 ? 3.414 23.922 3.781 1 98.88 311 GLU A N 1
ATOM 2318 C CA . GLU A 1 311 ? 2.814 22.969 4.707 1 98.88 311 GLU A CA 1
ATOM 2319 C C . GLU A 1 311 ? 3.82 21.906 5.121 1 98.88 311 GLU A C 1
ATOM 2321 O O . GLU A 1 311 ? 4.266 21.109 4.293 1 98.88 311 GLU A O 1
ATOM 2326 N N . ILE A 1 312 ? 4.258 21.922 6.312 1 98.81 312 ILE A N 1
ATOM 2327 C CA . ILE A 1 312 ? 5.062 20.875 6.922 1 98.81 312 ILE A CA 1
ATOM 2328 C C . ILE A 1 312 ? 4.246 20.141 7.984 1 98.81 312 ILE A C 1
ATOM 2330 O O . ILE A 1 312 ? 3.826 20.75 8.977 1 98.81 312 ILE A O 1
ATOM 2334 N N . ASN A 1 313 ? 3.994 18.844 7.777 1 98.69 313 ASN A N 1
ATOM 2335 C CA . ASN A 1 313 ? 3.154 18.125 8.727 1 98.69 313 ASN A CA 1
ATOM 2336 C C . ASN A 1 313 ? 3.754 18.141 10.133 1 98.69 313 ASN A C 1
ATOM 2338 O O . ASN A 1 313 ? 4.93 17.812 10.312 1 98.69 313 ASN A O 1
ATOM 2342 N N . GLU A 1 314 ? 2.895 18.484 11.094 1 97.44 314 GLU A N 1
ATOM 2343 C CA . GLU A 1 314 ? 3.32 18.719 12.469 1 97.44 314 GLU A CA 1
ATOM 2344 C C . GLU A 1 314 ? 3.127 17.453 13.32 1 97.44 314 GLU A C 1
ATOM 2346 O O . GLU A 1 314 ? 2.438 17.484 14.336 1 97.44 314 GLU A O 1
ATOM 2351 N N . ALA A 1 315 ? 3.881 16.391 12.93 1 97.19 315 ALA A N 1
ATOM 2352 C CA . ALA A 1 315 ? 3.768 15.25 13.836 1 97.19 315 ALA A CA 1
ATOM 2353 C C . ALA A 1 315 ? 4.086 15.656 15.273 1 97.19 315 ALA A C 1
ATOM 2355 O O . ALA A 1 315 ? 3.5 15.133 16.219 1 97.19 315 ALA A O 1
ATOM 2356 N N . PHE A 1 316 ? 5.047 16.469 15.422 1 98.19 316 PHE A N 1
ATOM 2357 C CA . PHE A 1 316 ? 5.473 17.203 16.609 1 98.19 316 PHE A CA 1
ATOM 2358 C C . PHE A 1 316 ? 5.824 18.656 16.266 1 98.19 316 PHE A C 1
ATOM 2360 O O . PHE A 1 316 ? 6.195 18.953 15.125 1 98.19 316 PHE A O 1
ATOM 2367 N N . SER A 1 317 ? 5.703 19.5 17.281 1 98.75 317 SER A N 1
ATOM 2368 C CA . SER A 1 317 ? 6.145 20.875 17.047 1 98.75 317 SER A CA 1
ATOM 2369 C C . SER A 1 317 ? 7.594 20.922 16.578 1 98.75 317 SER A C 1
ATOM 2371 O O . SER A 1 317 ? 7.949 21.75 15.734 1 98.75 317 SER A O 1
ATOM 2373 N N . VAL A 1 318 ? 8.391 20.062 17.125 1 98.75 318 VAL A N 1
ATOM 2374 C CA . VAL A 1 318 ? 9.828 20.062 16.844 1 98.75 318 VAL A CA 1
ATOM 2375 C C . VAL A 1 318 ? 10.062 19.75 15.375 1 98.75 318 VAL A C 1
ATOM 2377 O O . VAL A 1 318 ? 11.031 20.219 14.781 1 98.75 318 VAL A O 1
ATOM 2380 N N . VAL A 1 319 ? 9.211 18.984 14.727 1 98.81 319 VAL A N 1
ATOM 2381 C CA . VAL A 1 319 ? 9.359 18.625 13.32 1 98.81 319 VAL A CA 1
ATOM 2382 C C . VAL A 1 319 ? 9.305 19.875 12.453 1 98.81 319 VAL A C 1
ATOM 2384 O O . VAL A 1 319 ? 10.188 20.125 11.633 1 98.81 319 VAL A O 1
ATOM 2387 N N . SER A 1 320 ? 8.258 20.641 12.672 1 98.69 320 SER A N 1
ATOM 2388 C CA . SER A 1 320 ? 8.117 21.875 11.906 1 98.69 320 SER A CA 1
ATOM 2389 C C . SER A 1 320 ? 9.258 22.859 12.195 1 98.69 320 SER A C 1
ATOM 2391 O O . SER A 1 320 ? 9.836 23.422 11.273 1 98.69 320 SER A O 1
ATOM 2393 N N . LEU A 1 321 ? 9.57 23.016 13.5 1 98.88 321 LEU A N 1
ATOM 2394 C CA . LEU A 1 321 ? 10.609 23.953 13.898 1 98.88 321 LEU A CA 1
ATOM 2395 C C . LEU A 1 321 ? 11.953 23.578 13.297 1 98.88 321 LEU A C 1
ATOM 2397 O O . LEU A 1 321 ? 12.672 24.438 12.781 1 98.88 321 LEU A O 1
ATOM 2401 N N . ALA A 1 322 ? 12.305 22.312 13.359 1 98.88 322 ALA A N 1
ATOM 2402 C CA . ALA A 1 322 ? 13.578 21.828 12.836 1 98.88 322 ALA A CA 1
ATOM 2403 C C . ALA A 1 322 ? 13.664 22.031 11.328 1 98.88 322 ALA A C 1
ATOM 2405 O O . ALA A 1 322 ? 14.695 22.469 10.812 1 98.88 322 ALA A O 1
ATOM 2406 N N . ASN A 1 323 ? 12.625 21.703 10.617 1 98.88 323 ASN A N 1
ATOM 2407 C CA . ASN A 1 323 ? 12.633 21.844 9.164 1 98.88 323 ASN A CA 1
ATOM 2408 C C . ASN A 1 323 ? 12.672 23.312 8.742 1 98.88 323 ASN A C 1
ATOM 2410 O O . ASN A 1 323 ? 13.344 23.656 7.773 1 98.88 323 ASN A O 1
ATOM 2414 N N . ILE A 1 324 ? 11.906 24.219 9.422 1 98.69 324 ILE A N 1
ATOM 2415 C CA . ILE A 1 324 ? 11.961 25.641 9.172 1 98.69 324 ILE A CA 1
ATOM 2416 C C . ILE A 1 324 ? 13.406 26.141 9.32 1 98.69 324 ILE A C 1
ATOM 2418 O O . ILE A 1 324 ? 13.914 26.859 8.461 1 98.69 324 ILE A O 1
ATOM 2422 N N . LYS A 1 325 ? 14.031 25.688 10.398 1 98.69 325 LYS A N 1
ATOM 2423 C CA . LYS A 1 325 ? 15.383 26.125 10.727 1 98.69 325 LYS A CA 1
ATOM 2424 C C . LYS A 1 325 ? 16.391 25.625 9.688 1 98.69 325 LYS A C 1
ATOM 2426 O O . LYS A 1 325 ? 17.156 26.406 9.141 1 98.69 325 LYS A O 1
ATOM 2431 N N . ILE A 1 326 ? 16.375 24.312 9.383 1 98.69 326 ILE A N 1
ATOM 2432 C CA . ILE A 1 326 ? 17.359 23.688 8.508 1 98.69 326 ILE A CA 1
ATOM 2433 C C . ILE A 1 326 ? 17.188 24.203 7.082 1 98.69 326 ILE A C 1
ATOM 2435 O O . ILE A 1 326 ? 18.172 24.469 6.387 1 98.69 326 ILE A O 1
ATOM 2439 N N . LEU A 1 327 ? 15.938 24.359 6.656 1 98.5 327 LEU A N 1
ATOM 2440 C CA . LEU A 1 327 ? 15.664 24.797 5.293 1 98.5 327 LEU A CA 1
ATOM 2441 C C . LEU A 1 327 ? 15.781 26.312 5.176 1 98.5 327 LEU A C 1
ATOM 2443 O O . LEU A 1 327 ? 15.828 26.859 4.07 1 98.5 327 LEU A O 1
ATOM 2447 N N . ASP A 1 328 ? 15.836 26.969 6.266 1 98.06 328 ASP A N 1
ATOM 2448 C CA . ASP A 1 328 ? 15.914 28.422 6.305 1 98.06 328 ASP A CA 1
ATOM 2449 C C . ASP A 1 328 ? 14.766 29.062 5.523 1 98.06 328 ASP A C 1
ATOM 2451 O O . ASP A 1 328 ? 14.992 29.844 4.602 1 98.06 328 ASP A O 1
ATOM 2455 N N . ILE A 1 329 ? 13.531 28.688 5.918 1 97.56 329 ILE A N 1
ATOM 2456 C CA . ILE A 1 329 ? 12.367 29.234 5.234 1 97.56 329 ILE A CA 1
ATOM 2457 C C . ILE A 1 329 ? 11.609 30.172 6.176 1 97.56 329 ILE A C 1
ATOM 2459 O O . ILE A 1 329 ? 11.828 30.141 7.391 1 97.56 329 ILE A O 1
ATOM 2463 N N . ASP A 1 330 ? 10.758 31.062 5.613 1 97.62 330 ASP A N 1
ATOM 2464 C CA . ASP A 1 330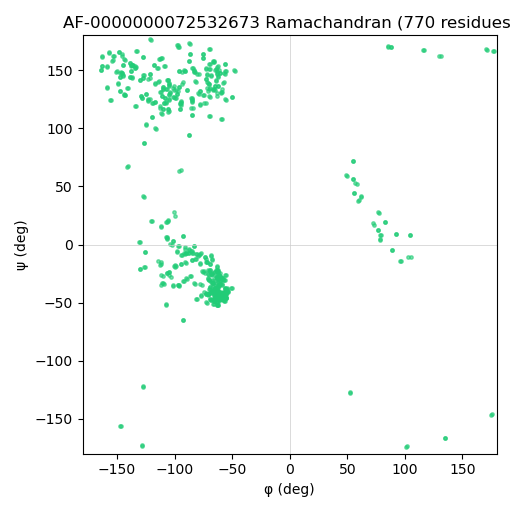 ? 9.992 32.031 6.371 1 97.62 330 ASP A CA 1
ATOM 2465 C C . ASP A 1 330 ? 8.898 31.359 7.199 1 97.62 330 ASP A C 1
ATOM 2467 O O . ASP A 1 330 ? 7.91 30.875 6.652 1 97.62 330 ASP A O 1
ATOM 2471 N N . SER A 1 331 ? 9.07 31.375 8.508 1 97.56 331 SER A N 1
ATOM 2472 C CA . SER A 1 331 ? 8.148 30.703 9.414 1 97.56 331 SER A CA 1
ATOM 2473 C C . SER A 1 331 ? 6.742 31.266 9.305 1 97.56 331 SER A C 1
ATOM 2475 O O . SER A 1 331 ? 5.762 30.594 9.602 1 97.56 331 SER A O 1
ATOM 2477 N N . ASN A 1 332 ? 6.602 32.5 8.859 1 97.44 332 ASN A N 1
ATOM 2478 C CA . ASN A 1 332 ? 5.297 33.156 8.734 1 97.44 332 ASN A CA 1
ATOM 2479 C C . ASN A 1 332 ? 4.492 32.562 7.574 1 97.44 332 ASN A C 1
ATOM 2481 O O . ASN A 1 332 ? 3.285 32.812 7.477 1 97.44 332 ASN A O 1
ATOM 2485 N N . LYS A 1 333 ? 5.129 31.812 6.676 1 98.62 333 LYS A N 1
ATOM 2486 C CA . LYS A 1 333 ? 4.465 31.203 5.523 1 98.62 333 LYS A CA 1
ATOM 2487 C C . LYS A 1 333 ? 4.211 29.719 5.758 1 98.62 333 LYS A C 1
ATOM 2489 O O . LYS A 1 333 ? 3.674 29.031 4.887 1 98.62 333 LYS A O 1
ATOM 2494 N N . VAL A 1 334 ? 4.637 29.203 6.957 1 98.81 334 VAL A N 1
ATOM 2495 C CA . VAL A 1 334 ? 4.539 27.781 7.234 1 98.81 334 VAL A CA 1
ATOM 2496 C C . VAL A 1 334 ? 3.295 27.5 8.07 1 98.81 334 VAL A C 1
ATOM 2498 O O . VAL A 1 334 ? 3.117 28.078 9.148 1 98.81 334 VAL A O 1
ATOM 2501 N N . ASN A 1 335 ? 2.492 26.609 7.586 1 98.75 335 ASN A N 1
ATOM 2502 C CA . ASN A 1 335 ? 1.306 26.172 8.305 1 98.75 335 ASN A CA 1
ATOM 2503 C C . ASN A 1 335 ? 0.478 27.359 8.805 1 98.75 335 ASN A C 1
ATOM 2505 O O . ASN A 1 335 ? 0.155 27.438 9.992 1 98.75 335 ASN A O 1
ATOM 2509 N N . ILE A 1 336 ? 0.037 28.172 7.887 1 98.69 336 ILE A N 1
ATOM 2510 C CA . ILE A 1 336 ? -0.514 29.484 8.219 1 98.69 336 ILE A CA 1
ATOM 2511 C C . ILE A 1 336 ? -1.94 29.328 8.742 1 98.69 336 ILE A C 1
ATOM 2513 O O . ILE A 1 336 ? -2.533 30.281 9.242 1 98.69 336 ILE A O 1
ATOM 2517 N N . HIS A 1 337 ? -2.529 28.156 8.688 1 98.75 337 HIS A N 1
ATOM 2518 C CA . HIS A 1 337 ? -3.855 27.891 9.227 1 98.75 337 HIS A CA 1
ATOM 2519 C C . HIS A 1 337 ? -3.803 26.812 10.305 1 98.75 337 HIS A C 1
ATOM 2521 O O . HIS A 1 337 ? -4.805 26.141 10.57 1 98.75 337 HIS A O 1
ATOM 2527 N N . GLY A 1 338 ? -2.615 26.594 10.867 1 98.38 338 GLY A N 1
ATOM 2528 C CA . GLY A 1 338 ? -2.418 25.5 11.805 1 98.38 338 GLY A CA 1
ATOM 2529 C C . GLY A 1 338 ? -2.105 24.172 11.125 1 98.38 338 GLY A C 1
ATOM 2530 O O . GLY A 1 338 ? -2.129 24.094 9.898 1 98.38 338 GLY A O 1
ATOM 2531 N N . GLY A 1 339 ? -1.726 23.219 11.938 1 98 339 GLY A N 1
ATOM 2532 C CA . GLY A 1 339 ? -1.338 21.922 11.398 1 98 339 GLY A CA 1
ATOM 2533 C C . GLY A 1 339 ? -1.689 20.766 12.305 1 98 339 GLY A C 1
ATOM 2534 O O . GLY A 1 339 ? -2.672 20.828 13.047 1 98 339 GLY A O 1
ATOM 2535 N N . ALA A 1 340 ? -0.996 19.688 12.172 1 98.44 340 ALA A N 1
ATOM 2536 C CA . ALA A 1 340 ? -1.34 18.406 12.789 1 98.44 340 ALA A CA 1
ATOM 2537 C C . ALA A 1 340 ? -1.31 18.5 14.312 1 98.44 340 ALA A C 1
ATOM 2539 O O . ALA A 1 340 ? -2.062 17.812 15 1 98.44 340 ALA A O 1
ATOM 2540 N N . VAL A 1 341 ? -0.5 19.359 14.875 1 98.31 341 VAL A N 1
ATOM 2541 C CA . VAL A 1 341 ? -0.426 19.516 16.328 1 98.31 341 VAL A CA 1
ATOM 2542 C C . VAL A 1 341 ? -1.773 19.984 16.859 1 98.31 341 VAL A C 1
ATOM 2544 O O . VAL A 1 341 ? -2.191 19.594 17.953 1 98.31 341 VAL A O 1
ATOM 2547 N N . SER A 1 342 ? -2.439 20.828 16.078 1 98.44 342 SER A N 1
ATOM 2548 C CA . SER A 1 342 ? -3.652 21.469 16.594 1 98.44 342 SER A CA 1
ATOM 2549 C C . SER A 1 342 ? -4.898 20.859 15.953 1 98.44 342 SER A C 1
ATOM 2551 O O . SER A 1 342 ? -5.984 20.906 16.531 1 98.44 342 SER A O 1
ATOM 2553 N N . ILE A 1 343 ? -4.777 20.266 14.75 1 98.12 343 ILE A N 1
ATOM 2554 C CA . ILE A 1 343 ? -5.961 19.781 14.039 1 98.12 343 ILE A CA 1
ATOM 2555 C C . ILE A 1 343 ? -6.055 18.266 14.164 1 98.12 343 ILE A C 1
ATOM 2557 O O . ILE A 1 343 ? -7.137 17.688 14.039 1 98.12 343 ILE A O 1
ATOM 2561 N N . GLY A 1 344 ? -4.918 17.625 14.32 1 98.25 344 GLY A N 1
ATOM 2562 C CA . GLY A 1 344 ? -4.852 16.172 14.375 1 98.25 344 GLY A CA 1
ATOM 2563 C C . GLY A 1 344 ? -4.066 15.57 13.227 1 98.25 344 GLY A C 1
ATOM 2564 O O . GLY A 1 344 ? -3.756 16.25 12.25 1 98.25 344 GLY A O 1
ATOM 2565 N N . HIS A 1 345 ? -3.77 14.305 13.398 1 98.56 345 HIS A N 1
ATOM 2566 C CA . HIS A 1 345 ? -2.881 13.617 12.469 1 98.56 345 HIS A CA 1
ATOM 2567 C C . HIS A 1 345 ? -3.355 12.195 12.195 1 98.56 345 HIS A C 1
ATOM 2569 O O . HIS A 1 345 ? -2.676 11.234 12.555 1 98.56 345 HIS A O 1
ATOM 2575 N N . PRO A 1 346 ? -4.527 12.023 11.5 1 98.75 346 PRO A N 1
ATOM 2576 C CA . PRO A 1 346 ? -4.738 10.68 10.969 1 98.75 346 PRO A CA 1
ATOM 2577 C C . PRO A 1 346 ? -3.643 10.25 9.992 1 98.75 346 PRO A C 1
ATOM 2579 O O . PRO A 1 346 ? -3.596 10.734 8.859 1 98.75 346 PRO A O 1
ATOM 2582 N N . ILE A 1 347 ? -2.82 9.367 10.391 1 98.38 347 ILE A N 1
ATOM 2583 C CA . ILE A 1 347 ? -1.495 9.172 9.812 1 98.38 347 ILE A CA 1
ATOM 2584 C C . ILE A 1 347 ? -1.628 8.773 8.344 1 98.38 347 ILE A C 1
ATOM 2586 O O . ILE A 1 347 ? -0.81 9.164 7.508 1 98.38 347 ILE A O 1
ATOM 2590 N N . GLY A 1 348 ? -2.623 8.086 7.914 1 98.44 348 GLY A N 1
ATOM 2591 C CA . GLY A 1 348 ? -2.768 7.68 6.523 1 98.44 348 GLY A CA 1
ATOM 2592 C C . GLY A 1 348 ? -3.252 8.805 5.621 1 98.44 348 GLY A C 1
ATOM 2593 O O . GLY A 1 348 ? -3.115 8.727 4.398 1 98.44 348 GLY A O 1
ATOM 2594 N N . MET A 1 349 ? -3.77 9.844 6.176 1 97.94 349 MET A N 1
ATOM 2595 C CA . MET A 1 349 ? -4.5 10.844 5.402 1 97.94 349 MET A CA 1
ATOM 2596 C C . MET A 1 349 ? -3.746 12.172 5.383 1 97.94 349 MET A C 1
ATOM 2598 O O . MET A 1 349 ? -3.982 13.016 4.508 1 97.94 349 MET A O 1
ATOM 2602 N N . SER A 1 350 ? -2.805 12.375 6.293 1 98.69 350 SER A N 1
ATOM 2603 C CA . SER A 1 350 ? -2.287 13.703 6.609 1 98.69 350 SER A CA 1
ATOM 2604 C C . SER A 1 350 ? -1.567 14.312 5.414 1 98.69 350 SER A C 1
ATOM 2606 O O . SER A 1 350 ? -1.695 15.516 5.148 1 98.69 350 SER A O 1
ATOM 2608 N N . GLY A 1 351 ? -0.838 13.438 4.648 1 98.81 351 GLY A N 1
ATOM 2609 C CA . GLY A 1 351 ? -0.148 13.945 3.473 1 98.81 351 GLY A CA 1
ATOM 2610 C C . GLY A 1 351 ? -1.092 14.469 2.408 1 98.81 351 GLY A C 1
ATOM 2611 O O . GLY A 1 351 ? -0.804 15.477 1.758 1 98.81 351 GLY A O 1
ATOM 2612 N N . ALA A 1 352 ? -2.205 13.812 2.23 1 98.88 352 ALA A N 1
ATOM 2613 C CA . ALA A 1 352 ? -3.221 14.258 1.278 1 98.88 352 ALA A CA 1
ATOM 2614 C C . ALA A 1 352 ? -3.896 15.539 1.757 1 98.88 352 ALA A C 1
ATOM 2616 O O . ALA A 1 352 ? -4.176 16.438 0.958 1 98.88 352 ALA A O 1
ATOM 2617 N N . ARG A 1 353 ? -4.125 15.633 3.043 1 98.81 353 ARG A N 1
ATOM 2618 C CA . ARG A 1 353 ? -4.809 16.781 3.615 1 98.81 353 ARG A CA 1
ATOM 2619 C C . ARG A 1 353 ? -4.02 18.062 3.375 1 98.81 353 ARG A C 1
ATOM 2621 O O . ARG A 1 353 ? -4.574 19.062 2.908 1 98.81 353 ARG A O 1
ATOM 2628 N N . ILE A 1 354 ? -2.719 18 3.666 1 98.88 354 ILE A N 1
ATOM 2629 C CA . ILE A 1 354 ? -1.961 19.25 3.555 1 98.88 354 ILE A CA 1
ATOM 2630 C C . ILE A 1 354 ? -1.799 19.625 2.082 1 98.88 354 ILE A C 1
ATOM 2632 O O . ILE A 1 354 ? -1.749 20.797 1.738 1 98.88 354 ILE A O 1
ATOM 2636 N N . THR A 1 355 ? -1.768 18.672 1.171 1 98.94 355 THR A N 1
ATOM 2637 C CA . THR A 1 355 ? -1.73 18.938 -0.261 1 98.94 355 THR A CA 1
ATOM 2638 C C . THR A 1 355 ? -3.029 19.594 -0.72 1 98.94 355 THR A C 1
ATOM 2640 O O . THR A 1 355 ? -3.004 20.625 -1.411 1 98.94 355 THR A O 1
ATOM 2643 N N . GLY A 1 356 ? -4.148 19.016 -0.319 1 98.94 356 GLY A N 1
ATOM 2644 C CA . GLY A 1 356 ? -5.449 19.547 -0.691 1 98.94 356 GLY A CA 1
ATOM 2645 C C . GLY A 1 356 ? -5.719 20.922 -0.094 1 98.94 356 GLY A C 1
ATOM 2646 O O . GLY A 1 356 ? -6.309 21.781 -0.75 1 98.94 356 GLY A O 1
ATOM 2647 N N . HIS A 1 357 ? -5.301 21.062 1.171 1 98.88 357 HIS A N 1
ATOM 2648 C CA . HIS A 1 357 ? -5.465 22.359 1.829 1 98.88 357 HIS A CA 1
ATOM 2649 C C . HIS A 1 357 ? -4.77 23.469 1.049 1 98.88 357 HIS A C 1
ATOM 2651 O O . HIS A 1 357 ? -5.34 24.547 0.851 1 98.88 357 HIS A O 1
ATOM 2657 N N . MET A 1 358 ? -3.555 23.203 0.592 1 98.75 358 MET A N 1
ATOM 2658 C CA . MET A 1 358 ? -2.814 24.188 -0.206 1 98.75 358 MET A CA 1
ATOM 2659 C C . MET A 1 358 ? -3.541 24.484 -1.513 1 98.75 358 MET A C 1
ATOM 2661 O O . MET A 1 358 ? -3.656 25.641 -1.914 1 98.75 358 MET A O 1
ATOM 2665 N N . ALA A 1 359 ? -4.047 23.453 -2.154 1 98.81 359 ALA A N 1
ATOM 2666 C CA . ALA A 1 359 ? -4.703 23.609 -3.449 1 98.81 359 ALA A CA 1
ATOM 2667 C C . ALA A 1 359 ? -5.914 24.531 -3.344 1 98.81 359 ALA A C 1
ATOM 2669 O O . ALA A 1 359 ? -6.238 25.25 -4.293 1 98.81 359 ALA A O 1
ATOM 2670 N N . LEU A 1 360 ? -6.551 24.516 -2.209 1 98.75 360 LEU A N 1
ATOM 2671 C CA . LEU A 1 360 ? -7.762 25.312 -2.025 1 98.75 360 LEU A CA 1
ATOM 2672 C C . LEU A 1 360 ? -7.422 26.734 -1.604 1 98.75 360 LEU A C 1
ATOM 2674 O O . LEU A 1 360 ? -8.18 27.672 -1.887 1 98.75 360 LEU A O 1
ATOM 2678 N N . ASN A 1 361 ? -6.305 26.938 -0.959 1 98.75 361 ASN A N 1
ATOM 2679 C CA . ASN A 1 361 ? -6.141 28.203 -0.237 1 98.75 361 ASN A CA 1
ATOM 2680 C C . ASN A 1 361 ? -5.078 29.078 -0.884 1 98.75 361 ASN A C 1
ATOM 2682 O O . ASN A 1 361 ? -4.977 30.266 -0.572 1 98.75 361 ASN A O 1
ATOM 2686 N N . LEU A 1 362 ? -4.242 28.516 -1.764 1 98.81 362 LEU A N 1
ATOM 2687 C CA . LEU A 1 362 ? -3.328 29.344 -2.543 1 98.81 362 LEU A CA 1
ATOM 2688 C C . LEU A 1 362 ? -4.102 30.297 -3.447 1 98.81 362 LEU A C 1
ATOM 2690 O O . LEU A 1 362 ? -5.223 30 -3.863 1 98.81 362 LEU A O 1
ATOM 2694 N N . LYS A 1 363 ? -3.541 31.469 -3.729 1 98.56 363 LYS A N 1
ATOM 2695 C CA . LYS A 1 363 ? -4.102 32.375 -4.727 1 98.56 363 LYS A CA 1
ATOM 2696 C C . LYS A 1 363 ? -3.633 32 -6.129 1 98.56 363 LYS A C 1
ATOM 2698 O O . LYS A 1 363 ? -2.582 31.375 -6.293 1 98.56 363 LYS A O 1
ATOM 2703 N N . PRO A 1 364 ? -4.504 32.344 -7.129 1 98.44 364 PRO A N 1
ATOM 2704 C CA . PRO A 1 364 ? -4.105 32 -8.5 1 98.44 364 PRO A CA 1
ATOM 2705 C C . PRO A 1 364 ? -2.686 32.469 -8.828 1 98.44 364 PRO A C 1
ATOM 2707 O O . PRO A 1 364 ? -2.32 33.594 -8.555 1 98.44 364 PRO A O 1
ATOM 2710 N N . GLY A 1 365 ? -1.916 31.547 -9.289 1 98.44 365 GLY A N 1
ATOM 2711 C CA . GLY A 1 365 ? -0.553 31.859 -9.688 1 98.44 365 GLY A CA 1
ATOM 2712 C C . GLY A 1 365 ? 0.467 31.578 -8.602 1 98.44 365 GLY A C 1
ATOM 2713 O O . GLY A 1 365 ? 1.666 31.5 -8.875 1 98.44 365 GLY A O 1
ATOM 2714 N N . GLU A 1 366 ? 0.044 31.375 -7.422 1 98.88 366 GLU A N 1
ATOM 2715 C CA . GLU A 1 366 ? 0.954 31.125 -6.309 1 98.88 366 GLU A CA 1
ATOM 2716 C C . GLU A 1 366 ? 1.365 29.656 -6.258 1 98.88 366 GLU A C 1
ATOM 2718 O O . GLU A 1 366 ? 0.615 28.766 -6.691 1 98.88 366 GLU A O 1
ATOM 2723 N N . LYS A 1 367 ? 2.549 29.469 -5.77 1 98.88 367 LYS A N 1
ATOM 2724 C CA . LYS A 1 367 ? 3.082 28.125 -5.578 1 98.88 367 LYS A CA 1
ATOM 2725 C C . LYS A 1 367 ? 3.084 27.734 -4.102 1 98.88 367 LYS A C 1
ATOM 2727 O O . LYS A 1 367 ? 3.316 28.578 -3.236 1 98.88 367 LYS A O 1
ATOM 2732 N N . GLY A 1 368 ? 2.779 26.516 -3.854 1 98.88 368 GLY A N 1
ATOM 2733 C CA . GLY A 1 368 ? 2.838 25.953 -2.514 1 98.88 368 GLY A CA 1
ATOM 2734 C C . GLY A 1 368 ? 3.652 24.672 -2.441 1 98.88 368 GLY A C 1
ATOM 2735 O O . GLY A 1 368 ? 3.641 23.859 -3.375 1 98.88 368 GLY A O 1
ATOM 2736 N N . MET A 1 369 ? 4.406 24.484 -1.318 1 98.94 369 MET A N 1
ATOM 2737 C CA . MET A 1 369 ? 5.227 23.297 -1.062 1 98.94 369 MET A CA 1
ATOM 2738 C C . MET A 1 369 ? 4.758 22.578 0.195 1 98.94 369 MET A C 1
ATOM 2740 O O . MET A 1 369 ? 4.695 23.172 1.273 1 98.94 369 MET A O 1
ATOM 2744 N N . ALA A 1 370 ? 4.406 21.328 0.021 1 98.94 370 ALA A N 1
ATOM 2745 C CA . ALA A 1 370 ? 4.059 20.484 1.169 1 98.94 370 ALA A CA 1
ATOM 2746 C C . ALA A 1 370 ? 5.117 19.422 1.407 1 98.94 370 ALA A C 1
ATOM 2748 O O . ALA A 1 370 ? 5.641 18.828 0.457 1 98.94 370 ALA A O 1
ATOM 2749 N N . GLY A 1 371 ? 5.555 19.219 2.639 1 98.88 371 GLY A N 1
ATOM 2750 C CA . GLY A 1 371 ? 6.465 18.172 3.062 1 98.88 371 GLY A CA 1
ATOM 2751 C C . GLY A 1 371 ? 5.965 17.406 4.273 1 98.88 371 GLY A C 1
ATOM 2752 O O . GLY A 1 371 ? 5.375 17.984 5.184 1 98.88 371 GLY A O 1
ATOM 2753 N N . ILE A 1 372 ? 6.18 16.109 4.289 1 98.94 372 ILE A N 1
ATOM 2754 C CA . ILE A 1 372 ? 5.75 15.273 5.398 1 98.94 372 ILE A CA 1
ATOM 2755 C C . ILE A 1 372 ? 6.777 14.164 5.633 1 98.94 372 ILE A C 1
ATOM 2757 O O . ILE A 1 372 ? 7.227 13.516 4.688 1 98.94 372 ILE A O 1
ATOM 2761 N N . CYS A 1 373 ? 7.168 14.07 6.895 1 98.75 373 CYS A N 1
ATOM 2762 C CA . CYS A 1 373 ? 8.047 12.977 7.281 1 98.75 373 CYS A CA 1
ATOM 2763 C C . CYS A 1 373 ? 7.246 11.734 7.656 1 98.75 373 CYS A C 1
ATOM 2765 O O . CYS A 1 373 ? 6.035 11.82 7.879 1 98.75 373 CYS A O 1
ATOM 2767 N N . ASN A 1 374 ? 7.824 10.57 7.605 1 98.62 374 ASN A N 1
ATOM 2768 C CA . ASN A 1 374 ? 7.184 9.344 8.07 1 98.62 374 ASN A CA 1
ATOM 2769 C C . ASN A 1 374 ? 8.156 8.461 8.844 1 98.62 374 ASN A C 1
ATOM 2771 O O . ASN A 1 374 ? 9.367 8.508 8.609 1 98.62 374 ASN A O 1
ATOM 2775 N N . GLY A 1 375 ? 7.586 7.691 9.836 1 96.81 375 GLY A N 1
ATOM 2776 C CA . GLY A 1 375 ? 8.383 6.719 10.562 1 96.81 375 GLY A CA 1
ATOM 2777 C C . GLY A 1 375 ? 9.219 5.832 9.656 1 96.81 375 GLY A C 1
ATOM 2778 O O . GLY A 1 375 ? 8.781 5.461 8.57 1 96.81 375 GLY A O 1
ATOM 2779 N N . GLY A 1 376 ? 10.328 5.41 10.141 1 96.88 376 GLY A N 1
ATOM 2780 C CA . GLY A 1 376 ? 11.273 4.645 9.344 1 96.88 376 GLY A CA 1
ATOM 2781 C C . GLY A 1 376 ? 12.266 5.512 8.602 1 96.88 376 GLY A C 1
ATOM 2782 O O . GLY A 1 376 ? 13.172 5 7.941 1 96.88 376 GLY A O 1
ATOM 2783 N N . GLY A 1 377 ? 12.117 6.809 8.68 1 98.25 377 GLY A N 1
ATOM 2784 C CA . GLY A 1 377 ? 13.133 7.711 8.164 1 98.25 377 GLY A CA 1
ATOM 2785 C C . GLY A 1 377 ? 12.75 8.352 6.84 1 98.25 377 GLY A C 1
ATOM 2786 O O . GLY A 1 377 ? 13.539 9.086 6.25 1 98.25 377 GLY A O 1
ATOM 2787 N N . GLY A 1 378 ? 11.531 8.188 6.367 1 98.38 378 GLY A N 1
ATOM 2788 C CA . GLY A 1 378 ? 11.156 8.641 5.035 1 98.38 378 GLY A CA 1
ATOM 2789 C C . GLY A 1 378 ? 10.484 10 5.031 1 98.38 378 GLY A C 1
ATOM 2790 O O . GLY A 1 378 ? 10.188 10.555 6.09 1 98.38 378 GLY A O 1
ATOM 2791 N N . ALA A 1 379 ? 10.328 10.5 3.855 1 98.88 379 ALA A N 1
ATOM 2792 C CA . ALA A 1 379 ? 9.586 11.742 3.637 1 98.88 379 ALA A CA 1
ATOM 2793 C C . ALA A 1 379 ? 9.102 11.844 2.193 1 98.88 379 ALA A C 1
ATOM 2795 O O . ALA A 1 379 ? 9.656 11.203 1.298 1 98.88 379 ALA A O 1
ATOM 2796 N N . SER A 1 380 ? 8.031 12.555 2.012 1 98.94 380 SER A N 1
ATOM 2797 C CA . SER A 1 380 ? 7.527 12.969 0.706 1 98.94 380 SER A CA 1
ATOM 2798 C C . SER A 1 380 ? 7.305 14.477 0.648 1 98.94 380 SER A C 1
ATOM 2800 O O . SER A 1 380 ? 7.012 15.102 1.667 1 98.94 380 SER A O 1
ATOM 2802 N N . ALA A 1 381 ? 7.531 15.039 -0.475 1 98.94 381 ALA A N 1
ATOM 2803 C CA . ALA A 1 381 ? 7.277 16.453 -0.725 1 98.94 381 ALA A CA 1
ATOM 2804 C C . ALA A 1 381 ? 6.617 16.672 -2.086 1 98.94 381 ALA A C 1
ATOM 2806 O O . ALA A 1 381 ? 6.914 15.945 -3.041 1 98.94 381 ALA A O 1
ATOM 2807 N N . ILE A 1 382 ? 5.723 17.625 -2.166 1 98.94 382 ILE A N 1
ATOM 2808 C CA . ILE A 1 382 ? 5.012 17.891 -3.412 1 98.94 382 ILE A CA 1
ATOM 2809 C C . ILE A 1 382 ? 4.844 19.406 -3.596 1 98.94 382 ILE A C 1
ATOM 2811 O O . ILE A 1 382 ? 4.586 20.125 -2.633 1 98.94 382 ILE A O 1
ATOM 2815 N N . LEU A 1 383 ? 5.117 19.875 -4.773 1 98.94 383 LEU A N 1
ATOM 2816 C CA . LEU A 1 383 ? 4.992 21.266 -5.18 1 98.94 383 LEU A CA 1
ATOM 2817 C C . LEU A 1 383 ? 3.812 21.469 -6.125 1 98.94 383 LEU A C 1
ATOM 2819 O O . LEU A 1 383 ? 3.703 20.766 -7.137 1 98.94 383 LEU A O 1
ATOM 2823 N N . ILE A 1 384 ? 2.908 22.422 -5.77 1 98.94 384 ILE A N 1
ATOM 2824 C CA . ILE A 1 384 ? 1.764 22.688 -6.633 1 98.94 384 ILE A CA 1
ATOM 2825 C C . ILE A 1 384 ? 1.679 24.188 -6.945 1 98.94 384 ILE A C 1
ATOM 2827 O O . ILE A 1 384 ? 2.309 25 -6.27 1 98.94 384 ILE A O 1
ATOM 2831 N N . GLU A 1 385 ? 0.948 24.5 -7.988 1 98.94 385 GLU A N 1
ATOM 2832 C CA . GLU A 1 385 ? 0.635 25.875 -8.383 1 98.94 385 GLU A CA 1
ATOM 2833 C C . GLU A 1 385 ? -0.866 26.062 -8.578 1 98.94 385 GLU A C 1
ATOM 2835 O O . GLU A 1 385 ? -1.494 25.328 -9.344 1 98.94 385 GLU A O 1
ATOM 2840 N N . LYS A 1 386 ? -1.39 27.062 -7.879 1 98.88 386 LYS A N 1
ATOM 2841 C CA . LYS A 1 386 ? -2.807 27.359 -8.047 1 98.88 386 LYS A CA 1
ATOM 2842 C C . LYS A 1 386 ? -3.082 27.953 -9.43 1 98.88 386 LYS A C 1
ATOM 2844 O O . LYS A 1 386 ? -2.303 28.766 -9.93 1 98.88 386 LYS A O 1
ATOM 2849 N N . LEU A 1 387 ? -4.207 27.453 -9.992 1 98.31 387 LEU A N 1
ATOM 2850 C CA . LEU A 1 387 ? -4.578 27.906 -11.328 1 98.31 387 LEU A CA 1
ATOM 2851 C C . LEU A 1 387 ? -5.695 28.953 -11.258 1 98.31 387 LEU A C 1
ATOM 2853 O O . LEU A 1 387 ? -6.523 28.906 -10.344 1 98.31 387 LEU A O 1
ATOM 2857 N N . ASP B 1 1 ? 12.336 2.881 -21.906 1 95.25 1 ASP B N 1
ATOM 2858 C CA . ASP B 1 1 ? 12.281 1.433 -21.719 1 95.25 1 ASP B CA 1
ATOM 2859 C C . ASP B 1 1 ? 12.672 1.035 -20.312 1 95.25 1 ASP B C 1
ATOM 2861 O O . ASP B 1 1 ? 13.648 1.554 -19.75 1 95.25 1 ASP B O 1
ATOM 2865 N N . VAL B 1 2 ? 11.805 0.219 -19.734 1 98.88 2 VAL B N 1
ATOM 2866 C CA . VAL B 1 2 ? 12.109 -0.36 -18.438 1 98.88 2 VAL B CA 1
ATOM 2867 C C . VAL B 1 2 ? 12.508 -1.823 -18.594 1 98.88 2 VAL B C 1
ATOM 2869 O O . VAL B 1 2 ? 11.812 -2.598 -19.25 1 98.88 2 VAL B O 1
ATOM 2872 N N . VAL B 1 3 ? 13.633 -2.199 -17.984 1 98.94 3 VAL B N 1
ATOM 2873 C CA . VAL B 1 3 ? 14.117 -3.566 -18.109 1 98.94 3 VAL B CA 1
ATOM 2874 C C . VAL B 1 3 ? 14.242 -4.211 -16.734 1 98.94 3 VAL B C 1
ATOM 2876 O O . VAL B 1 3 ? 14.539 -3.535 -15.75 1 98.94 3 VAL B O 1
ATOM 2879 N N . ILE B 1 4 ? 13.914 -5.484 -16.719 1 98.94 4 ILE B N 1
ATOM 2880 C CA . ILE B 1 4 ? 14.203 -6.344 -15.57 1 98.94 4 ILE B CA 1
ATOM 2881 C C . ILE B 1 4 ? 15.625 -6.891 -15.68 1 98.94 4 ILE B C 1
ATOM 2883 O O . ILE B 1 4 ? 15.969 -7.547 -16.672 1 98.94 4 ILE B O 1
ATOM 2887 N N . VAL B 1 5 ? 16.406 -6.676 -14.633 1 98.81 5 VAL B N 1
ATOM 2888 C CA . VAL B 1 5 ? 17.812 -7.023 -14.789 1 98.81 5 VAL B CA 1
ATOM 2889 C C . VAL B 1 5 ? 18.141 -8.242 -13.93 1 98.81 5 VAL B C 1
ATOM 2891 O O . VAL B 1 5 ? 19.078 -8.984 -14.227 1 98.81 5 VAL B O 1
ATOM 2894 N N . SER B 1 6 ? 17.406 -8.414 -12.875 1 98.88 6 SER B N 1
ATOM 2895 C CA . SER B 1 6 ? 17.594 -9.586 -12.023 1 98.88 6 SER B CA 1
ATOM 2896 C C . SER B 1 6 ? 16.312 -9.953 -11.297 1 98.88 6 SER B C 1
ATOM 2898 O O . SER B 1 6 ? 15.359 -9.164 -11.266 1 98.88 6 SER B O 1
ATOM 2900 N N . PHE B 1 7 ? 16.312 -11.164 -10.828 1 98.88 7 PHE B N 1
ATOM 2901 C CA . PHE B 1 7 ? 15.188 -11.688 -10.062 1 98.88 7 PHE B CA 1
ATOM 2902 C C . PHE B 1 7 ? 15.664 -12.711 -9.039 1 98.88 7 PHE B C 1
ATOM 2904 O O . PHE B 1 7 ? 16.562 -13.508 -9.32 1 98.88 7 PHE B O 1
ATOM 2911 N N . ALA B 1 8 ? 15.055 -12.609 -7.809 1 98.94 8 ALA B N 1
ATOM 2912 C CA . ALA B 1 8 ? 15.289 -13.594 -6.754 1 98.94 8 ALA B CA 1
ATOM 2913 C C . ALA B 1 8 ? 14.047 -13.789 -5.891 1 98.94 8 ALA B C 1
ATOM 2915 O O . ALA B 1 8 ? 13.312 -12.836 -5.625 1 98.94 8 ALA B O 1
ATOM 2916 N N . ARG B 1 9 ? 13.859 -14.945 -5.488 1 98.94 9 ARG B N 1
ATOM 2917 C CA . ARG B 1 9 ? 12.812 -15.234 -4.512 1 98.94 9 ARG B CA 1
ATOM 2918 C C . ARG B 1 9 ? 13.297 -16.234 -3.467 1 98.94 9 ARG B C 1
ATOM 2920 O O . ARG B 1 9 ? 14.25 -16.984 -3.709 1 98.94 9 ARG B O 1
ATOM 2927 N N . THR B 1 10 ? 12.68 -16.203 -2.324 1 98.94 10 THR B N 1
ATOM 2928 C CA . THR B 1 10 ? 12.875 -17.25 -1.337 1 98.94 10 THR B CA 1
ATOM 2929 C C . THR B 1 10 ? 12.133 -18.516 -1.746 1 98.94 10 THR B C 1
ATOM 2931 O O . THR B 1 10 ? 11.289 -18.484 -2.641 1 98.94 10 THR B O 1
ATOM 2934 N N . PRO B 1 11 ? 12.547 -19.688 -1.056 1 98.81 11 PRO B N 1
ATOM 2935 C CA . PRO B 1 11 ? 11.586 -20.797 -1.147 1 98.81 11 PRO B CA 1
ATOM 2936 C C . PRO B 1 11 ? 10.195 -20.406 -0.638 1 98.81 11 PRO B C 1
ATOM 2938 O O . PRO B 1 11 ? 10.055 -19.438 0.112 1 98.81 11 PRO B O 1
ATOM 2941 N N . ILE B 1 12 ? 9.258 -21.125 -1.152 1 98.81 12 ILE B N 1
ATOM 2942 C CA . ILE B 1 12 ? 7.902 -20.984 -0.632 1 98.81 12 ILE B CA 1
ATOM 2943 C C . ILE B 1 12 ? 7.637 -22.047 0.427 1 98.81 12 ILE B C 1
ATOM 2945 O O . ILE B 1 12 ? 7.758 -23.25 0.155 1 98.81 12 ILE B O 1
ATOM 2949 N N . GLY B 1 13 ? 7.402 -21.578 1.654 1 98.75 13 GLY B N 1
ATOM 2950 C CA . GLY B 1 13 ? 7.078 -22.484 2.744 1 98.75 13 GLY B CA 1
ATOM 2951 C C . GLY B 1 13 ? 5.586 -22.625 2.979 1 98.75 13 GLY B C 1
ATOM 2952 O O . GLY B 1 13 ? 4.824 -21.688 2.77 1 98.75 13 GLY B O 1
ATOM 2953 N N . SER B 1 14 ? 5.156 -23.828 3.453 1 98.38 14 SER B N 1
ATOM 2954 C CA . SER B 1 14 ? 3.768 -24.047 3.842 1 98.38 14 SER B CA 1
ATOM 2955 C C . SER B 1 14 ? 3.459 -23.391 5.18 1 98.38 14 SER B C 1
ATOM 2957 O O . SER B 1 14 ? 4.363 -23.141 5.984 1 98.38 14 SER B O 1
ATOM 2959 N N . PHE B 1 15 ? 2.18 -23.188 5.414 1 98.12 15 PHE B N 1
ATOM 2960 C CA . PHE B 1 15 ? 1.692 -22.562 6.637 1 98.12 15 PHE B CA 1
ATOM 2961 C C . PHE B 1 15 ? 2.186 -23.328 7.863 1 98.12 15 PHE B C 1
ATOM 2963 O O . PHE B 1 15 ? 1.999 -24.531 7.965 1 98.12 15 PHE B O 1
ATOM 2970 N N . LEU B 1 16 ? 2.867 -22.531 8.766 1 98.06 16 LEU B N 1
ATOM 2971 C CA . LEU B 1 16 ? 3.352 -23.031 10.047 1 98.06 16 LEU B CA 1
ATOM 2972 C C . LEU B 1 16 ? 4.328 -24.188 9.852 1 98.06 16 LEU B C 1
ATOM 2974 O O . LEU B 1 16 ? 4.336 -25.141 10.633 1 98.06 16 LEU B O 1
ATOM 2978 N N . SER B 1 17 ? 5.129 -24.109 8.867 1 97.56 17 SER B N 1
ATOM 2979 C CA . SER B 1 17 ? 6.074 -25.172 8.523 1 97.56 17 SER B CA 1
ATOM 2980 C C . SER B 1 17 ? 7.492 -24.625 8.398 1 97.56 17 SER B C 1
ATOM 2982 O O . SER B 1 17 ? 7.992 -23.969 9.312 1 97.56 17 SER B O 1
ATOM 2984 N N . SER B 1 18 ? 8.117 -24.781 7.266 1 97.44 18 SER B N 1
ATOM 2985 C CA . SER B 1 18 ? 9.562 -24.625 7.141 1 97.44 18 SER B CA 1
ATOM 2986 C C . SER B 1 18 ? 9.992 -23.188 7.363 1 97.44 18 SER B C 1
ATOM 2988 O O . SER B 1 18 ? 11.102 -22.922 7.832 1 97.44 18 SER B O 1
ATOM 2990 N N . LEU B 1 19 ? 9.133 -22.219 7.012 1 98.38 19 LEU B N 1
ATOM 2991 C CA . LEU B 1 19 ? 9.516 -20.812 7.094 1 98.38 19 LEU B CA 1
ATOM 2992 C C . LEU B 1 19 ? 8.727 -20.094 8.188 1 98.38 19 LEU B C 1
ATOM 2994 O O . LEU B 1 19 ? 8.703 -18.859 8.227 1 98.38 19 LEU B O 1
ATOM 2998 N N . ALA B 1 20 ? 8.094 -20.828 9.07 1 97.56 20 ALA B N 1
ATOM 2999 C CA . ALA B 1 20 ? 7.152 -20.281 10.039 1 97.56 20 ALA B CA 1
ATOM 3000 C C . ALA B 1 20 ? 7.852 -19.312 10.992 1 97.56 20 ALA B C 1
ATOM 3002 O O . ALA B 1 20 ? 7.223 -18.391 11.523 1 97.56 20 ALA B O 1
ATOM 3003 N N . GLU B 1 21 ? 9.156 -19.438 11.141 1 96.38 21 GLU B N 1
ATOM 3004 C CA . GLU B 1 21 ? 9.891 -18.609 12.102 1 96.38 21 GLU B CA 1
ATOM 3005 C C . GLU B 1 21 ? 10.383 -17.328 11.461 1 96.38 21 GLU B C 1
ATOM 3007 O O . GLU B 1 21 ? 10.898 -16.438 12.148 1 96.38 21 GLU B O 1
ATOM 3012 N N . VAL B 1 22 ? 10.266 -17.141 10.242 1 98.31 22 VAL B N 1
ATOM 3013 C CA . VAL B 1 22 ? 10.867 -16.031 9.516 1 98.31 22 VAL B CA 1
ATOM 3014 C C . VAL B 1 22 ? 9.789 -15.008 9.148 1 98.31 22 VAL B C 1
ATOM 3016 O O . VAL B 1 22 ? 8.898 -15.305 8.344 1 98.31 22 VAL B O 1
ATOM 3019 N N . PRO B 1 23 ? 9.828 -13.781 9.695 1 98.19 23 PRO B N 1
ATOM 3020 C CA . PRO B 1 23 ? 8.828 -12.766 9.352 1 98.19 23 PRO B CA 1
ATOM 3021 C C . PRO B 1 23 ? 8.922 -12.312 7.895 1 98.19 23 PRO B C 1
ATOM 3023 O O . PRO B 1 23 ? 9.977 -12.461 7.266 1 98.19 23 PRO B O 1
ATOM 3026 N N . ALA B 1 24 ? 7.848 -11.781 7.363 1 98.81 24 ALA B N 1
ATOM 3027 C CA . ALA B 1 24 ? 7.77 -11.344 5.973 1 98.81 24 ALA B CA 1
ATOM 3028 C C . ALA B 1 24 ? 8.898 -10.367 5.645 1 98.81 24 ALA B C 1
ATOM 3030 O O . ALA B 1 24 ? 9.477 -10.414 4.559 1 98.81 24 ALA B O 1
ATOM 3031 N N . THR B 1 25 ? 9.234 -9.43 6.566 1 98.81 25 THR B N 1
ATOM 3032 C CA . THR B 1 25 ? 10.234 -8.391 6.328 1 98.81 25 THR B CA 1
ATOM 3033 C C . THR B 1 25 ? 11.617 -9.016 6.145 1 98.81 25 THR B C 1
ATOM 3035 O O . THR B 1 25 ? 12.398 -8.562 5.305 1 98.81 25 THR B O 1
ATOM 3038 N N . ARG B 1 26 ? 11.898 -10.039 6.891 1 98.81 26 ARG B N 1
ATOM 3039 C CA . ARG B 1 26 ? 13.172 -10.734 6.738 1 98.81 26 ARG B CA 1
ATOM 3040 C C . ARG B 1 26 ? 13.211 -11.523 5.434 1 98.81 26 ARG B C 1
ATOM 3042 O O . ARG B 1 26 ? 14.242 -11.555 4.75 1 98.81 26 ARG B O 1
ATOM 3049 N N . LEU B 1 27 ? 12.109 -12.211 5.113 1 98.94 27 LEU B N 1
ATOM 3050 C CA . LEU B 1 27 ? 12.031 -12.859 3.809 1 98.94 27 LEU B CA 1
ATOM 3051 C C . LEU B 1 27 ? 12.266 -11.859 2.686 1 98.94 27 LEU B C 1
ATOM 3053 O O . LEU B 1 27 ? 13 -12.148 1.736 1 98.94 27 LEU B O 1
ATOM 3057 N N . GLY B 1 28 ? 11.617 -10.688 2.797 1 98.94 28 GLY B N 1
ATOM 3058 C CA . GLY B 1 28 ? 11.828 -9.617 1.831 1 98.94 28 GLY B CA 1
ATOM 3059 C C . GLY B 1 28 ? 13.273 -9.18 1.743 1 98.94 28 GLY B C 1
ATOM 3060 O O . GLY B 1 28 ? 13.805 -8.977 0.648 1 98.94 28 GLY B O 1
ATOM 3061 N N . SER B 1 29 ? 13.945 -9.047 2.918 1 98.94 29 SER B N 1
ATOM 3062 C CA . SER B 1 29 ? 15.352 -8.648 2.957 1 98.94 29 SER B CA 1
ATOM 3063 C C . SER B 1 29 ? 16.219 -9.617 2.172 1 98.94 29 SER B C 1
ATOM 3065 O O . SER B 1 29 ? 17.125 -9.203 1.437 1 98.94 29 SER B O 1
ATOM 3067 N N . ILE B 1 30 ? 15.93 -10.852 2.379 1 98.94 30 ILE B N 1
ATOM 3068 C CA . ILE B 1 30 ? 16.719 -11.898 1.745 1 98.94 30 ILE B CA 1
ATOM 3069 C C . ILE B 1 30 ? 16.547 -11.828 0.229 1 98.94 30 ILE B C 1
ATOM 3071 O O . ILE B 1 30 ? 17.531 -11.875 -0.515 1 98.94 30 ILE B O 1
ATOM 3075 N N . ALA B 1 31 ? 15.32 -11.703 -0.237 1 98.94 31 ALA B N 1
ATOM 3076 C CA . ALA B 1 31 ? 15.047 -11.617 -1.668 1 98.94 31 ALA B CA 1
ATOM 3077 C C . ALA B 1 31 ? 15.68 -10.367 -2.275 1 98.94 31 ALA B C 1
ATOM 3079 O O . ALA B 1 31 ? 16.281 -10.43 -3.352 1 98.94 31 ALA B O 1
ATOM 3080 N N . ILE B 1 32 ? 15.57 -9.203 -1.607 1 98.94 32 ILE B N 1
ATOM 3081 C CA . ILE B 1 32 ? 16.094 -7.938 -2.096 1 98.94 32 ILE B CA 1
ATOM 3082 C C . ILE B 1 32 ? 17.625 -8.023 -2.201 1 98.94 32 ILE B C 1
ATOM 3084 O O . ILE B 1 32 ? 18.203 -7.672 -3.232 1 98.94 32 ILE B O 1
ATOM 3088 N N . LYS B 1 33 ? 18.234 -8.484 -1.124 1 98.94 33 LYS B N 1
ATOM 3089 C CA . LYS B 1 33 ? 19.688 -8.578 -1.091 1 98.94 33 LYS B CA 1
ATOM 3090 C C . LYS B 1 33 ? 20.219 -9.414 -2.254 1 98.94 33 LYS B C 1
ATOM 3092 O O . LYS B 1 33 ? 21.172 -9.023 -2.928 1 98.94 33 LYS B O 1
ATOM 3097 N N . GLU B 1 34 ? 19.578 -10.547 -2.486 1 98.94 34 GLU B N 1
ATOM 3098 C CA . GLU B 1 34 ? 20.031 -11.438 -3.545 1 98.94 34 GLU B CA 1
ATOM 3099 C C . GLU B 1 34 ? 19.781 -10.836 -4.926 1 98.94 34 GLU B C 1
ATOM 3101 O O . GLU B 1 34 ? 20.609 -11 -5.832 1 98.94 34 GLU B O 1
ATOM 3106 N N . ALA B 1 35 ? 18.641 -10.211 -5.145 1 98.88 35 ALA B N 1
ATOM 3107 C CA . ALA B 1 35 ? 18.375 -9.57 -6.43 1 98.88 35 ALA B CA 1
ATOM 3108 C C . ALA B 1 35 ? 19.422 -8.531 -6.762 1 98.88 35 ALA B C 1
ATOM 3110 O O . ALA B 1 35 ? 19.859 -8.422 -7.91 1 98.88 35 ALA B O 1
ATOM 3111 N N . VAL B 1 36 ? 19.797 -7.719 -5.777 1 98.88 36 VAL B N 1
ATOM 3112 C CA . VAL B 1 36 ? 20.828 -6.707 -5.973 1 98.88 36 VAL B CA 1
ATOM 3113 C C . VAL B 1 36 ? 22.141 -7.375 -6.344 1 98.88 36 VAL B C 1
ATOM 3115 O O . VAL B 1 36 ? 22.828 -6.941 -7.273 1 98.88 36 VAL B O 1
ATOM 3118 N N . SER B 1 37 ? 22.469 -8.43 -5.629 1 98.69 37 SER B N 1
ATOM 3119 C CA . SER B 1 37 ? 23.703 -9.18 -5.895 1 98.69 37 SER B CA 1
ATOM 3120 C C . SER B 1 37 ? 23.719 -9.727 -7.316 1 98.69 37 SER B C 1
ATOM 3122 O O . SER B 1 37 ? 24.719 -9.586 -8.023 1 98.69 37 SER B O 1
ATOM 3124 N N . ARG B 1 38 ? 22.641 -10.289 -7.75 1 98.62 38 ARG B N 1
ATOM 3125 C CA . ARG B 1 38 ? 22.562 -10.914 -9.062 1 98.62 38 ARG B CA 1
ATOM 3126 C C . ARG B 1 38 ? 22.609 -9.875 -10.172 1 98.62 38 ARG B C 1
ATOM 3128 O O . ARG B 1 38 ? 23.078 -10.156 -11.273 1 98.62 38 ARG B O 1
ATOM 3135 N N . ALA B 1 39 ? 22.094 -8.703 -9.883 1 98.38 39 ALA B N 1
ATOM 3136 C CA . ALA B 1 39 ? 22.172 -7.625 -10.859 1 98.38 39 ALA B CA 1
ATOM 3137 C C . ALA B 1 39 ? 23.609 -7.16 -11.07 1 98.38 39 ALA B C 1
ATOM 3139 O O . ALA B 1 39 ? 23.922 -6.531 -12.078 1 98.38 39 ALA B O 1
ATOM 3140 N N . GLY B 1 40 ? 24.438 -7.402 -10.047 1 98.06 40 GLY B N 1
ATOM 3141 C CA . GLY B 1 40 ? 25.844 -7.023 -10.133 1 98.06 40 GLY B CA 1
ATOM 3142 C C . GLY B 1 40 ? 26.062 -5.535 -9.938 1 98.06 40 GLY B C 1
ATOM 3143 O O . GLY B 1 40 ? 26.969 -4.957 -10.531 1 98.06 40 GLY B O 1
ATOM 3144 N N . ILE B 1 41 ? 25.281 -4.906 -9.266 1 98.12 41 ILE B N 1
ATOM 3145 C CA . ILE B 1 41 ? 25.422 -3.471 -9.047 1 98.12 41 ILE B CA 1
ATOM 3146 C C . ILE B 1 41 ? 25.719 -3.195 -7.578 1 98.12 41 ILE B C 1
ATOM 3148 O O . ILE B 1 41 ? 25.469 -4.043 -6.719 1 98.12 41 ILE B O 1
ATOM 3152 N N . ASN B 1 42 ? 26.281 -2.002 -7.332 1 97.94 42 ASN B N 1
ATOM 3153 C CA . ASN B 1 42 ? 26.406 -1.517 -5.961 1 97.94 42 ASN B CA 1
ATOM 3154 C C . ASN B 1 42 ? 25.047 -1.226 -5.336 1 97.94 42 ASN B C 1
ATOM 3156 O O . ASN B 1 42 ? 24.188 -0.633 -5.977 1 97.94 42 ASN B O 1
ATOM 3160 N N . LYS B 1 43 ? 24.875 -1.682 -4.121 1 97.81 43 LYS B N 1
ATOM 3161 C CA . LYS B 1 43 ? 23.594 -1.5 -3.43 1 97.81 43 LYS B CA 1
ATOM 3162 C C . LYS B 1 43 ? 23.219 -0.025 -3.371 1 97.81 43 LYS B C 1
ATOM 3164 O O . LYS B 1 43 ? 22.031 0.31 -3.334 1 97.81 43 LYS B O 1
ATOM 3169 N N . ASP B 1 44 ? 24.141 0.901 -3.408 1 97.88 44 ASP B N 1
ATOM 3170 C CA . ASP B 1 44 ? 23.891 2.334 -3.316 1 97.88 44 ASP B CA 1
ATOM 3171 C C . ASP B 1 44 ? 23.281 2.867 -4.609 1 97.88 44 ASP B C 1
ATOM 3173 O O . ASP B 1 44 ? 22.766 3.984 -4.645 1 97.88 44 ASP B O 1
ATOM 3177 N N . GLU B 1 45 ? 23.266 2.041 -5.676 1 98.06 45 GLU B N 1
ATOM 3178 C CA . GLU B 1 45 ? 22.672 2.424 -6.949 1 98.06 45 GLU B CA 1
ATOM 3179 C C . GLU B 1 45 ? 21.141 2.348 -6.879 1 98.06 45 GLU B C 1
ATOM 3181 O O . GLU B 1 45 ? 20.453 2.938 -7.711 1 98.06 45 GLU B O 1
ATOM 3186 N N . VAL B 1 46 ? 20.656 1.539 -5.938 1 98.81 46 VAL B N 1
ATOM 3187 C CA . VAL B 1 46 ? 19.219 1.397 -5.805 1 98.81 46 VAL B CA 1
ATOM 3188 C C . VAL B 1 46 ? 18.609 2.689 -5.254 1 98.81 46 VAL B C 1
ATOM 3190 O O . VAL B 1 46 ? 19 3.146 -4.172 1 98.81 46 VAL B O 1
ATOM 3193 N N . LYS B 1 47 ? 17.594 3.207 -5.957 1 98.69 47 LYS B N 1
ATOM 3194 C CA . LYS B 1 47 ? 17.125 4.551 -5.633 1 98.69 47 LYS B CA 1
ATOM 3195 C C . LYS B 1 47 ? 15.805 4.5 -4.883 1 98.69 47 LYS B C 1
ATOM 3197 O O . LYS B 1 47 ? 15.43 5.457 -4.199 1 98.69 47 LYS B O 1
ATOM 3202 N N . GLU B 1 48 ? 15.062 3.504 -5.004 1 98.88 48 GLU B N 1
ATOM 3203 C CA . GLU B 1 48 ? 13.773 3.363 -4.34 1 98.88 48 GLU B CA 1
ATOM 3204 C C . GLU B 1 48 ? 13.297 1.912 -4.359 1 98.88 48 GLU B C 1
ATOM 3206 O O . GLU B 1 48 ? 13.719 1.127 -5.211 1 98.88 48 GLU B O 1
ATOM 3211 N N . VAL B 1 49 ? 12.539 1.495 -3.365 1 99 49 VAL B N 1
ATOM 3212 C CA . VAL B 1 49 ? 12.094 0.113 -3.227 1 99 49 VAL B CA 1
ATOM 3213 C C . VAL B 1 49 ? 10.578 0.076 -3.018 1 99 49 VAL B C 1
ATOM 3215 O O . VAL B 1 49 ? 10.047 0.784 -2.158 1 99 49 VAL B O 1
ATOM 3218 N N . TYR B 1 50 ? 9.852 -0.71 -3.811 1 98.94 50 TYR B N 1
ATOM 3219 C CA . TYR B 1 50 ? 8.445 -1.023 -3.611 1 98.94 50 TYR B CA 1
ATOM 3220 C C . TYR B 1 50 ? 8.242 -2.516 -3.375 1 98.94 50 TYR B C 1
ATOM 3222 O O . TYR B 1 50 ? 8.602 -3.338 -4.223 1 98.94 50 TYR B O 1
ATOM 3230 N N . MET B 1 51 ? 7.652 -2.895 -2.26 1 98.94 51 MET B N 1
ATOM 3231 C CA . MET B 1 51 ? 7.332 -4.289 -1.972 1 98.94 51 MET B CA 1
ATOM 3232 C C . MET B 1 51 ? 5.852 -4.457 -1.659 1 98.94 51 MET B C 1
ATOM 3234 O O . MET B 1 51 ? 5.293 -3.715 -0.849 1 98.94 51 MET B O 1
ATOM 3238 N N . GLY B 1 52 ? 5.215 -5.422 -2.348 1 98.94 52 GLY B N 1
ATOM 3239 C CA . GLY B 1 52 ? 3.857 -5.805 -2 1 98.94 52 GLY B CA 1
ATOM 3240 C C . GLY B 1 52 ? 3.768 -6.57 -0.693 1 98.94 52 GLY B C 1
ATOM 3241 O O . GLY B 1 52 ? 4.625 -7.402 -0.396 1 98.94 52 GLY B O 1
ATOM 3242 N N . ASN B 1 53 ? 2.809 -6.316 0.124 1 98.94 53 ASN B N 1
ATOM 3243 C CA . ASN B 1 53 ? 2.494 -7 1.375 1 98.94 53 ASN B CA 1
ATOM 3244 C C . ASN B 1 53 ? 1.021 -6.844 1.743 1 98.94 53 ASN B C 1
ATOM 3246 O O . ASN B 1 53 ? 0.522 -5.727 1.87 1 98.94 53 ASN B O 1
ATOM 3250 N N . VAL B 1 54 ? 0.336 -7.984 1.939 1 98.81 54 VAL B N 1
ATOM 3251 C CA . VAL B 1 54 ? -1.111 -7.938 2.117 1 98.81 54 VAL B CA 1
ATOM 3252 C C . VAL B 1 54 ? -1.445 -7.844 3.605 1 98.81 54 VAL B C 1
ATOM 3254 O O . VAL B 1 54 ? -1.975 -6.828 4.066 1 98.81 54 VAL B O 1
ATOM 3257 N N . VAL B 1 55 ? -1.11 -8.883 4.363 1 98.5 55 VAL B N 1
ATOM 3258 C CA . VAL B 1 55 ? -1.341 -8.867 5.805 1 98.5 55 VAL B CA 1
ATOM 3259 C C . VAL B 1 55 ? -0.146 -8.234 6.516 1 98.5 55 VAL B C 1
ATOM 3261 O O . VAL B 1 55 ? 0.795 -8.93 6.902 1 98.5 55 VAL B O 1
ATOM 3264 N N . GLN B 1 56 ? -0.254 -6.953 6.762 1 98.31 56 GLN B N 1
ATOM 3265 C CA . GLN B 1 56 ? 0.851 -6.18 7.324 1 98.31 56 GLN B CA 1
ATOM 3266 C C . GLN B 1 56 ? 0.784 -6.152 8.844 1 98.31 56 GLN B C 1
ATOM 3268 O O . GLN B 1 56 ? 1.677 -5.609 9.5 1 98.31 56 GLN B O 1
ATOM 3273 N N . ALA B 1 57 ? -0.251 -6.77 9.438 1 98.19 57 ALA B N 1
ATOM 3274 C CA . ALA B 1 57 ? -0.519 -6.723 10.875 1 98.19 57 ALA B CA 1
ATOM 3275 C C . ALA B 1 57 ? 0.619 -7.363 11.664 1 98.19 57 ALA B C 1
ATOM 3277 O O . ALA B 1 57 ? 1.049 -8.477 11.352 1 98.19 57 ALA B O 1
ATOM 3278 N N . CYS B 1 58 ? 1.089 -6.605 12.625 1 97.56 58 CYS B N 1
ATOM 3279 C CA . CYS B 1 58 ? 2.037 -7.07 13.633 1 97.56 58 CYS B CA 1
ATOM 3280 C C . CYS B 1 58 ? 3.422 -7.266 13.023 1 97.56 58 CYS B C 1
ATOM 3282 O O . CYS B 1 58 ? 4.262 -7.961 13.602 1 97.56 58 CYS B O 1
ATOM 3284 N N . GLU B 1 59 ? 3.695 -6.691 11.891 1 97.69 59 GLU B N 1
ATOM 3285 C CA . GLU B 1 59 ? 5.016 -6.777 11.273 1 97.69 59 GLU B CA 1
ATOM 3286 C C . GLU B 1 59 ? 5.934 -5.668 11.781 1 97.69 59 GLU B C 1
ATOM 3288 O O . GLU B 1 59 ? 7.133 -5.672 11.508 1 97.69 59 GLU B O 1
ATOM 3293 N N . GLY B 1 60 ? 5.367 -4.75 12.555 1 97.31 60 GLY B N 1
ATOM 3294 C CA . GLY B 1 60 ? 6.102 -3.545 12.906 1 97.31 60 GLY B CA 1
ATOM 3295 C C . GLY B 1 60 ? 5.926 -2.426 11.891 1 97.31 60 GLY B C 1
ATOM 3296 O O . GLY B 1 60 ? 5.398 -2.648 10.797 1 97.31 60 GLY B O 1
ATOM 3297 N N . GLN B 1 61 ? 6.391 -1.28 12.273 1 97.56 61 GLN B N 1
ATOM 3298 C CA . GLN B 1 61 ? 6.223 -0.084 11.461 1 97.56 61 GLN B CA 1
ATOM 3299 C C . GLN B 1 61 ? 6.973 -0.211 10.133 1 97.56 61 GLN B C 1
ATOM 3301 O O . GLN B 1 61 ? 8.102 -0.712 10.102 1 97.56 61 GLN B O 1
ATOM 3306 N N . ALA B 1 62 ? 6.359 0.199 9 1 97.69 62 ALA B N 1
ATOM 3307 C CA . ALA B 1 62 ? 6.973 0.351 7.68 1 97.69 62 ALA B CA 1
ATOM 3308 C C . ALA B 1 62 ? 7.652 -0.942 7.242 1 97.69 62 ALA B C 1
ATOM 3310 O O . ALA B 1 62 ? 8.875 -0.991 7.105 1 97.69 62 ALA B O 1
ATOM 3311 N N . PRO B 1 63 ? 6.902 -1.978 6.895 1 98.62 63 PRO B N 1
ATOM 3312 C CA . PRO B 1 63 ? 7.473 -3.285 6.566 1 98.62 63 PRO B CA 1
ATOM 3313 C C . PRO B 1 63 ? 8.445 -3.225 5.387 1 98.62 63 PRO B C 1
ATOM 3315 O O . PRO B 1 63 ? 9.5 -3.869 5.414 1 98.62 63 PRO B O 1
ATOM 3318 N N . CYS B 1 64 ? 8.133 -2.477 4.367 1 98.88 64 CYS B N 1
ATOM 3319 C CA . CYS B 1 64 ? 9.031 -2.375 3.223 1 98.88 64 CYS B CA 1
ATOM 3320 C C . CYS B 1 64 ? 10.367 -1.765 3.631 1 98.88 64 CYS B C 1
ATOM 3322 O O . CYS B 1 64 ? 11.414 -2.17 3.131 1 98.88 64 CYS B O 1
ATOM 3324 N N . ARG B 1 65 ? 10.328 -0.768 4.496 1 98.81 65 ARG B N 1
ATOM 3325 C CA . ARG B 1 65 ? 11.539 -0.13 4.996 1 98.81 65 ARG B CA 1
ATOM 3326 C C . ARG B 1 65 ? 12.406 -1.124 5.762 1 98.81 65 ARG B C 1
ATOM 3328 O O . ARG B 1 65 ? 13.625 -1.146 5.605 1 98.81 65 ARG B O 1
ATOM 3335 N N . GLN B 1 66 ? 11.773 -1.948 6.617 1 98.75 66 GLN B N 1
ATOM 3336 C CA . GLN B 1 66 ? 12.484 -2.994 7.348 1 98.75 66 GLN B CA 1
ATOM 3337 C C . GLN B 1 66 ? 13.195 -3.945 6.391 1 98.75 66 GLN B C 1
ATOM 3339 O O . GLN B 1 66 ? 14.359 -4.289 6.598 1 98.75 66 GLN B O 1
ATOM 3344 N N . ALA B 1 67 ? 12.445 -4.395 5.355 1 98.94 67 ALA B N 1
ATOM 3345 C CA . ALA B 1 67 ? 13.031 -5.301 4.367 1 98.94 67 ALA B CA 1
ATOM 3346 C C . ALA B 1 67 ? 14.219 -4.648 3.66 1 98.94 67 ALA B C 1
ATOM 3348 O O . ALA B 1 67 ? 15.242 -5.293 3.439 1 98.94 67 ALA B O 1
ATOM 3349 N N . THR B 1 68 ? 14.07 -3.385 3.289 1 98.88 68 THR B N 1
ATOM 3350 C CA . THR B 1 68 ? 15.078 -2.637 2.541 1 98.88 68 THR B CA 1
ATOM 3351 C C . THR B 1 68 ? 16.359 -2.496 3.354 1 98.88 68 THR B C 1
ATOM 3353 O O . THR B 1 68 ? 17.453 -2.812 2.865 1 98.88 68 THR B O 1
ATOM 3356 N N . LEU B 1 69 ? 16.203 -2.012 4.578 1 98.75 69 LEU B N 1
ATOM 3357 C CA . LEU B 1 69 ? 17.375 -1.827 5.422 1 98.75 69 LEU B CA 1
ATOM 3358 C C . LEU B 1 69 ? 17.969 -3.17 5.832 1 98.75 69 LEU B C 1
ATOM 3360 O O . LEU B 1 69 ? 19.188 -3.305 5.953 1 98.75 69 LEU B O 1
ATOM 3364 N N . GLY B 1 70 ? 17.109 -4.18 6.078 1 98.69 70 GLY B N 1
ATOM 3365 C CA . GLY B 1 70 ? 17.578 -5.52 6.383 1 98.69 70 GLY B CA 1
ATOM 3366 C C . GLY B 1 70 ? 18.406 -6.129 5.27 1 98.69 70 GLY B C 1
ATOM 3367 O O . GLY B 1 70 ? 19.266 -6.984 5.52 1 98.69 70 GLY B O 1
ATOM 3368 N N . ALA B 1 71 ? 18.156 -5.695 4.07 1 98.88 71 ALA B N 1
ATOM 3369 C CA . ALA B 1 71 ? 18.891 -6.172 2.906 1 98.88 71 ALA B CA 1
ATOM 3370 C C . ALA B 1 71 ? 20.234 -5.449 2.779 1 98.88 71 ALA B C 1
ATOM 3372 O O . ALA B 1 71 ? 21.031 -5.773 1.903 1 98.88 71 ALA B O 1
ATOM 3373 N N . GLY B 1 72 ? 20.406 -4.449 3.6 1 98.62 72 GLY B N 1
ATOM 3374 C CA . GLY B 1 72 ? 21.672 -3.721 3.617 1 98.62 72 GLY B CA 1
ATOM 3375 C C . GLY B 1 72 ? 21.672 -2.516 2.695 1 98.62 72 GLY B C 1
ATOM 3376 O O . GLY B 1 72 ? 22.734 -1.927 2.443 1 98.62 72 GLY B O 1
ATOM 3377 N N . LEU B 1 73 ? 20.594 -2.102 2.117 1 98.81 73 LEU B N 1
ATOM 3378 C CA . LEU B 1 73 ? 20.562 -0.924 1.255 1 98.81 73 LEU B CA 1
ATOM 3379 C C . LEU B 1 73 ? 20.766 0.35 2.066 1 98.81 73 LEU B C 1
ATOM 3381 O O . LEU B 1 73 ? 20.672 0.332 3.295 1 98.81 73 LEU B O 1
ATOM 3385 N N . ALA B 1 74 ? 21 1.439 1.379 1 98.62 74 ALA B N 1
ATOM 3386 C CA . ALA B 1 74 ? 21.344 2.709 2.016 1 98.62 74 ALA B CA 1
ATOM 3387 C C . ALA B 1 74 ? 20.156 3.275 2.783 1 98.62 74 ALA B C 1
ATOM 3389 O O . ALA B 1 74 ? 19.016 3.172 2.33 1 98.62 74 ALA B O 1
ATOM 3390 N N . GLU B 1 75 ? 20.422 3.945 3.91 1 98.12 75 GLU B N 1
ATOM 3391 C CA . GLU B 1 75 ? 19.375 4.602 4.699 1 98.12 75 GLU B CA 1
ATOM 3392 C C . GLU B 1 75 ? 18.703 5.723 3.908 1 98.12 75 GLU B C 1
ATOM 3394 O O . GLU B 1 75 ? 17.609 6.152 4.246 1 98.12 75 GLU B O 1
ATOM 3399 N N . SER B 1 76 ? 19.344 6.188 2.879 1 98.5 76 SER B N 1
ATOM 3400 C CA . SER B 1 76 ? 18.812 7.27 2.061 1 98.5 76 SER B CA 1
ATOM 3401 C C . SER B 1 76 ? 17.828 6.742 1.021 1 98.5 76 SER B C 1
ATOM 3403 O O . SER B 1 76 ? 17.219 7.523 0.28 1 98.5 76 SER B O 1
ATOM 3405 N N . THR B 1 77 ? 17.578 5.422 0.949 1 98.75 77 THR B N 1
ATOM 3406 C CA . THR B 1 77 ? 16.688 4.824 -0.048 1 98.75 77 THR B CA 1
ATOM 3407 C C . THR B 1 77 ? 15.242 4.867 0.421 1 98.75 77 THR B C 1
ATOM 3409 O O . THR B 1 77 ? 14.867 4.18 1.374 1 98.75 77 THR B O 1
ATOM 3412 N N . PRO B 1 78 ? 14.383 5.68 -0.232 1 98.75 78 PRO B N 1
ATOM 3413 C CA . PRO B 1 78 ? 12.969 5.672 0.15 1 98.75 78 PRO B CA 1
ATOM 3414 C C . PRO B 1 78 ? 12.258 4.375 -0.239 1 98.75 78 PRO B C 1
ATOM 3416 O O . PRO B 1 78 ? 1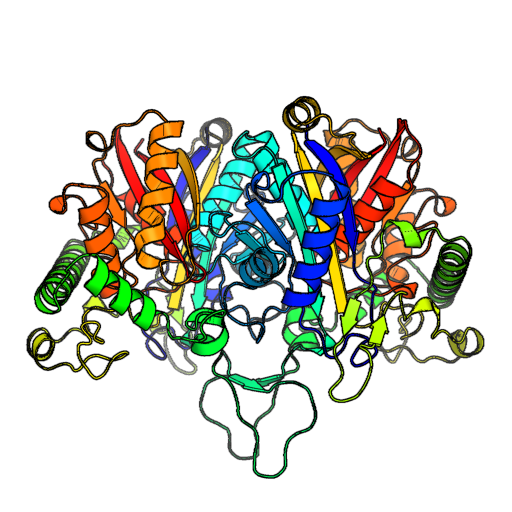2.711 3.668 -1.146 1 98.75 78 PRO B O 1
ATOM 3419 N N . THR B 1 79 ? 11.188 4.047 0.468 1 98.81 79 THR B N 1
ATOM 3420 C CA . THR B 1 79 ? 10.469 2.799 0.241 1 98.81 79 THR B CA 1
ATOM 3421 C C . THR B 1 79 ? 8.969 3 0.414 1 98.81 79 THR B C 1
ATOM 3423 O O . THR B 1 79 ? 8.531 3.977 1.029 1 98.81 79 THR B O 1
ATOM 3426 N N . THR B 1 80 ? 8.172 2.127 -0.144 1 98.94 80 THR B N 1
ATOM 3427 C CA . THR B 1 80 ? 6.719 2.139 -0.015 1 98.94 80 THR B CA 1
ATOM 3428 C C . THR B 1 80 ? 6.16 0.718 -0.033 1 98.94 80 THR B C 1
ATOM 3430 O O . THR B 1 80 ? 6.605 -0.117 -0.825 1 98.94 80 THR B O 1
ATOM 3433 N N . THR B 1 81 ? 5.297 0.381 0.873 1 98.94 81 THR B N 1
ATOM 3434 C CA . THR B 1 81 ? 4.586 -0.892 0.864 1 98.94 81 THR B CA 1
ATOM 3435 C C . THR B 1 81 ? 3.283 -0.778 0.077 1 98.94 81 THR B C 1
ATOM 3437 O O . THR B 1 81 ? 2.529 0.182 0.25 1 98.94 81 THR B O 1
ATOM 3440 N N . ILE B 1 82 ? 3.049 -1.773 -0.81 1 98.94 82 ILE B N 1
ATOM 3441 C CA . ILE B 1 82 ? 1.89 -1.78 -1.694 1 98.94 82 ILE B CA 1
ATOM 3442 C C . ILE B 1 82 ? 0.947 -2.916 -1.302 1 98.94 82 ILE B C 1
ATOM 3444 O O . ILE B 1 82 ? 1.384 -4.055 -1.106 1 98.94 82 ILE B O 1
ATOM 3448 N N . ASN B 1 83 ? -0.389 -2.594 -1.157 1 98.88 83 ASN B N 1
ATOM 3449 C CA . ASN B 1 83 ? -1.388 -3.621 -0.878 1 98.88 83 ASN B CA 1
ATOM 3450 C C . ASN B 1 83 ? -2.512 -3.604 -1.91 1 98.88 83 ASN B C 1
ATOM 3452 O O . ASN B 1 83 ? -3.367 -2.717 -1.888 1 98.88 83 ASN B O 1
ATOM 3456 N N . LYS B 1 84 ? -2.463 -4.559 -2.805 1 98.81 84 LYS B N 1
ATOM 3457 C CA . LYS B 1 84 ? -3.527 -4.898 -3.742 1 98.81 84 LYS B CA 1
ATOM 3458 C C . LYS B 1 84 ? -3.869 -6.383 -3.67 1 98.81 84 LYS B C 1
ATOM 3460 O O . LYS B 1 84 ? -3.896 -7.07 -4.695 1 98.81 84 LYS B O 1
ATOM 3465 N N . VAL B 1 85 ? -3.902 -6.836 -2.471 1 98.5 85 VAL B N 1
ATOM 3466 C CA . VAL B 1 85 ? -4.176 -8.227 -2.133 1 98.5 85 VAL B CA 1
ATOM 3467 C C . VAL B 1 85 ? -3.252 -9.148 -2.93 1 98.5 85 VAL B C 1
ATOM 3469 O O . VAL B 1 85 ? -2.029 -8.992 -2.885 1 98.5 85 VAL B O 1
ATOM 3472 N N . CYS B 1 86 ? -3.799 -10.156 -3.645 1 98.69 86 CYS B N 1
ATOM 3473 C CA . CYS B 1 86 ? -2.953 -11.141 -4.309 1 98.69 86 CYS B CA 1
ATOM 3474 C C . CYS B 1 86 ? -2.094 -10.484 -5.383 1 98.69 86 CYS B C 1
ATOM 3476 O O . CYS B 1 86 ? -1.027 -10.992 -5.73 1 98.69 86 CYS B O 1
ATOM 3478 N N . ALA B 1 87 ? -2.486 -9.328 -5.898 1 98.88 87 ALA B N 1
ATOM 3479 C CA . ALA B 1 87 ? -1.79 -8.688 -7.016 1 98.88 87 ALA B CA 1
ATOM 3480 C C . ALA B 1 87 ? -0.74 -7.703 -6.516 1 98.88 87 ALA B C 1
ATOM 3482 O O . ALA B 1 87 ? -0.135 -6.977 -7.305 1 98.88 87 ALA B O 1
ATOM 3483 N N . SER B 1 88 ? -0.48 -7.645 -5.211 1 98.94 88 SER B N 1
ATOM 3484 C CA . SER B 1 88 ? 0.365 -6.629 -4.59 1 98.94 88 SER B CA 1
ATOM 3485 C C . SER B 1 88 ? 1.76 -6.621 -5.207 1 98.94 88 SER B C 1
ATOM 3487 O O . SER B 1 88 ? 2.285 -5.559 -5.547 1 98.94 88 SER B O 1
ATOM 3489 N N . GLY B 1 89 ? 2.359 -7.797 -5.316 1 98.94 89 GLY B N 1
ATOM 3490 C CA . GLY B 1 89 ? 3.709 -7.875 -5.852 1 98.94 89 GLY B CA 1
ATOM 3491 C C . GLY B 1 89 ? 3.811 -7.379 -7.281 1 98.94 89 GLY B C 1
ATOM 3492 O O . GLY B 1 89 ? 4.746 -6.652 -7.629 1 98.94 89 GLY B O 1
ATOM 3493 N N . MET B 1 90 ? 2.877 -7.77 -8.156 1 98.94 90 MET B N 1
ATOM 3494 C CA . MET B 1 90 ? 2.881 -7.312 -9.539 1 98.94 90 MET B CA 1
ATOM 3495 C C . MET B 1 90 ? 2.619 -5.812 -9.625 1 98.94 90 MET B C 1
ATOM 3497 O O . MET B 1 90 ? 3.23 -5.117 -10.438 1 98.94 90 MET B O 1
ATOM 3501 N N . LYS B 1 91 ? 1.708 -5.355 -8.773 1 98.94 91 LYS B N 1
ATOM 3502 C CA . LYS B 1 91 ? 1.423 -3.924 -8.758 1 98.94 91 LYS B CA 1
ATOM 3503 C C . LYS B 1 91 ? 2.656 -3.121 -8.352 1 98.94 91 LYS B C 1
ATOM 3505 O O . LYS B 1 91 ? 2.893 -2.031 -8.875 1 98.94 91 LYS B O 1
ATOM 3510 N N . ALA B 1 92 ? 3.412 -3.654 -7.379 1 98.94 92 ALA B N 1
ATOM 3511 C CA . ALA B 1 92 ? 4.664 -3.004 -7.004 1 98.94 92 ALA B CA 1
ATOM 3512 C C . ALA B 1 92 ? 5.594 -2.867 -8.211 1 98.94 92 ALA B C 1
ATOM 3514 O O . ALA B 1 92 ? 6.227 -1.826 -8.398 1 98.94 92 ALA B O 1
ATOM 3515 N N . VAL B 1 93 ? 5.684 -3.865 -9.047 1 98.94 93 VAL B N 1
ATOM 3516 C CA . VAL B 1 93 ? 6.508 -3.854 -10.25 1 98.94 93 VAL B CA 1
ATOM 3517 C C . VAL B 1 93 ?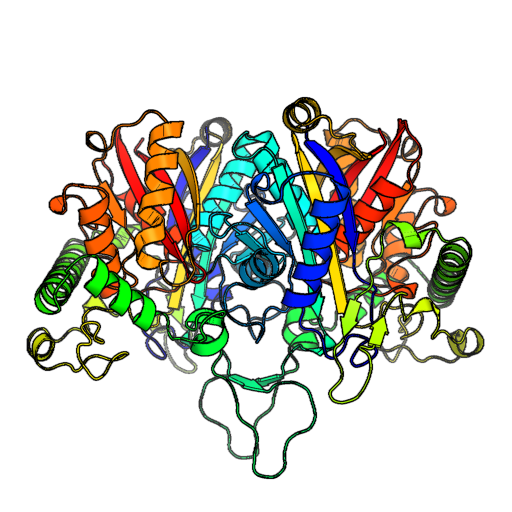 5.977 -2.809 -11.227 1 98.94 93 VAL B C 1
ATOM 3519 O O . VAL B 1 93 ? 6.75 -2.039 -11.805 1 98.94 93 VAL B O 1
ATOM 3522 N N . MET B 1 94 ? 4.645 -2.775 -11.414 1 98.94 94 MET B N 1
ATOM 3523 C CA . MET B 1 94 ? 4.016 -1.816 -12.312 1 98.94 94 MET B CA 1
ATOM 3524 C C . MET B 1 94 ? 4.309 -0.385 -11.883 1 98.94 94 MET B C 1
ATOM 3526 O O . MET B 1 94 ? 4.684 0.453 -12.703 1 98.94 94 MET B O 1
ATOM 3530 N N . LEU B 1 95 ? 4.148 -0.123 -10.578 1 98.94 95 LEU B N 1
ATOM 3531 C CA . LEU B 1 95 ? 4.359 1.22 -10.055 1 98.94 95 LEU B CA 1
ATOM 3532 C C . LEU B 1 95 ? 5.824 1.63 -10.18 1 98.94 95 LEU B C 1
ATOM 3534 O O . LEU B 1 95 ? 6.125 2.777 -10.516 1 98.94 95 LEU B O 1
ATOM 3538 N N . ALA B 1 96 ? 6.707 0.696 -9.875 1 98.94 96 ALA B N 1
ATOM 3539 C CA . ALA B 1 96 ? 8.133 0.982 -10.031 1 98.94 96 ALA B CA 1
ATOM 3540 C C . ALA B 1 96 ? 8.469 1.282 -11.484 1 98.94 96 ALA B C 1
ATOM 3542 O O . ALA B 1 96 ? 9.25 2.191 -11.773 1 98.94 96 ALA B O 1
ATOM 3543 N N . ALA B 1 97 ? 7.922 0.515 -12.375 1 98.94 97 ALA B N 1
ATOM 3544 C CA . ALA B 1 97 ? 8.125 0.769 -13.805 1 98.94 97 ALA B CA 1
ATOM 3545 C C . ALA B 1 97 ? 7.672 2.176 -14.18 1 98.94 97 ALA B C 1
ATOM 3547 O O . ALA B 1 97 ? 8.344 2.865 -14.953 1 98.94 97 ALA B O 1
ATOM 3548 N N . GLN B 1 98 ? 6.555 2.605 -13.656 1 98.88 98 GLN B N 1
ATOM 3549 C CA . GLN B 1 98 ? 6.047 3.939 -13.961 1 98.88 98 GLN B CA 1
ATOM 3550 C C . GLN B 1 98 ? 6.988 5.02 -13.43 1 98.88 98 GLN B C 1
ATOM 3552 O O . GLN B 1 98 ? 7.148 6.07 -14.055 1 98.88 98 GLN B O 1
ATOM 3557 N N . ASN B 1 99 ? 7.543 4.785 -12.219 1 98.81 99 ASN B N 1
ATOM 3558 C CA . ASN B 1 99 ? 8.539 5.699 -11.68 1 98.81 99 ASN B CA 1
ATOM 3559 C C . ASN B 1 99 ? 9.711 5.887 -12.641 1 98.81 99 ASN B C 1
ATOM 3561 O O . ASN B 1 99 ? 10.188 7.008 -12.836 1 98.81 99 ASN B O 1
ATOM 3565 N N . ILE B 1 100 ? 10.141 4.844 -13.211 1 98.88 100 ILE B N 1
ATOM 3566 C CA . ILE B 1 100 ? 11.266 4.844 -14.141 1 98.88 100 ILE B CA 1
ATOM 3567 C C . ILE B 1 100 ? 10.844 5.477 -15.461 1 98.88 100 ILE B C 1
ATOM 3569 O O . ILE B 1 100 ? 11.578 6.273 -16.047 1 98.88 100 ILE B O 1
ATOM 3573 N N . MET B 1 101 ? 9.633 5.145 -15.953 1 98.75 101 MET B N 1
ATOM 3574 C CA . MET B 1 101 ? 9.117 5.715 -17.203 1 98.75 101 MET B CA 1
ATOM 3575 C C . MET B 1 101 ? 9.031 7.234 -17.109 1 98.75 101 MET B C 1
ATOM 3577 O O . MET B 1 101 ? 9.25 7.934 -18.094 1 98.75 101 MET B O 1
ATOM 3581 N N . CYS B 1 102 ? 8.711 7.75 -15.883 1 98.25 102 CYS B N 1
ATOM 3582 C CA . CYS B 1 102 ? 8.562 9.188 -15.664 1 98.25 102 CYS B CA 1
ATOM 3583 C C . CYS B 1 102 ? 9.93 9.852 -15.516 1 98.25 102 CYS B C 1
ATOM 3585 O O . CYS B 1 102 ? 10.023 11.086 -15.516 1 98.25 102 CYS B O 1
ATOM 3587 N N . GLY B 1 103 ? 10.992 9.055 -15.406 1 98.06 103 GLY B N 1
ATOM 3588 C CA . GLY B 1 103 ? 12.32 9.586 -15.203 1 98.06 103 GLY B CA 1
ATOM 3589 C C . GLY B 1 103 ? 12.57 10.039 -13.773 1 98.06 103 GLY B C 1
ATOM 3590 O O . GLY B 1 103 ? 13.539 10.75 -13.5 1 98.06 103 GLY B O 1
ATOM 3591 N N . HIS B 1 104 ? 11.703 9.68 -12.844 1 98.06 104 HIS B N 1
ATOM 3592 C CA . HIS B 1 104 ? 11.852 10.086 -11.453 1 98.06 104 HIS B CA 1
ATOM 3593 C C . HIS B 1 104 ? 12.906 9.242 -10.75 1 98.06 104 HIS B C 1
ATOM 3595 O O . HIS B 1 104 ? 13.562 9.711 -9.812 1 98.06 104 HIS B O 1
ATOM 3601 N N . GLN B 1 105 ? 13.031 7.98 -11.109 1 98.12 105 GLN B N 1
ATOM 3602 C CA . GLN B 1 105 ? 14.102 7.066 -10.711 1 98.12 105 GLN B CA 1
ATOM 3603 C C . GLN B 1 105 ? 14.648 6.301 -11.914 1 98.12 105 GLN B C 1
ATOM 3605 O O . GLN B 1 105 ? 14.031 6.301 -12.984 1 98.12 105 GLN B O 1
ATOM 3610 N N . ASP B 1 106 ? 15.797 5.664 -11.695 1 98.44 106 ASP B N 1
ATOM 3611 C CA . ASP B 1 106 ? 16.312 4.93 -12.844 1 98.44 106 ASP B CA 1
ATOM 3612 C C . ASP B 1 106 ? 16.672 3.494 -12.461 1 98.44 106 ASP B C 1
ATOM 3614 O O . ASP B 1 106 ? 16.828 2.635 -13.336 1 98.44 106 ASP B O 1
ATOM 3618 N N . ILE B 1 107 ? 16.906 3.203 -11.18 1 98.88 107 ILE B N 1
ATOM 3619 C CA . ILE B 1 107 ? 17.172 1.862 -10.672 1 98.88 107 ILE B CA 1
ATOM 3620 C C . ILE B 1 107 ? 16.328 1.616 -9.414 1 98.88 107 ILE B C 1
ATOM 3622 O O . ILE B 1 107 ? 16.5 2.305 -8.406 1 98.88 107 ILE B O 1
ATOM 3626 N N . MET B 1 108 ? 15.469 0.607 -9.484 1 98.94 108 MET B N 1
ATOM 3627 C CA . MET B 1 108 ? 14.57 0.342 -8.359 1 98.94 108 MET B CA 1
ATOM 3628 C C . MET B 1 108 ? 14.492 -1.153 -8.07 1 98.94 108 MET B C 1
ATOM 3630 O O . MET B 1 108 ? 14.734 -1.977 -8.953 1 98.94 108 MET B O 1
ATOM 3634 N N . VAL B 1 109 ? 14.172 -1.452 -6.801 1 98.94 109 VAL B N 1
ATOM 3635 C CA . VAL B 1 109 ? 13.734 -2.791 -6.422 1 98.94 109 VAL B CA 1
ATOM 3636 C C . VAL B 1 109 ? 12.203 -2.848 -6.391 1 98.94 109 VAL B C 1
ATOM 3638 O O . VAL B 1 109 ? 11.555 -1.916 -5.91 1 98.94 109 VAL B O 1
ATOM 3641 N N . ALA B 1 110 ? 11.609 -3.867 -6.922 1 98.94 110 ALA B N 1
ATOM 3642 C CA . ALA B 1 110 ? 10.172 -4.121 -6.832 1 98.94 110 ALA B CA 1
ATOM 3643 C C . ALA B 1 110 ? 9.891 -5.602 -6.594 1 98.94 110 ALA B C 1
ATOM 3645 O O . ALA B 1 110 ? 10.609 -6.465 -7.094 1 98.94 110 ALA B O 1
ATOM 3646 N N . GLY B 1 111 ? 8.898 -5.898 -5.832 1 98.88 111 GLY B N 1
ATOM 3647 C CA . GLY B 1 111 ? 8.539 -7.277 -5.535 1 98.88 111 GLY B CA 1
ATOM 3648 C C . GLY B 1 111 ? 7.41 -7.395 -4.531 1 98.88 111 GLY B C 1
ATOM 3649 O O . GLY B 1 111 ? 6.438 -6.645 -4.59 1 98.88 111 GLY B O 1
ATOM 3650 N N . GLY B 1 112 ? 7.508 -8.469 -3.715 1 98.94 112 GLY B N 1
ATOM 3651 C CA . GLY B 1 112 ? 6.504 -8.734 -2.695 1 98.94 112 GLY B CA 1
ATOM 3652 C C . GLY B 1 112 ? 6.973 -9.719 -1.638 1 98.94 112 GLY B C 1
ATOM 3653 O O . GLY B 1 112 ? 7.969 -10.414 -1.83 1 98.94 112 GLY B O 1
ATOM 3654 N N . MET B 1 113 ? 6.266 -9.688 -0.531 1 99 113 MET B N 1
ATOM 3655 C CA . MET B 1 113 ? 6.578 -10.539 0.613 1 99 113 MET B CA 1
ATOM 3656 C C . MET B 1 113 ? 5.316 -10.875 1.403 1 99 113 MET B C 1
ATOM 3658 O O . MET B 1 113 ? 4.359 -10.094 1.41 1 99 113 MET B O 1
ATOM 3662 N N . GLU B 1 114 ? 5.297 -12.039 2.006 1 98.94 114 GLU B N 1
ATOM 3663 C CA . GLU B 1 114 ? 4.199 -12.469 2.869 1 98.94 114 GLU B CA 1
ATOM 3664 C C . GLU B 1 114 ? 4.645 -13.57 3.82 1 98.94 114 GLU B C 1
ATOM 3666 O O . GLU B 1 114 ? 5.387 -14.477 3.424 1 98.94 114 GLU B O 1
ATOM 3671 N N . SER B 1 115 ? 4.312 -13.492 5.004 1 98.81 115 SER B N 1
ATOM 3672 C CA . SER B 1 115 ? 4.445 -14.562 5.988 1 98.81 115 SER B CA 1
ATOM 3673 C C . SER B 1 115 ? 3.119 -14.836 6.688 1 98.81 115 SER B C 1
ATOM 3675 O O . SER B 1 115 ? 2.842 -14.273 7.75 1 98.81 115 SER B O 1
ATOM 3677 N N . MET B 1 116 ? 2.365 -15.703 6.055 1 98.62 116 MET B N 1
ATOM 3678 C CA . MET B 1 116 ? 1.048 -16.016 6.602 1 98.62 116 MET B CA 1
ATOM 3679 C C . MET B 1 116 ? 1.17 -16.781 7.918 1 98.62 116 MET B C 1
ATOM 3681 O O . MET B 1 116 ? 0.322 -16.641 8.797 1 98.62 116 MET B O 1
ATOM 3685 N N . SER B 1 117 ? 2.271 -17.5 8.141 1 98.56 117 SER B N 1
ATOM 3686 C CA . SER B 1 117 ? 2.551 -18.219 9.383 1 98.56 117 SER B CA 1
ATOM 3687 C C . SER B 1 117 ? 2.686 -17.25 10.555 1 98.56 117 SER B C 1
ATOM 3689 O O . SER B 1 117 ? 2.436 -17.625 11.703 1 98.56 117 SER B O 1
ATOM 3691 N N . ASN B 1 118 ? 3.018 -15.969 10.242 1 98 118 ASN B N 1
ATOM 3692 C CA . ASN B 1 118 ? 3.25 -15.008 11.32 1 98 118 ASN B CA 1
ATOM 3693 C C . ASN B 1 118 ? 2.094 -14.016 11.445 1 98 118 ASN B C 1
ATOM 3695 O O . ASN B 1 118 ? 2.158 -13.078 12.234 1 98 118 ASN B O 1
ATOM 3699 N N . ALA B 1 119 ? 1.034 -14.195 10.672 1 98.31 119 ALA B N 1
ATOM 3700 C CA . ALA B 1 119 ? -0.14 -13.336 10.773 1 98.31 119 ALA B CA 1
ATOM 3701 C C . ALA B 1 119 ? -0.818 -13.484 12.133 1 98.31 119 ALA B C 1
ATOM 3703 O O . ALA B 1 119 ? -1.089 -14.609 12.578 1 98.31 119 ALA B O 1
ATOM 3704 N N . PRO B 1 120 ? -1.162 -12.383 12.773 1 98.19 120 PRO B N 1
ATOM 3705 C CA . PRO B 1 120 ? -1.67 -12.453 14.141 1 98.19 120 PRO B CA 1
ATOM 3706 C C . PRO B 1 120 ? -3.178 -12.68 14.203 1 98.19 120 PRO B C 1
ATOM 3708 O O . PRO B 1 120 ? -3.838 -12.742 13.164 1 98.19 120 PRO B O 1
ATOM 3711 N N . TYR B 1 121 ? -3.633 -12.898 15.414 1 97.81 121 TYR B N 1
ATOM 3712 C CA . TYR B 1 121 ? -5.047 -12.734 15.727 1 97.81 121 TYR B CA 1
ATOM 3713 C C . TYR B 1 121 ? -5.344 -11.32 16.219 1 97.81 121 TYR B C 1
ATOM 3715 O O . TYR B 1 121 ? -4.461 -10.648 16.75 1 97.81 121 TYR B O 1
ATOM 3723 N N . TYR B 1 122 ? -6.613 -10.836 15.953 1 97 122 TYR B N 1
ATOM 3724 C CA . TYR B 1 122 ? -7.035 -9.5 16.359 1 97 122 TYR B CA 1
ATOM 3725 C C . TYR B 1 122 ? -8.008 -9.578 17.531 1 97 122 TYR B C 1
ATOM 3727 O O . TYR B 1 122 ? -8.859 -10.469 17.578 1 97 122 TYR B O 1
ATOM 3735 N N . MET B 1 123 ? -7.895 -8.703 18.406 1 96.62 123 MET B N 1
ATOM 3736 C CA . MET B 1 123 ? -8.977 -8.312 19.297 1 96.62 123 MET B CA 1
ATOM 3737 C C . MET B 1 123 ? -9.43 -6.883 19.016 1 96.62 123 MET B C 1
ATOM 3739 O O . MET B 1 123 ? -8.633 -5.949 19.109 1 96.62 123 MET B O 1
ATOM 3743 N N . LYS B 1 124 ? -10.648 -6.746 18.656 1 94.94 124 LYS B N 1
ATOM 3744 C CA . LYS B 1 124 ? -11.156 -5.402 18.391 1 94.94 124 LYS B CA 1
ATOM 3745 C C . LYS B 1 124 ? -11.055 -4.52 19.625 1 94.94 124 LYS B C 1
ATOM 3747 O O . LYS B 1 124 ? -11.164 -5.004 20.75 1 94.94 124 LYS B O 1
ATOM 3752 N N . ARG B 1 125 ? -10.836 -3.252 19.359 1 94.62 125 ARG B N 1
ATOM 3753 C CA . ARG B 1 125 ? -10.789 -2.277 20.438 1 94.62 125 ARG B CA 1
ATOM 3754 C C . ARG B 1 125 ? -12.18 -2.006 21 1 94.62 125 ARG B C 1
ATOM 3756 O O . ARG B 1 125 ? -13.148 -1.939 20.234 1 94.62 125 ARG B O 1
ATOM 3763 N N . GLY B 1 126 ? -12.312 -1.816 22.312 1 90.5 126 GLY B N 1
ATOM 3764 C CA . GLY B 1 126 ? -13.578 -1.527 22.969 1 90.5 126 GLY B CA 1
ATOM 3765 C C . GLY B 1 126 ? -13.805 -2.334 24.234 1 90.5 126 GLY B C 1
ATOM 3766 O O . GLY B 1 126 ? -12.859 -2.893 24.781 1 90.5 126 GLY B O 1
ATOM 3767 N N . ASN B 1 127 ? -14.984 -2.305 24.656 1 89.62 127 ASN B N 1
ATOM 3768 C CA . ASN B 1 127 ? -15.328 -3.033 25.875 1 89.62 127 ASN B CA 1
ATOM 3769 C C . ASN B 1 127 ? -15.422 -4.535 25.625 1 89.62 127 ASN B C 1
ATOM 3771 O O . ASN B 1 127 ? -15.984 -4.961 24.609 1 89.62 127 ASN B O 1
ATOM 3775 N N . THR B 1 128 ? -14.711 -5.281 26.469 1 88.88 128 THR B N 1
ATOM 3776 C CA . THR B 1 128 ? -14.867 -6.73 26.406 1 88.88 128 THR B CA 1
ATOM 3777 C C . THR B 1 128 ? -16.25 -7.152 26.906 1 88.88 128 THR B C 1
ATOM 3779 O O . THR B 1 128 ? -16.672 -6.73 27.969 1 88.88 128 THR B O 1
ATOM 3782 N N . ALA B 1 129 ? -16.844 -8.016 26.172 1 87.38 129 ALA B N 1
ATOM 3783 C CA . ALA B 1 129 ? -18.219 -8.406 26.516 1 87.38 129 ALA B CA 1
ATOM 3784 C C . ALA B 1 129 ? -18.234 -9.477 27.594 1 87.38 129 ALA B C 1
ATOM 3786 O O . ALA B 1 129 ? -17.25 -10.211 27.766 1 87.38 129 ALA B O 1
ATOM 3787 N N . TYR B 1 130 ? -19.281 -9.375 28.359 1 92.44 130 TYR B N 1
ATOM 3788 C CA . TYR B 1 130 ? -19.516 -10.477 29.281 1 92.44 130 TYR B CA 1
ATOM 3789 C C . TYR B 1 130 ? -19.672 -11.797 28.531 1 92.44 130 TYR B C 1
ATOM 3791 O O . TYR B 1 130 ? -20.359 -11.852 27.5 1 92.44 130 TYR B O 1
ATOM 3799 N N . GLY B 1 131 ? -19.031 -12.875 28.938 1 92.69 131 GLY B N 1
ATOM 3800 C CA . GLY B 1 131 ? -19.172 -14.172 28.297 1 92.69 131 GLY B CA 1
ATOM 3801 C C . GLY B 1 131 ? -18 -14.539 27.406 1 92.69 131 GLY B C 1
ATOM 3802 O O . GLY B 1 131 ? -17.891 -15.672 26.938 1 92.69 131 GLY B O 1
ATOM 3803 N N . GLY B 1 132 ? -17.109 -13.586 27.125 1 90.31 132 GLY B N 1
ATOM 3804 C CA . GLY B 1 132 ? -15.914 -13.906 26.344 1 90.31 132 GLY B CA 1
ATOM 3805 C C . GLY B 1 132 ? -15.688 -12.961 25.188 1 90.31 132 GLY B C 1
ATOM 3806 O O . GLY B 1 132 ? -16.547 -12.125 24.875 1 90.31 132 GLY B O 1
ATOM 3807 N N . VAL B 1 133 ? -14.414 -12.992 24.688 1 91 133 VAL B N 1
ATOM 3808 C CA . VAL B 1 133 ? -14.039 -12.172 23.531 1 91 133 VAL B CA 1
ATOM 3809 C C . VAL B 1 133 ? -13.711 -13.07 22.344 1 91 133 VAL B C 1
ATOM 3811 O O . VAL B 1 133 ? -13.195 -14.18 22.516 1 91 133 VAL B O 1
ATOM 3814 N N . LYS B 1 134 ? -14.109 -12.648 21.219 1 91.56 134 LYS B N 1
ATOM 3815 C CA . LYS B 1 134 ? -13.742 -13.336 19.984 1 91.56 134 LYS B CA 1
ATOM 3816 C C . LYS B 1 134 ? -12.508 -12.711 19.344 1 91.56 134 LYS B C 1
ATOM 3818 O O . LYS B 1 134 ? -12.461 -11.492 19.141 1 91.56 134 LYS B O 1
ATOM 3823 N N . LEU B 1 135 ? -11.5 -13.539 19.156 1 94.94 135 LEU B N 1
ATOM 3824 C CA . LEU B 1 135 ? -10.336 -13.102 18.391 1 94.94 135 LEU B CA 1
ATOM 3825 C C . LEU B 1 135 ? -10.484 -13.477 16.922 1 94.94 135 LEU B C 1
ATOM 3827 O O . LEU B 1 135 ? -10.961 -14.562 16.594 1 94.94 135 LEU B O 1
ATOM 3831 N N . PHE B 1 136 ? -10.078 -12.562 16.047 1 96.12 136 PHE B N 1
ATOM 3832 C CA . PHE B 1 136 ? -10.195 -12.758 14.609 1 96.12 136 PHE B CA 1
ATOM 3833 C C . PHE B 1 136 ? -8.852 -13.156 14.008 1 96.12 136 PHE B C 1
ATOM 3835 O O . PHE B 1 136 ? -7.816 -12.594 14.367 1 96.12 136 PHE B O 1
ATOM 3842 N N . ASP B 1 137 ? -8.891 -14.156 13.164 1 97.31 137 ASP B N 1
ATOM 3843 C CA . ASP B 1 137 ? -7.707 -14.539 12.406 1 97.31 137 ASP B CA 1
ATOM 3844 C C . ASP B 1 137 ? -7.434 -13.547 11.281 1 97.31 137 ASP B C 1
ATOM 3846 O O . ASP B 1 137 ? -8.234 -13.422 10.352 1 97.31 137 ASP B O 1
ATOM 3850 N N . SER B 1 138 ? -6.246 -12.953 11.297 1 97.81 138 SER B N 1
ATOM 3851 C CA . SER B 1 138 ? -5.93 -11.898 10.344 1 97.81 138 SER B CA 1
ATOM 3852 C C . SER B 1 138 ? -5.871 -12.43 8.914 1 97.81 138 SER B C 1
ATOM 3854 O O . SER B 1 138 ? -6.223 -11.727 7.969 1 97.81 138 SER B O 1
ATOM 3856 N N . ILE B 1 139 ? -5.441 -13.664 8.695 1 97.62 139 ILE B N 1
ATOM 3857 C CA . ILE B 1 139 ? -5.371 -14.258 7.363 1 97.62 139 ILE B CA 1
ATOM 3858 C C . ILE B 1 139 ? -6.773 -14.328 6.758 1 97.62 139 ILE B C 1
ATOM 3860 O O . ILE B 1 139 ? -6.977 -13.922 5.609 1 97.62 139 ILE B O 1
ATOM 3864 N N . VAL B 1 140 ? -7.672 -14.805 7.586 1 96.44 140 VAL B N 1
ATOM 3865 C CA . VAL B 1 140 ? -9.039 -15.008 7.121 1 96.44 140 VAL B CA 1
ATOM 3866 C C . VAL B 1 140 ? -9.734 -13.656 6.957 1 96.44 140 VAL B C 1
ATOM 3868 O O . VAL B 1 140 ? -10.305 -13.367 5.906 1 96.44 140 VAL B O 1
ATOM 3871 N N . HIS B 1 141 ? -9.656 -12.812 7.973 1 96.94 141 HIS B N 1
ATOM 3872 C CA . HIS B 1 141 ? -10.422 -11.578 8.055 1 96.94 141 HIS B CA 1
ATOM 3873 C C . HIS B 1 141 ? -9.938 -10.562 7.02 1 96.94 141 HIS B C 1
ATOM 3875 O O . HIS B 1 141 ? -10.75 -9.93 6.336 1 96.94 141 HIS B O 1
ATOM 3881 N N . ASP B 1 142 ? -8.625 -10.359 6.895 1 97.19 142 ASP B N 1
ATOM 3882 C CA . ASP B 1 142 ? -8.07 -9.305 6.051 1 97.19 142 ASP B CA 1
ATOM 3883 C C . ASP B 1 142 ? -7.59 -9.867 4.715 1 97.19 142 ASP B C 1
ATOM 3885 O O . ASP B 1 142 ? -7.43 -9.133 3.742 1 97.19 142 ASP B O 1
ATOM 3889 N N . GLY B 1 143 ? -7.375 -11.203 4.621 1 95.44 143 GLY B N 1
ATOM 3890 C CA . GLY B 1 143 ? -6.715 -11.758 3.451 1 95.44 143 GLY B CA 1
ATOM 3891 C C . GLY B 1 143 ? -7.641 -12.594 2.582 1 95.44 143 GLY B C 1
ATOM 3892 O O . GLY B 1 143 ? -7.5 -12.609 1.357 1 95.44 143 GLY B O 1
ATOM 3893 N N . LEU B 1 144 ? -8.617 -13.297 3.225 1 94.69 144 LEU B N 1
ATOM 3894 C CA . LEU B 1 144 ? -9.219 -14.375 2.453 1 94.69 144 LEU B CA 1
ATOM 3895 C C . LEU B 1 144 ? -10.742 -14.297 2.514 1 94.69 144 LEU B C 1
ATOM 3897 O O . LEU B 1 144 ? -11.438 -15.164 1.974 1 94.69 144 LEU B O 1
ATOM 3901 N N . THR B 1 145 ? -11.281 -13.25 3.205 1 93.56 145 THR B N 1
ATOM 3902 C CA . THR B 1 145 ? -12.727 -13.047 3.256 1 93.56 145 THR B CA 1
ATOM 3903 C C . THR B 1 145 ? -13.125 -11.797 2.48 1 93.56 145 THR B C 1
ATOM 3905 O O . THR B 1 145 ? -12.578 -10.719 2.709 1 93.56 145 THR B O 1
ATOM 3908 N N . ASP B 1 146 ? -14.062 -12.031 1.611 1 91.06 146 ASP B N 1
ATOM 3909 C CA . ASP B 1 146 ? -14.609 -10.898 0.866 1 91.06 146 ASP B CA 1
ATOM 3910 C C . ASP B 1 146 ? -15.281 -9.898 1.803 1 91.06 146 ASP B C 1
ATOM 3912 O O . ASP B 1 146 ? -16.109 -10.273 2.625 1 91.06 146 ASP B O 1
ATOM 3916 N N . ALA B 1 147 ? -15.062 -8.68 1.603 1 90.06 147 ALA B N 1
ATOM 3917 C CA . ALA B 1 147 ? -15.539 -7.66 2.527 1 90.06 147 ALA B CA 1
ATOM 3918 C C . ALA B 1 147 ? -16.984 -7.258 2.203 1 90.06 147 ALA B C 1
ATOM 3920 O O . ALA B 1 147 ? -17.625 -6.57 2.994 1 90.06 147 ALA B O 1
ATOM 3921 N N . TYR B 1 148 ? -17.516 -7.699 1.226 1 88.31 148 TYR B N 1
ATOM 3922 C CA . TYR B 1 148 ? -18.797 -7.211 0.71 1 88.31 148 TYR B CA 1
ATOM 3923 C C . TYR B 1 148 ? -19.906 -8.219 0.973 1 88.31 148 TYR B C 1
ATOM 3925 O O . TYR B 1 148 ? -20.891 -7.898 1.637 1 88.31 148 TYR B O 1
ATOM 3933 N N . ASN B 1 149 ? -19.594 -9.461 0.549 1 86.06 149 ASN B N 1
ATOM 3934 C CA . ASN B 1 149 ? -20.562 -10.516 0.819 1 86.06 149 ASN B CA 1
ATOM 3935 C C . ASN B 1 149 ? -20.188 -11.312 2.062 1 86.06 149 ASN B C 1
ATOM 3937 O O . ASN B 1 149 ? -20.969 -12.164 2.514 1 86.06 149 ASN B O 1
ATOM 3941 N N . HIS B 1 150 ? -19.078 -11.023 2.561 1 90.44 150 HIS B N 1
ATOM 3942 C CA . HIS B 1 150 ? -18.578 -11.688 3.762 1 90.44 150 HIS B CA 1
ATOM 3943 C C . HIS B 1 150 ? -18.531 -13.203 3.582 1 90.44 150 HIS B C 1
ATOM 3945 O O . HIS B 1 150 ? -18.984 -13.945 4.449 1 90.44 150 HIS B O 1
ATOM 3951 N N . ILE B 1 151 ? -18.031 -13.594 2.412 1 87.81 151 ILE B N 1
ATOM 3952 C CA . ILE B 1 151 ? -17.812 -15 2.102 1 87.81 151 ILE B CA 1
ATOM 3953 C C . ILE B 1 151 ? -16.328 -15.258 1.863 1 87.81 151 ILE B C 1
ATOM 3955 O O . ILE B 1 151 ? -15.586 -14.344 1.497 1 87.81 151 ILE B O 1
ATOM 3959 N N . HIS B 1 152 ? -15.977 -16.484 2.104 1 90.06 152 HIS B N 1
ATOM 3960 C CA . HIS B 1 152 ? -14.609 -16.875 1.782 1 90.06 152 HIS B CA 1
ATOM 3961 C C . HIS B 1 152 ? -14.352 -16.797 0.282 1 90.06 152 HIS B C 1
ATOM 3963 O O . HIS B 1 152 ? -15.25 -17.047 -0.523 1 90.06 152 HIS B O 1
ATOM 3969 N N . MET B 1 153 ? -13.133 -16.531 -0.104 1 90.06 153 MET B N 1
ATOM 3970 C CA . MET B 1 153 ? -12.727 -16.422 -1.503 1 90.06 153 MET B CA 1
ATOM 3971 C C . MET B 1 153 ? -13.078 -17.688 -2.273 1 90.06 153 MET B C 1
ATOM 3973 O O . MET B 1 153 ? -13.352 -17.641 -3.473 1 90.06 153 MET B O 1
ATOM 3977 N N . GLY B 1 154 ? -13.055 -18.766 -1.562 1 92.81 154 GLY B N 1
ATOM 3978 C CA . GLY B 1 154 ? -13.375 -20.031 -2.195 1 92.81 154 GLY B CA 1
ATOM 3979 C C . GLY B 1 154 ? -14.797 -20.094 -2.73 1 92.81 154 GLY B C 1
ATOM 3980 O O . GLY B 1 154 ? -15.07 -20.812 -3.686 1 92.81 154 GLY B O 1
ATOM 3981 N N . ASN B 1 155 ? -15.695 -19.344 -2.105 1 94.44 155 ASN B N 1
ATOM 3982 C CA . ASN B 1 155 ? -17.062 -19.281 -2.611 1 94.44 155 ASN B CA 1
ATOM 3983 C C . ASN B 1 155 ? -17.125 -18.562 -3.957 1 94.44 155 ASN B C 1
ATOM 3985 O O . ASN B 1 155 ? -17.969 -18.875 -4.797 1 94.44 155 ASN B O 1
ATOM 3989 N N . CYS B 1 156 ? -16.25 -17.609 -4.121 1 95.44 156 CYS B N 1
ATOM 3990 C CA . CYS B 1 156 ? -16.141 -16.953 -5.418 1 95.44 156 CYS B CA 1
ATOM 3991 C C . CYS B 1 156 ? -15.672 -17.938 -6.488 1 95.44 156 CYS B C 1
ATOM 3993 O O . CYS B 1 156 ? -16.141 -17.891 -7.625 1 95.44 156 CYS B O 1
ATOM 3995 N N . ALA B 1 157 ? -14.773 -18.781 -6.102 1 97.12 157 ALA B N 1
ATOM 3996 C CA . ALA B 1 157 ? -14.297 -19.828 -6.996 1 97.12 157 ALA B CA 1
ATOM 3997 C C . ALA B 1 157 ? -15.422 -20.797 -7.367 1 97.12 157 ALA B C 1
ATOM 3999 O O . ALA B 1 157 ? -15.539 -21.203 -8.523 1 97.12 157 ALA B O 1
ATOM 4000 N N . GLU B 1 158 ? -16.234 -21.188 -6.375 1 97.75 158 GLU B N 1
ATOM 4001 C CA . GLU B 1 158 ? -17.375 -22.062 -6.629 1 97.75 158 GLU B CA 1
ATOM 4002 C C . GLU B 1 158 ? -18.344 -21.438 -7.629 1 97.75 158 GLU B C 1
ATOM 4004 O O . GLU B 1 158 ? -18.844 -22.109 -8.523 1 97.75 158 GLU B O 1
ATOM 4009 N N . LYS B 1 159 ? -18.594 -20.156 -7.457 1 97.06 159 LYS B N 1
ATOM 4010 C CA . LYS B 1 159 ? -19.453 -19.453 -8.398 1 97.06 159 LYS B CA 1
ATOM 4011 C C . LYS B 1 159 ? -18.875 -19.5 -9.812 1 97.06 159 LYS B C 1
ATOM 4013 O O . LYS B 1 159 ? -19.594 -19.734 -10.781 1 97.06 159 LYS B O 1
ATOM 4018 N N . THR B 1 160 ? -17.641 -19.234 -9.914 1 98.25 160 THR B N 1
ATOM 4019 C CA . THR B 1 160 ? -16.969 -19.219 -11.203 1 98.25 160 THR B CA 1
ATOM 4020 C C . THR B 1 160 ? -17.016 -20.594 -11.867 1 98.25 160 THR B C 1
ATOM 4022 O O . THR B 1 160 ? -17.219 -20.688 -13.078 1 98.25 160 THR B O 1
ATOM 4025 N N . ALA B 1 161 ? -16.828 -21.641 -11.078 1 98.31 161 ALA B N 1
ATOM 4026 C CA . ALA B 1 161 ? -16.922 -23 -11.594 1 98.31 161 ALA B CA 1
ATOM 4027 C C . ALA B 1 161 ? -18.281 -23.266 -12.234 1 98.31 161 ALA B C 1
ATOM 4029 O O . ALA B 1 161 ? -18.375 -23.828 -13.328 1 98.31 161 ALA B O 1
ATOM 4030 N N . LYS B 1 162 ? -19.281 -22.828 -11.547 1 97.44 162 LYS B N 1
ATOM 4031 C CA . LYS B 1 162 ? -20.641 -22.984 -12.047 1 97.44 162 LYS B CA 1
ATOM 4032 C C . LYS B 1 162 ? -20.859 -22.141 -13.305 1 97.44 162 LYS B C 1
ATOM 4034 O O . LYS B 1 162 ? -21.375 -22.641 -14.305 1 97.44 162 LYS B O 1
ATOM 4039 N N . MET B 1 163 ? -20.438 -20.938 -13.227 1 97.56 163 MET B N 1
ATOM 4040 C CA . MET B 1 163 ? -20.656 -19.984 -14.305 1 97.56 163 MET B CA 1
ATOM 4041 C C . MET B 1 163 ? -19.953 -20.438 -15.586 1 97.56 163 MET B C 1
ATOM 4043 O O . MET B 1 163 ? -20.469 -20.234 -16.688 1 97.56 163 MET B O 1
ATOM 4047 N N . CYS B 1 164 ? -18.812 -21.031 -15.438 1 98.19 164 CYS B N 1
ATOM 4048 C CA . CYS B 1 164 ? -17.984 -21.391 -16.594 1 98.19 164 CYS B CA 1
ATOM 4049 C C . CYS B 1 164 ? -18.125 -22.875 -16.922 1 98.19 164 CYS B C 1
ATOM 4051 O O . CYS B 1 164 ? -17.438 -23.391 -17.812 1 98.19 164 CYS B O 1
ATOM 4053 N N . ASP B 1 165 ? -18.953 -23.578 -16.234 1 98.06 165 ASP B N 1
ATOM 4054 C CA . ASP B 1 165 ? -19.188 -25 -16.438 1 98.06 165 ASP B CA 1
ATOM 4055 C C . ASP B 1 165 ? -17.891 -25.797 -16.312 1 98.06 165 ASP B C 1
ATOM 4057 O O . ASP B 1 165 ? -17.531 -26.547 -17.219 1 98.06 165 ASP B O 1
ATOM 4061 N N . ILE B 1 166 ? -17.234 -25.578 -15.227 1 98.56 166 ILE B N 1
ATOM 4062 C CA . ILE B 1 166 ? -16 -26.281 -14.922 1 98.56 166 ILE B CA 1
ATOM 4063 C C . ILE B 1 166 ? -16.25 -27.297 -13.805 1 98.56 166 ILE B C 1
ATOM 4065 O O . ILE B 1 166 ? -16.641 -26.922 -12.703 1 98.56 166 ILE B O 1
ATOM 4069 N N . THR B 1 167 ? -15.977 -28.531 -14.07 1 97.88 167 THR B N 1
ATOM 4070 C CA . THR B 1 167 ? -16.344 -29.609 -13.148 1 97.88 167 THR B CA 1
ATOM 4071 C C . THR B 1 167 ? -15.242 -29.812 -12.102 1 97.88 167 THR B C 1
ATOM 4073 O O . THR B 1 167 ? -14.125 -29.328 -12.266 1 97.88 167 THR B O 1
ATOM 4076 N N . ARG B 1 168 ? -15.617 -30.5 -11.062 1 97.31 168 ARG B N 1
ATOM 4077 C CA . ARG B 1 168 ? -14.664 -30.906 -10.039 1 97.31 168 ARG B CA 1
ATOM 4078 C C . ARG B 1 168 ? -13.523 -31.719 -10.648 1 97.31 168 ARG B C 1
ATOM 4080 O O . ARG B 1 168 ? -12.359 -31.516 -10.305 1 97.31 168 ARG B O 1
ATOM 4087 N N . GLU B 1 169 ? -13.844 -32.625 -11.516 1 97.31 169 GLU B N 1
ATOM 4088 C CA . GLU B 1 169 ? -12.859 -33.5 -12.148 1 97.31 169 GLU B CA 1
ATOM 4089 C C . GLU B 1 169 ? -11.844 -32.688 -12.953 1 97.31 169 GLU B C 1
ATOM 4091 O O . GLU B 1 169 ? -10.641 -32.938 -12.906 1 97.31 169 GLU B O 1
ATOM 4096 N N . GLN B 1 170 ? -12.359 -31.734 -13.672 1 98.31 170 GLN B N 1
ATOM 4097 C CA . GLN B 1 170 ? -11.477 -30.859 -14.445 1 98.31 170 GLN B CA 1
ATOM 4098 C C . GLN B 1 170 ? -10.516 -30.094 -13.531 1 98.31 170 GLN B C 1
ATOM 4100 O O . GLN B 1 170 ? -9.336 -29.938 -13.859 1 98.31 170 GLN B O 1
ATOM 4105 N N . GLN B 1 171 ? -11.031 -29.625 -12.445 1 98.56 171 GLN B N 1
ATOM 4106 C CA . GLN B 1 171 ? -10.211 -28.891 -11.492 1 98.56 171 GLN B CA 1
ATOM 4107 C C . GLN B 1 171 ? -9.133 -29.781 -10.883 1 98.56 171 GLN B C 1
ATOM 4109 O O . GLN B 1 171 ? -7.977 -29.375 -10.766 1 98.56 171 GLN B O 1
ATOM 4114 N N . ASP B 1 172 ? -9.531 -30.969 -10.508 1 98.12 172 ASP B N 1
ATOM 4115 C CA . ASP B 1 172 ? -8.578 -31.938 -9.945 1 98.12 172 ASP B CA 1
ATOM 4116 C C . ASP B 1 172 ? -7.516 -32.312 -10.969 1 98.12 172 ASP B C 1
ATOM 4118 O O . ASP B 1 172 ? -6.34 -32.438 -10.625 1 98.12 172 ASP B O 1
ATOM 4122 N N . GLU B 1 173 ? -7.949 -32.562 -12.125 1 98.25 173 GLU B N 1
ATOM 4123 C CA . GLU B 1 173 ? -7.004 -32.906 -13.188 1 98.25 173 GLU B CA 1
ATOM 4124 C C . GLU B 1 173 ? -5.996 -31.766 -13.398 1 98.25 173 GLU B C 1
ATOM 4126 O O . GLU B 1 173 ? -4.809 -32.031 -13.594 1 98.25 173 GLU B O 1
ATOM 4131 N N . TYR B 1 174 ? -6.504 -30.578 -13.406 1 98.56 174 TYR B N 1
ATOM 4132 C CA . TYR B 1 174 ? -5.609 -29.422 -13.523 1 98.56 174 TYR B CA 1
ATOM 4133 C C . TYR B 1 174 ? -4.613 -29.391 -12.375 1 98.56 174 TYR B C 1
ATOM 4135 O O . TYR B 1 174 ? -3.426 -29.125 -12.578 1 98.56 174 TYR B O 1
ATOM 4143 N N . ALA B 1 175 ? -5.098 -29.594 -11.164 1 98.5 175 ALA B N 1
ATOM 4144 C CA . ALA B 1 175 ? -4.23 -29.594 -9.992 1 98.5 175 ALA B CA 1
ATOM 4145 C C . ALA B 1 175 ? -3.156 -30.672 -10.102 1 98.5 175 ALA B C 1
ATOM 4147 O O . ALA B 1 175 ? -1.987 -30.422 -9.797 1 98.5 175 ALA B O 1
ATOM 4148 N N . ILE B 1 176 ? -3.568 -31.844 -10.508 1 98.31 176 ILE B N 1
ATOM 4149 C CA . ILE B 1 176 ? -2.629 -32.938 -10.695 1 98.31 176 ILE B CA 1
ATOM 4150 C C . ILE B 1 176 ? -1.562 -32.562 -11.711 1 98.31 176 ILE B C 1
ATOM 4152 O O . ILE B 1 176 ? -0.371 -32.781 -11.492 1 98.31 176 ILE B O 1
ATOM 4156 N N . LYS B 1 177 ? -1.983 -31.969 -12.789 1 98.44 177 LYS B N 1
ATOM 4157 C CA . LYS B 1 177 ? -1.051 -31.484 -13.797 1 98.44 177 LYS B CA 1
ATOM 4158 C C . LYS B 1 177 ? -0.094 -30.438 -13.211 1 98.44 177 LYS B C 1
ATOM 4160 O O . LYS B 1 177 ? 1.115 -30.516 -13.445 1 98.44 177 LYS B O 1
ATOM 4165 N N . SER B 1 178 ? -0.62 -29.469 -12.469 1 98.62 178 SER B N 1
ATOM 4166 C CA . SER B 1 178 ? 0.207 -28.422 -11.859 1 98.62 178 SER B CA 1
ATOM 4167 C C . SER B 1 178 ? 1.263 -29.047 -10.938 1 98.62 178 SER B C 1
ATOM 4169 O O . SER B 1 178 ? 2.436 -28.656 -11 1 98.62 178 SER B O 1
ATOM 4171 N N . TYR B 1 179 ? 0.86 -29.984 -10.086 1 98.56 179 TYR B N 1
ATOM 4172 C CA . TYR B 1 179 ? 1.789 -30.656 -9.18 1 98.56 179 TYR B CA 1
ATOM 4173 C C . TYR B 1 179 ? 2.84 -31.438 -9.969 1 98.56 179 TYR B C 1
ATOM 4175 O O . TYR B 1 179 ? 4.027 -31.391 -9.633 1 98.56 179 TYR B O 1
ATOM 4183 N N . THR B 1 180 ? 2.402 -32.125 -10.992 1 98.5 180 THR B N 1
ATOM 4184 C CA . THR B 1 180 ? 3.316 -32.906 -11.812 1 98.5 180 THR B CA 1
ATOM 4185 C C . THR B 1 180 ? 4.348 -32 -12.484 1 98.5 180 THR B C 1
ATOM 4187 O O . THR B 1 180 ? 5.543 -32.312 -12.484 1 98.5 180 THR B O 1
ATOM 4190 N N . LEU B 1 181 ? 3.895 -30.938 -13.023 1 98.75 181 LEU B N 1
ATOM 4191 C CA . LEU B 1 181 ? 4.773 -29.984 -13.703 1 98.75 181 LEU B CA 1
ATOM 4192 C C . LEU B 1 181 ? 5.758 -29.359 -12.727 1 98.75 181 LEU B C 1
ATOM 4194 O O . LEU B 1 181 ? 6.934 -29.188 -13.055 1 98.75 181 LEU B O 1
ATOM 4198 N N . SER B 1 182 ? 5.316 -28.969 -11.523 1 98.56 182 SER B N 1
ATOM 4199 C CA . SER B 1 182 ? 6.199 -28.375 -10.523 1 98.56 182 SER B CA 1
ATOM 4200 C C . SER B 1 182 ? 7.258 -29.375 -10.062 1 98.56 182 SER B C 1
ATOM 4202 O O . SER B 1 182 ? 8.414 -29 -9.859 1 98.56 182 SER B O 1
ATOM 4204 N N . GLN B 1 183 ? 6.836 -30.578 -9.867 1 98.5 183 GLN B N 1
ATOM 4205 C CA . GLN B 1 183 ? 7.781 -31.625 -9.477 1 98.5 183 GLN B CA 1
ATOM 4206 C C . GLN B 1 183 ? 8.836 -31.844 -10.562 1 98.5 183 GLN B C 1
ATOM 4208 O O . GLN B 1 183 ? 10.023 -31.969 -10.258 1 98.5 183 GLN B O 1
ATOM 4213 N N . GLN B 1 184 ? 8.43 -31.875 -11.766 1 98.56 184 GLN B N 1
ATOM 4214 C CA . GLN B 1 184 ? 9.344 -32.031 -12.891 1 98.56 184 GLN B CA 1
ATOM 4215 C C . GLN B 1 184 ? 10.297 -30.844 -12.992 1 98.56 184 GLN B C 1
ATOM 4217 O O . GLN B 1 184 ? 11.492 -31.016 -13.219 1 98.56 184 GLN B O 1
ATOM 4222 N N . ALA B 1 185 ? 9.75 -29.641 -12.883 1 98.69 185 ALA B N 1
ATOM 4223 C CA . ALA B 1 185 ? 10.555 -28.422 -12.938 1 98.69 185 ALA B CA 1
ATOM 4224 C C . ALA B 1 185 ? 11.617 -28.422 -11.844 1 98.69 185 ALA B C 1
ATOM 4226 O O . ALA B 1 185 ? 12.773 -28.047 -12.086 1 98.69 185 ALA B O 1
ATOM 4227 N N . ALA B 1 186 ? 11.219 -28.781 -10.664 1 98.19 186 ALA B N 1
ATOM 4228 C CA . ALA B 1 186 ? 12.164 -28.859 -9.547 1 98.19 186 ALA B CA 1
ATOM 4229 C C . ALA B 1 186 ? 13.266 -29.875 -9.844 1 98.19 186 ALA B C 1
ATOM 4231 O O . ALA B 1 186 ? 14.445 -29.594 -9.633 1 98.19 186 ALA B O 1
ATOM 4232 N N . LYS B 1 187 ? 12.844 -31.016 -10.32 1 98 187 LYS B N 1
ATOM 4233 C CA . LYS B 1 187 ? 13.789 -32.094 -10.633 1 98 187 LYS B CA 1
ATOM 4234 C C . LYS B 1 187 ? 14.766 -31.656 -11.719 1 98 187 LYS B C 1
ATOM 4236 O O . LYS B 1 187 ? 15.945 -32.031 -11.688 1 98 187 LYS B O 1
ATOM 4241 N N . GLN B 1 188 ? 14.297 -30.875 -12.648 1 98.38 188 GLN B N 1
ATOM 4242 C CA . GLN B 1 188 ? 15.102 -30.422 -13.773 1 98.38 188 GLN B CA 1
ATOM 4243 C C . GLN B 1 188 ? 15.922 -29.188 -13.406 1 98.38 188 GLN B C 1
ATOM 4245 O O . GLN B 1 188 ? 16.703 -28.688 -14.227 1 98.38 188 GLN B O 1
ATOM 4250 N N . GLY B 1 189 ? 15.734 -28.625 -12.281 1 98.19 189 GLY B N 1
ATOM 4251 C CA . GLY B 1 189 ? 16.516 -27.484 -11.805 1 98.19 189 GLY B CA 1
ATOM 4252 C C . GLY B 1 189 ? 16.031 -26.156 -12.344 1 98.19 189 GLY B C 1
ATOM 4253 O O . GLY B 1 189 ? 16.75 -25.156 -12.305 1 98.19 189 GLY B O 1
ATOM 4254 N N . ILE B 1 190 ? 14.844 -26.109 -12.797 1 98.5 190 ILE B N 1
ATOM 4255 C CA . ILE B 1 190 ? 14.281 -24.906 -13.414 1 98.5 190 ILE B CA 1
ATOM 4256 C C . ILE B 1 190 ? 14.156 -23.797 -12.359 1 98.5 190 ILE B C 1
ATOM 4258 O O . ILE B 1 190 ? 14.352 -22.625 -12.656 1 98.5 190 ILE B O 1
ATOM 4262 N N . PHE B 1 191 ? 13.875 -24.156 -11.086 1 98.44 191 PHE B N 1
ATOM 4263 C CA . PHE B 1 191 ? 13.625 -23.188 -10.023 1 98.44 191 PHE B CA 1
ATOM 4264 C C . PHE B 1 191 ? 14.93 -22.719 -9.391 1 98.44 191 PHE B C 1
ATOM 4266 O O . PHE B 1 191 ? 14.961 -21.719 -8.68 1 98.44 191 PHE B O 1
ATOM 4273 N N . THR B 1 192 ? 16.016 -23.359 -9.625 1 98.12 192 THR B N 1
ATOM 4274 C CA . THR B 1 192 ? 17.281 -23.109 -8.938 1 98.12 192 THR B CA 1
ATOM 4275 C C . THR B 1 192 ? 17.75 -21.672 -9.164 1 98.12 192 THR B C 1
ATOM 4277 O O . THR B 1 192 ? 18.156 -21 -8.219 1 98.12 192 THR B O 1
ATOM 4280 N N . PRO B 1 193 ? 17.609 -21.188 -10.406 1 98.25 193 PRO B N 1
ATOM 4281 C CA . PRO B 1 193 ? 18.109 -19.828 -10.633 1 98.25 193 PRO B CA 1
ATOM 4282 C C . PRO B 1 193 ? 17.266 -18.766 -9.914 1 98.25 193 PRO B C 1
ATOM 4284 O O . PRO B 1 193 ? 17.75 -17.656 -9.688 1 98.25 193 PRO B O 1
ATOM 4287 N N . GLU B 1 194 ? 16.047 -19.062 -9.586 1 98.38 194 GLU B N 1
ATOM 4288 C CA . GLU B 1 194 ? 15.211 -18.031 -9 1 98.38 194 GLU B CA 1
ATOM 4289 C C . GLU B 1 194 ? 15.242 -18.094 -7.477 1 98.38 194 GLU B C 1
ATOM 4291 O O . GLU B 1 194 ? 14.977 -17.094 -6.797 1 98.38 194 GLU B O 1
ATOM 4296 N N . ILE B 1 195 ? 15.688 -19.188 -6.852 1 98.81 195 ILE B N 1
ATOM 4297 C CA . ILE B 1 195 ? 15.562 -19.375 -5.414 1 98.81 195 ILE B CA 1
ATOM 4298 C C . ILE B 1 195 ? 16.859 -19 -4.719 1 98.81 195 ILE B C 1
ATOM 4300 O O . ILE B 1 195 ? 17.953 -19.359 -5.176 1 98.81 195 ILE B O 1
ATOM 4304 N N . VAL B 1 196 ? 16.766 -18.172 -3.711 1 98.81 196 VAL B N 1
ATOM 4305 C CA . VAL B 1 196 ? 17.844 -17.938 -2.762 1 98.81 196 VAL B CA 1
ATOM 4306 C C . VAL B 1 196 ? 17.531 -18.641 -1.444 1 98.81 196 VAL B C 1
ATOM 4308 O O . VAL B 1 196 ? 16.453 -18.5 -0.885 1 98.81 196 VAL B O 1
ATOM 4311 N N . PRO B 1 197 ? 18.438 -19.406 -0.913 1 98.5 197 PRO B N 1
ATOM 4312 C CA . PRO B 1 197 ? 18.203 -20.141 0.333 1 98.5 197 PRO B CA 1
ATOM 4313 C C . PRO B 1 197 ? 17.938 -19.219 1.52 1 98.5 197 PRO B C 1
ATOM 4315 O O . PRO B 1 197 ? 18.5 -18.125 1.589 1 98.5 197 PRO B O 1
ATOM 4318 N N . VAL B 1 198 ? 17.109 -19.641 2.346 1 98.75 198 VAL B N 1
ATOM 4319 C CA . VAL B 1 198 ? 16.828 -18.953 3.605 1 98.75 198 VAL B CA 1
ATOM 4320 C C . VAL B 1 198 ? 17.484 -19.703 4.758 1 98.75 198 VAL B C 1
ATOM 4322 O O . VAL B 1 198 ? 17.25 -20.906 4.945 1 98.75 198 VAL B O 1
ATOM 4325 N N . GLU B 1 199 ? 18.281 -19.031 5.512 1 98.06 199 GLU B N 1
ATOM 4326 C CA . GLU B 1 199 ? 18.922 -19.609 6.684 1 98.06 199 GLU B CA 1
ATOM 4327 C C . GLU B 1 199 ? 18.203 -19.203 7.969 1 98.06 199 GLU B C 1
ATOM 4329 O O . GLU B 1 199 ? 18 -18.016 8.211 1 98.06 199 GLU B O 1
ATOM 4334 N N . ILE B 1 200 ? 17.875 -20.172 8.688 1 97.19 200 ILE B N 1
ATOM 4335 C CA . ILE B 1 200 ? 17.188 -19.953 9.953 1 97.19 200 ILE B CA 1
ATOM 4336 C C . ILE B 1 200 ? 18.109 -20.328 11.109 1 97.19 200 ILE B C 1
ATOM 4338 O O . ILE B 1 200 ? 18.375 -21.516 11.344 1 97.19 200 ILE B O 1
ATOM 4342 N N . PRO B 1 201 ? 18.5 -19.359 11.859 1 93.56 201 PRO B N 1
ATOM 4343 C CA . PRO B 1 201 ? 19.391 -19.656 12.984 1 93.56 201 PRO B CA 1
ATOM 4344 C C . PRO B 1 201 ? 18.719 -20.547 14.031 1 93.56 201 PRO B C 1
ATOM 4346 O O . PRO B 1 201 ? 17.531 -20.406 14.297 1 93.56 201 PRO B O 1
ATOM 4349 N N . LYS B 1 202 ? 19.516 -21.453 14.555 1 90.69 202 LYS B N 1
ATOM 4350 C CA . LYS B 1 202 ? 19.078 -22.312 15.648 1 90.69 202 LYS B CA 1
ATOM 4351 C C . LYS B 1 202 ? 19.875 -22.047 16.922 1 90.69 202 LYS B C 1
ATOM 4353 O O . LYS B 1 202 ? 21.016 -21.594 16.859 1 90.69 202 LYS B O 1
ATOM 4358 N N . LYS B 1 203 ? 19.234 -22.297 18.203 1 86.38 203 LYS B N 1
ATOM 4359 C CA . LYS B 1 203 ? 19.891 -22.078 19.484 1 86.38 203 LYS B CA 1
ATOM 4360 C C . LYS B 1 203 ? 21.156 -22.938 19.609 1 86.38 203 LYS B C 1
ATOM 4362 O O . LYS B 1 203 ? 22.188 -22.469 20.094 1 86.38 203 LYS B O 1
ATOM 4367 N N . LYS B 1 204 ? 20.984 -24.109 19.266 1 85.5 204 LYS B N 1
ATOM 4368 C CA . LYS B 1 204 ? 22.109 -25.031 19.281 1 85.5 204 LYS B CA 1
ATOM 4369 C C . LYS B 1 204 ? 22.359 -25.641 17.906 1 85.5 204 LYS B C 1
ATOM 4371 O O . LYS B 1 204 ? 21.422 -26.062 17.234 1 85.5 204 LYS B O 1
ATOM 4376 N N . GLY B 1 205 ? 23.547 -25.5 17.438 1 90.81 205 GLY B N 1
ATOM 4377 C CA . GLY B 1 205 ? 23.906 -26.141 16.188 1 90.81 205 GLY B CA 1
ATOM 4378 C C . GLY B 1 205 ? 23.906 -25.172 15.016 1 90.81 205 GLY B C 1
ATOM 4379 O O . GLY B 1 205 ? 23.828 -23.969 15.195 1 90.81 205 GLY B O 1
ATOM 4380 N N . ASP B 1 206 ? 24.109 -25.781 13.766 1 93.25 206 ASP B N 1
ATOM 4381 C CA . ASP B 1 206 ? 24.125 -25.031 12.516 1 93.25 206 ASP B CA 1
ATOM 4382 C C . ASP B 1 206 ? 22.734 -24.547 12.133 1 93.25 206 ASP B C 1
ATOM 4384 O O . ASP B 1 206 ? 21.734 -25.203 12.453 1 93.25 206 ASP B O 1
ATOM 4388 N N . PRO B 1 207 ? 22.641 -23.344 11.477 1 95 207 PRO B N 1
ATOM 4389 C CA . PRO B 1 207 ? 21.328 -22.906 10.984 1 95 207 PRO B CA 1
ATOM 4390 C C . PRO B 1 207 ? 20.688 -23.906 10.031 1 95 207 PRO B C 1
ATOM 4392 O O . PRO B 1 207 ? 21.391 -24.625 9.312 1 95 207 PRO B O 1
ATOM 4395 N N . VAL B 1 208 ? 19.406 -23.938 10.102 1 96.38 208 VAL B N 1
ATOM 4396 C CA . VAL B 1 208 ? 18.656 -24.734 9.133 1 96.38 208 VAL B CA 1
ATOM 4397 C C . VAL B 1 208 ? 18.531 -23.969 7.816 1 96.38 208 VAL B C 1
ATOM 4399 O O . VAL B 1 208 ? 18.141 -22.797 7.801 1 96.38 208 VAL B O 1
ATOM 4402 N N . LYS B 1 209 ? 18.859 -24.641 6.77 1 97.62 209 LYS B N 1
ATOM 4403 C CA . LYS B 1 209 ? 18.812 -24.016 5.449 1 97.62 209 LYS B CA 1
ATOM 4404 C C . LYS B 1 209 ? 17.609 -24.531 4.648 1 97.62 209 LYS B C 1
ATOM 4406 O O . LYS B 1 209 ? 17.484 -25.734 4.438 1 97.62 209 LYS B O 1
ATOM 4411 N N . ILE B 1 210 ? 16.703 -23.656 4.332 1 98.31 210 ILE B N 1
ATOM 4412 C CA . ILE B 1 210 ? 15.586 -24 3.455 1 98.31 210 ILE B CA 1
ATOM 4413 C C . ILE B 1 210 ? 15.922 -23.594 2.02 1 98.31 210 ILE B C 1
ATOM 4415 O O . ILE B 1 210 ? 16.125 -22.422 1.723 1 98.31 210 ILE B O 1
ATOM 4419 N N . THR B 1 211 ? 15.922 -24.609 1.084 1 98.19 211 THR B N 1
ATOM 4420 C CA . THR B 1 211 ? 16.469 -24.344 -0.242 1 98.19 211 THR B CA 1
ATOM 4421 C C . THR B 1 211 ? 15.453 -24.688 -1.325 1 98.19 211 THR B C 1
ATOM 4423 O O . THR B 1 211 ? 15.695 -24.438 -2.51 1 98.19 211 THR B O 1
ATOM 4426 N N . GLU B 1 212 ? 14.344 -25.266 -0.929 1 97.81 212 GLU B N 1
ATOM 4427 C CA . GLU B 1 212 ? 13.367 -25.703 -1.918 1 97.81 212 GLU B CA 1
ATOM 4428 C C . GLU B 1 212 ? 11.945 -25.375 -1.474 1 97.81 212 GLU B C 1
ATOM 4430 O O . GLU B 1 212 ? 11.68 -25.25 -0.277 1 97.81 212 GLU B O 1
ATOM 4435 N N . ASP B 1 213 ? 11.086 -25.234 -2.445 1 98.5 213 ASP B N 1
ATOM 4436 C CA . ASP B 1 213 ? 9.664 -25.078 -2.154 1 98.5 213 ASP B CA 1
ATOM 4437 C C . ASP B 1 213 ? 9.109 -26.312 -1.466 1 98.5 213 ASP B C 1
ATOM 4439 O O . ASP B 1 213 ? 9.57 -27.438 -1.725 1 98.5 213 ASP B O 1
ATOM 4443 N N . GLU B 1 214 ? 8.102 -26.125 -0.708 1 97.81 214 GLU B N 1
ATOM 4444 C CA . GLU B 1 214 ? 7.648 -27.203 0.165 1 97.81 214 GLU B CA 1
ATOM 4445 C C . GLU B 1 214 ? 6.422 -27.906 -0.415 1 97.81 214 GLU B C 1
ATOM 4447 O O . GLU B 1 214 ? 6.301 -29.125 -0.316 1 97.81 214 GLU B O 1
ATOM 4452 N N . GLU B 1 215 ? 5.582 -27.219 -1.043 1 95.69 215 GLU B N 1
ATOM 4453 C CA . GLU B 1 215 ? 4.203 -27.641 -1.266 1 95.69 215 GLU B CA 1
ATOM 4454 C C . GLU B 1 215 ? 4.141 -28.797 -2.26 1 95.69 215 GLU B C 1
ATOM 4456 O O . GLU B 1 215 ? 3.385 -29.75 -2.061 1 95.69 215 GLU B O 1
ATOM 4461 N N . TYR B 1 216 ? 4.914 -28.734 -3.377 1 97.12 216 TYR B N 1
ATOM 4462 C CA . TYR B 1 216 ? 4.754 -29.719 -4.441 1 97.12 216 TYR B CA 1
ATOM 4463 C C . TYR B 1 216 ? 5.223 -31.094 -3.984 1 97.12 216 TYR B C 1
ATOM 4465 O O . TYR B 1 216 ? 4.922 -32.094 -4.629 1 97.12 216 TYR B O 1
ATOM 4473 N N . LYS B 1 217 ? 5.867 -31.156 -2.82 1 96.19 217 LYS B N 1
ATOM 4474 C CA . LYS B 1 217 ? 6.344 -32.406 -2.256 1 96.19 217 LYS B CA 1
ATOM 4475 C C . LYS B 1 217 ? 5.285 -33.062 -1.359 1 96.19 217 LYS B C 1
ATOM 4477 O O . LYS B 1 217 ? 5.387 -34.219 -1.012 1 96.19 217 LYS B O 1
ATOM 4482 N N . LYS B 1 218 ? 4.324 -32.312 -0.992 1 93.56 218 LYS B N 1
ATOM 4483 C CA . LYS B 1 218 ? 3.359 -32.719 0.02 1 93.56 218 LYS B CA 1
ATOM 4484 C C . LYS B 1 218 ? 2.068 -33.219 -0.625 1 93.56 218 LYS B C 1
ATOM 4486 O O . LYS B 1 218 ? 1.067 -33.438 0.062 1 93.56 218 LYS B O 1
ATOM 4491 N N . VAL B 1 219 ? 2.053 -33.688 -1.799 1 94.44 219 VAL B N 1
ATOM 4492 C CA . VAL B 1 219 ? 0.824 -34.062 -2.494 1 94.44 219 VAL B CA 1
ATOM 4493 C C . VAL B 1 219 ? 0.629 -35.562 -2.441 1 94.44 219 VAL B C 1
ATOM 4495 O O . VAL B 1 219 ? 1.601 -36.344 -2.48 1 94.44 219 VAL B O 1
ATOM 4498 N N . ASN B 1 220 ? -0.573 -35.969 -2.172 1 94.81 220 ASN B N 1
ATOM 4499 C CA . ASN B 1 220 ? -1.024 -37.344 -2.322 1 94.81 220 ASN B CA 1
ATOM 4500 C C . ASN B 1 220 ? -2.113 -37.469 -3.383 1 94.81 220 ASN B C 1
ATOM 4502 O O . ASN B 1 220 ? -3.297 -37.281 -3.088 1 94.81 220 ASN B O 1
ATOM 4506 N N . PHE B 1 221 ? -1.706 -37.906 -4.621 1 95.88 221 PHE B N 1
ATOM 4507 C CA . PHE B 1 221 ? -2.588 -37.938 -5.781 1 95.88 221 PHE B CA 1
ATOM 4508 C C . PHE B 1 221 ? -3.75 -38.906 -5.555 1 95.88 221 PHE B C 1
ATOM 4510 O O . PHE B 1 221 ? -4.855 -38.656 -6.043 1 95.88 221 PHE B O 1
ATOM 4517 N N . GLU B 1 222 ? -3.594 -39.875 -4.77 1 94.69 222 GLU B N 1
ATOM 4518 C CA . GLU B 1 222 ? -4.617 -40.875 -4.531 1 94.69 222 GLU B CA 1
ATOM 4519 C C . GLU B 1 222 ? -5.785 -40.312 -3.734 1 94.69 222 GLU B C 1
ATOM 4521 O O . GLU B 1 222 ? -6.91 -40.812 -3.82 1 94.69 222 GLU B O 1
ATOM 4526 N N . LYS B 1 223 ? -5.504 -39.25 -3.049 1 93.31 223 LYS B N 1
ATOM 4527 C CA . LYS B 1 223 ? -6.508 -38.688 -2.139 1 93.31 223 LYS B CA 1
ATOM 4528 C C . LYS B 1 223 ? -7.367 -37.656 -2.836 1 93.31 223 LYS B C 1
ATOM 4530 O O . LYS B 1 223 ? -8.398 -37.219 -2.305 1 93.31 223 LYS B O 1
ATOM 4535 N N . PHE B 1 224 ? -7.02 -37.281 -4.066 1 94.38 224 PHE B N 1
ATOM 4536 C CA . PHE B 1 224 ? -7.688 -36.156 -4.75 1 94.38 224 PHE B CA 1
ATOM 4537 C C . PHE B 1 224 ? -9.188 -36.406 -4.855 1 94.38 224 PHE B C 1
ATOM 4539 O O . PHE B 1 224 ? -9.992 -35.562 -4.527 1 94.38 224 PHE B O 1
ATOM 4546 N N . LYS B 1 225 ? -9.539 -37.625 -5.215 1 90.44 225 LYS B N 1
ATOM 4547 C CA . LYS B 1 225 ? -10.93 -37.938 -5.508 1 90.44 225 LYS B CA 1
ATOM 4548 C C . LYS B 1 225 ? -11.758 -38.031 -4.227 1 90.44 225 LYS B C 1
ATOM 4550 O O . LYS B 1 225 ? -12.969 -37.812 -4.246 1 90.44 225 LYS B O 1
ATOM 4555 N N . SER B 1 226 ? -11.094 -38.281 -3.162 1 93.12 226 SER B N 1
ATOM 4556 C CA . SER B 1 226 ? -11.828 -38.531 -1.926 1 93.12 226 SER B CA 1
ATOM 4557 C C . SER B 1 226 ? -11.977 -37.25 -1.11 1 93.12 226 SER B C 1
ATOM 4559 O O . SER B 1 226 ? -12.758 -37.188 -0.16 1 93.12 226 SER B O 1
ATOM 4561 N N . LEU B 1 227 ? -11.305 -36.188 -1.488 1 94.12 227 LEU B N 1
ATOM 4562 C CA . LEU B 1 227 ? -11.344 -34.969 -0.725 1 94.12 227 LEU B CA 1
ATOM 4563 C C . LEU B 1 227 ? -12.695 -34.281 -0.868 1 94.12 227 LEU B C 1
ATOM 4565 O O . LEU B 1 227 ? -13.266 -34.219 -1.961 1 94.12 227 LEU B O 1
ATOM 4569 N N . ARG B 1 228 ? -13.281 -33.812 0.279 1 93.38 228 ARG B N 1
ATOM 4570 C CA . ARG B 1 228 ? -14.555 -33.094 0.285 1 93.38 228 ARG B CA 1
ATOM 4571 C C . ARG B 1 228 ? -14.359 -31.625 -0.086 1 93.38 228 ARG B C 1
ATOM 4573 O O . ARG B 1 228 ? -13.336 -31.031 0.245 1 93.38 228 ARG B O 1
ATOM 4580 N N . PRO B 1 229 ? -15.305 -31.031 -0.74 1 94.69 229 PRO B N 1
ATOM 4581 C CA . PRO B 1 229 ? -15.258 -29.594 -0.96 1 94.69 229 PRO B CA 1
ATOM 4582 C C . PRO B 1 229 ? -15.141 -28.797 0.341 1 94.69 229 PRO B C 1
ATOM 4584 O O . PRO B 1 229 ? -15.742 -29.172 1.351 1 94.69 229 PRO B O 1
ATOM 4587 N N . VAL B 1 230 ? -14.5 -27.672 0.293 1 92.56 230 VAL B N 1
ATOM 4588 C CA . VAL B 1 230 ? -14.156 -26.938 1.498 1 92.56 230 VAL B CA 1
ATOM 4589 C C . VAL B 1 230 ? -15.195 -25.844 1.741 1 92.56 230 VAL B C 1
ATOM 4591 O O . VAL B 1 230 ? -15.562 -25.562 2.887 1 92.56 230 VAL B O 1
ATOM 4594 N N . PHE B 1 231 ? -15.742 -25.234 0.756 1 92.06 231 PHE B N 1
ATOM 4595 C CA . PHE B 1 231 ? -16.453 -23.984 0.927 1 92.06 231 PHE B CA 1
ATOM 4596 C C . PHE B 1 231 ? -17.953 -24.172 0.739 1 92.06 231 PHE B C 1
ATOM 4598 O O . PHE B 1 231 ? -18.766 -23.422 1.29 1 92.06 231 PHE B O 1
ATOM 4605 N N . GLN B 1 232 ? -18.281 -25.078 -0.142 1 91.31 232 GLN B N 1
ATOM 4606 C CA . GLN B 1 232 ? -19.688 -25.422 -0.374 1 91.31 232 GLN B CA 1
ATOM 4607 C C . GLN B 1 232 ? -19.922 -26.906 -0.153 1 91.31 232 GLN B C 1
ATOM 4609 O O . GLN B 1 232 ? -19.375 -27.75 -0.866 1 91.31 232 GLN B O 1
ATOM 4614 N N . LYS B 1 233 ? -20.891 -27.297 0.756 1 86.75 233 LYS B N 1
ATOM 4615 C CA . LYS B 1 233 ? -21.156 -28.688 1.12 1 86.75 233 LYS B CA 1
ATOM 4616 C C . LYS B 1 233 ? -21.891 -29.406 -0.002 1 86.75 233 LYS B C 1
ATOM 4618 O O . LYS B 1 233 ? -21.578 -30.562 -0.312 1 86.75 233 LYS B O 1
ATOM 4623 N N . GLU B 1 234 ? -22.719 -28.656 -0.463 1 89.19 234 GLU B N 1
ATOM 4624 C CA . GLU B 1 234 ? -23.5 -29.266 -1.538 1 89.19 234 GLU B CA 1
ATOM 4625 C C . GLU B 1 234 ? -23.141 -28.656 -2.891 1 89.19 234 GLU B C 1
ATOM 4627 O O . GLU B 1 234 ? -23.25 -27.438 -3.078 1 89.19 234 GLU B O 1
ATOM 4632 N N . GLY B 1 235 ? -22.719 -29.547 -3.744 1 91.12 235 GLY B N 1
ATOM 4633 C CA . GLY B 1 235 ? -22.438 -29.094 -5.098 1 91.12 235 GLY B CA 1
ATOM 4634 C C . GLY B 1 235 ? -21.109 -28.375 -5.227 1 91.12 235 GLY B C 1
ATOM 4635 O O . GLY B 1 235 ? -20.797 -27.828 -6.285 1 91.12 235 GLY B O 1
ATOM 4636 N N . GLY B 1 236 ? -20.375 -28.344 -4.133 1 95.75 236 GLY B N 1
ATOM 4637 C CA . GLY B 1 236 ? -19.078 -27.688 -4.16 1 95.75 236 GLY B CA 1
ATOM 4638 C C . GLY B 1 236 ? -18.047 -28.453 -4.984 1 95.75 236 GLY B C 1
ATOM 4639 O O . GLY B 1 236 ? -18.141 -29.672 -5.121 1 95.75 236 GLY B O 1
ATOM 4640 N N . THR B 1 237 ? -17.109 -27.734 -5.543 1 97.5 237 THR B N 1
ATOM 4641 C CA . THR B 1 237 ? -16.125 -28.359 -6.418 1 97.5 237 THR B CA 1
ATOM 4642 C C . THR B 1 237 ? -14.703 -28.031 -5.953 1 97.5 237 THR B C 1
ATOM 4644 O O . THR B 1 237 ? -13.75 -28.688 -6.367 1 97.5 237 THR B O 1
ATOM 4647 N N . VAL B 1 238 ? -14.523 -27 -5.152 1 97.69 238 VAL B N 1
ATOM 4648 C CA . VAL B 1 238 ? -13.203 -26.562 -4.699 1 97.69 238 VAL B CA 1
ATOM 4649 C C . VAL B 1 238 ? -12.789 -27.375 -3.475 1 97.69 238 VAL B C 1
ATOM 4651 O O . VAL B 1 238 ? -13.516 -27.438 -2.482 1 97.69 238 VAL B O 1
ATOM 4654 N N . THR B 1 239 ? -11.703 -28 -3.549 1 97.06 239 THR B N 1
ATOM 4655 C CA . THR B 1 239 ? -11.164 -28.797 -2.449 1 97.06 239 THR B CA 1
ATOM 4656 C C . THR B 1 239 ? -9.781 -28.281 -2.049 1 97.06 239 THR B C 1
ATOM 4658 O O . THR B 1 239 ? -9.227 -27.406 -2.711 1 97.06 239 THR B O 1
ATOM 4661 N N . ALA B 1 240 ? -9.234 -28.891 -1.01 1 94.94 240 ALA B N 1
ATOM 4662 C CA . ALA B 1 240 ? -7.891 -28.531 -0.563 1 94.94 240 ALA B CA 1
ATOM 4663 C C . ALA B 1 240 ? -6.848 -28.891 -1.617 1 94.94 240 ALA B C 1
ATOM 4665 O O . ALA B 1 240 ? -5.777 -28.281 -1.673 1 94.94 240 ALA B O 1
ATOM 4666 N N . ALA B 1 241 ? -7.152 -29.828 -2.469 1 95.62 241 ALA B N 1
ATOM 4667 C CA . ALA B 1 241 ? -6.191 -30.312 -3.455 1 95.62 241 ALA B CA 1
ATOM 4668 C C . ALA B 1 241 ? -6.156 -29.406 -4.68 1 95.62 241 ALA B C 1
ATOM 4670 O O . ALA B 1 241 ? -5.117 -29.281 -5.336 1 95.62 241 ALA B O 1
ATOM 4671 N N . ASN B 1 242 ? -7.289 -28.844 -5.008 1 97.62 242 ASN B N 1
ATOM 4672 C CA . ASN B 1 242 ? -7.332 -28.031 -6.219 1 97.62 242 ASN B CA 1
ATOM 4673 C C . ASN B 1 242 ? -7.387 -26.531 -5.891 1 97.62 242 ASN B C 1
ATOM 4675 O O . ASN B 1 242 ? -7.883 -25.734 -6.688 1 97.62 242 ASN B O 1
ATOM 4679 N N . ALA B 1 243 ? -6.973 -26.141 -4.66 1 97.5 243 ALA B N 1
ATOM 4680 C CA . ALA B 1 243 ? -6.785 -24.781 -4.184 1 97.5 243 ALA B CA 1
ATOM 4681 C C . ALA B 1 243 ? -5.348 -24.547 -3.727 1 97.5 243 ALA B C 1
ATOM 4683 O O . ALA B 1 243 ? -4.68 -25.484 -3.27 1 97.5 243 ALA B O 1
ATOM 4684 N N . SER B 1 244 ? -4.914 -23.297 -3.943 1 97.31 244 SER B N 1
ATOM 4685 C CA . SER B 1 244 ? -3.604 -22.984 -3.381 1 97.31 244 SER B CA 1
ATOM 4686 C C . SER B 1 244 ? -3.633 -23.031 -1.856 1 97.31 244 SER B C 1
ATOM 4688 O O . SER B 1 244 ? -4.699 -22.891 -1.248 1 97.31 244 SER B O 1
ATOM 4690 N N . THR B 1 245 ? -2.527 -23.203 -1.229 1 96.75 245 THR B N 1
ATOM 4691 C CA . THR B 1 245 ? -2.393 -23.297 0.222 1 96.75 245 THR B CA 1
ATOM 4692 C C . THR B 1 245 ? -1.967 -21.953 0.809 1 96.75 245 THR B C 1
ATOM 4694 O O . THR B 1 245 ? -1.79 -20.984 0.077 1 96.75 245 THR B O 1
ATOM 4697 N N . LEU B 1 246 ? -1.979 -21.859 2.152 1 97.88 246 LEU B N 1
ATOM 4698 C CA . LEU B 1 246 ? -1.386 -20.719 2.857 1 97.88 246 LEU B CA 1
ATOM 4699 C C . LEU B 1 246 ? 0.134 -20.844 2.906 1 97.88 246 LEU B C 1
ATOM 4701 O O . LEU B 1 246 ? 0.663 -21.922 3.209 1 97.88 246 LEU B O 1
ATOM 4705 N N . ASN B 1 247 ? 0.791 -19.766 2.57 1 98.75 247 ASN B N 1
ATOM 4706 C CA . ASN B 1 247 ? 2.225 -19.938 2.363 1 98.75 247 ASN B CA 1
ATOM 4707 C C . ASN B 1 247 ? 3.004 -18.688 2.797 1 98.75 247 ASN B C 1
ATOM 4709 O O . ASN B 1 247 ? 2.42 -17.625 3 1 98.75 247 ASN B O 1
ATOM 4713 N N . ASP B 1 248 ? 4.297 -18.859 2.969 1 98.88 248 ASP B N 1
ATOM 4714 C CA . ASP B 1 248 ? 5.285 -17.844 3.277 1 98.88 248 ASP B CA 1
ATOM 4715 C C . ASP B 1 248 ? 6.324 -17.719 2.162 1 98.88 248 ASP B C 1
ATOM 4717 O O . ASP B 1 248 ? 6.73 -18.719 1.578 1 98.88 248 ASP B O 1
ATOM 4721 N N . GLY B 1 249 ? 6.676 -16.484 1.837 1 98.88 249 GLY B N 1
ATOM 4722 C CA . GLY B 1 249 ? 7.711 -16.281 0.836 1 98.88 249 GLY B CA 1
ATOM 4723 C C . GLY B 1 249 ? 7.863 -14.836 0.412 1 98.88 249 GLY B C 1
ATOM 4724 O O . GLY B 1 249 ? 7.051 -13.984 0.782 1 98.88 249 GLY B O 1
ATOM 4725 N N . ALA B 1 250 ? 8.93 -14.562 -0.286 1 98.94 250 ALA B N 1
ATOM 4726 C CA . ALA B 1 250 ? 9.195 -13.227 -0.825 1 98.94 250 ALA B CA 1
ATOM 4727 C C . ALA B 1 250 ? 9.898 -13.312 -2.178 1 98.94 250 ALA B C 1
ATOM 4729 O O . ALA B 1 250 ? 10.5 -14.336 -2.506 1 98.94 250 ALA B O 1
ATOM 4730 N N . ALA B 1 251 ? 9.742 -12.32 -2.971 1 98.94 251 ALA B N 1
ATOM 4731 C CA . ALA B 1 251 ? 10.383 -12.172 -4.277 1 98.94 251 ALA B CA 1
ATOM 4732 C C . ALA B 1 251 ? 10.727 -10.711 -4.559 1 98.94 251 ALA B C 1
ATOM 4734 O O . ALA B 1 251 ? 10.008 -9.805 -4.129 1 98.94 251 ALA B O 1
ATOM 4735 N N . ALA B 1 252 ? 11.812 -10.484 -5.227 1 98.94 252 ALA B N 1
ATOM 4736 C CA . ALA B 1 252 ? 12.242 -9.148 -5.605 1 98.94 252 ALA B CA 1
ATOM 4737 C C . ALA B 1 252 ? 12.945 -9.156 -6.957 1 98.94 252 ALA B C 1
ATOM 4739 O O . ALA B 1 252 ? 13.586 -10.148 -7.324 1 98.94 252 ALA B O 1
ATOM 4740 N N . MET B 1 253 ? 12.82 -8.133 -7.672 1 98.94 253 MET B N 1
ATOM 4741 C CA . MET B 1 253 ? 13.547 -7.93 -8.914 1 98.94 253 MET B CA 1
ATOM 4742 C C . MET B 1 253 ? 14.125 -6.523 -8.984 1 98.94 253 MET B C 1
ATOM 4744 O O . MET B 1 253 ? 13.641 -5.613 -8.32 1 98.94 253 MET B O 1
ATOM 4748 N N . ILE B 1 254 ? 15.195 -6.375 -9.719 1 98.94 254 ILE B N 1
ATOM 4749 C CA . ILE B 1 254 ? 15.773 -5.066 -10.008 1 98.94 254 ILE B CA 1
ATOM 4750 C C . ILE B 1 254 ? 15.266 -4.562 -11.352 1 98.94 254 ILE B C 1
ATOM 4752 O O . ILE B 1 254 ? 15.406 -5.238 -12.375 1 98.94 254 ILE B O 1
ATOM 4756 N N . LEU B 1 255 ? 14.641 -3.402 -11.328 1 98.94 255 LEU B N 1
ATOM 4757 C CA . LEU B 1 255 ? 14.203 -2.701 -12.531 1 98.94 255 LEU B CA 1
ATOM 4758 C C . LEU B 1 255 ? 15.117 -1.517 -12.828 1 98.94 255 LEU B C 1
ATOM 4760 O O . LEU B 1 255 ? 15.547 -0.808 -11.914 1 98.94 255 LEU B O 1
ATOM 4764 N N . MET B 1 256 ? 15.453 -1.346 -14.102 1 98.94 256 MET B N 1
ATOM 4765 C CA . MET B 1 256 ? 16.266 -0.212 -14.539 1 98.94 256 MET B CA 1
ATOM 4766 C C . MET B 1 256 ? 15.68 0.429 -15.789 1 98.94 256 MET B C 1
ATOM 4768 O O . MET B 1 256 ? 14.961 -0.224 -16.547 1 98.94 256 MET B O 1
ATOM 4772 N N . SER B 1 257 ? 15.945 1.721 -15.922 1 98.88 257 SER B N 1
ATOM 4773 C CA . SER B 1 257 ? 15.859 2.234 -17.281 1 98.88 257 SER B CA 1
ATOM 4774 C C . SER B 1 257 ? 16.891 1.566 -18.188 1 98.88 257 SER B C 1
ATOM 4776 O O . SER B 1 257 ? 17.984 1.195 -17.734 1 98.88 257 SER B O 1
ATOM 4778 N N . ALA B 1 258 ? 16.531 1.402 -19.469 1 98.31 258 ALA B N 1
ATOM 4779 C CA . ALA B 1 258 ? 17.484 0.831 -20.406 1 98.31 258 ALA B CA 1
ATOM 4780 C C . ALA B 1 258 ? 18.797 1.615 -20.406 1 98.31 258 ALA B C 1
ATOM 4782 O O . ALA B 1 258 ? 19.875 1.031 -20.5 1 98.31 258 ALA B O 1
ATOM 4783 N N . SER B 1 259 ? 18.734 2.922 -20.281 1 98.44 259 SER B N 1
ATOM 4784 C CA . SER B 1 259 ? 19.906 3.787 -20.281 1 98.44 259 SER B CA 1
ATOM 4785 C C . SER B 1 259 ? 20.781 3.516 -19.062 1 98.44 259 SER B C 1
ATOM 4787 O O . SER B 1 259 ? 22 3.506 -19.156 1 98.44 259 SER B O 1
ATOM 4789 N N . ALA B 1 260 ? 20.156 3.297 -17.891 1 98.56 260 ALA B N 1
ATOM 4790 C CA . ALA B 1 260 ? 20.922 2.99 -16.688 1 98.56 260 ALA B CA 1
ATOM 4791 C C . ALA B 1 260 ? 21.609 1.635 -16.797 1 98.56 260 ALA B C 1
ATOM 4793 O O . ALA B 1 260 ? 22.734 1.469 -16.359 1 98.56 260 ALA B O 1
ATOM 4794 N N . ALA B 1 261 ? 20.891 0.679 -17.328 1 98.62 261 ALA B N 1
ATOM 4795 C CA . ALA B 1 261 ? 21.484 -0.64 -17.531 1 98.62 261 ALA B CA 1
ATOM 4796 C C . ALA B 1 261 ? 22.719 -0.555 -18.422 1 98.62 261 ALA B C 1
ATOM 4798 O O . ALA B 1 261 ? 23.734 -1.208 -18.156 1 98.62 261 ALA B O 1
ATOM 4799 N N . GLU B 1 262 ? 22.609 0.233 -19.469 1 98.25 262 GLU B N 1
ATOM 4800 C CA . GLU B 1 262 ? 23.734 0.437 -20.359 1 98.25 262 GLU B CA 1
ATOM 4801 C C . GLU B 1 262 ? 24.891 1.129 -19.656 1 98.25 262 GLU B C 1
ATOM 4803 O O . GLU B 1 262 ? 26.047 0.713 -19.797 1 98.25 262 GLU B O 1
ATOM 4808 N N . ARG B 1 263 ? 24.531 2.188 -18.938 1 98.06 263 ARG B N 1
ATOM 4809 C CA . ARG B 1 263 ? 25.531 2.963 -18.219 1 98.06 263 ARG B CA 1
ATOM 4810 C C . ARG B 1 263 ? 26.328 2.08 -17.266 1 98.06 263 ARG B C 1
ATOM 4812 O O . ARG B 1 263 ? 27.547 2.232 -17.125 1 98.06 263 ARG B O 1
ATOM 4819 N N . LEU B 1 264 ? 25.656 1.132 -16.641 1 98.12 264 LEU B N 1
ATOM 4820 C CA . LEU B 1 264 ? 26.297 0.291 -15.641 1 98.12 264 LEU B CA 1
ATOM 4821 C C . LEU B 1 264 ? 26.766 -1.027 -16.25 1 98.12 264 LEU B C 1
ATOM 4823 O O . LEU B 1 264 ? 27.266 -1.896 -15.531 1 98.12 264 LEU B O 1
ATOM 4827 N N . LYS B 1 265 ? 26.547 -1.253 -17.469 1 97.88 265 LYS B N 1
ATOM 4828 C CA . LYS B 1 265 ? 26.969 -2.432 -18.219 1 97.88 265 LYS B CA 1
ATOM 4829 C C . LYS B 1 265 ? 26.344 -3.699 -17.656 1 97.88 265 LYS B C 1
ATOM 4831 O O . LYS B 1 265 ? 27.016 -4.711 -17.469 1 97.88 265 LYS B O 1
ATOM 4836 N N . VAL B 1 266 ? 25.094 -3.562 -17.328 1 98.06 266 VAL B N 1
ATOM 4837 C CA . VAL B 1 266 ? 24.328 -4.699 -16.844 1 98.06 266 VAL B CA 1
ATOM 4838 C C . VAL B 1 266 ? 23.5 -5.289 -17.984 1 98.06 266 VAL B C 1
ATOM 4840 O O . VAL B 1 266 ? 22.891 -4.551 -18.766 1 98.06 266 VAL B O 1
ATOM 4843 N N . LYS B 1 267 ? 23.547 -6.582 -18.109 1 97.5 267 LYS B N 1
ATOM 4844 C CA . LYS B 1 267 ? 22.75 -7.242 -19.141 1 97.5 267 LYS B CA 1
ATOM 4845 C C . LYS B 1 267 ? 21.328 -7.527 -18.656 1 97.5 267 LYS B C 1
ATOM 4847 O O . LYS B 1 267 ? 21.141 -8.352 -17.766 1 97.5 267 LYS B O 1
ATOM 4852 N N . PRO B 1 268 ? 20.359 -6.945 -19.281 1 98.56 268 PRO B N 1
ATOM 4853 C CA . PRO B 1 268 ? 18.984 -7.168 -18.828 1 98.56 268 PRO B CA 1
ATOM 4854 C C . PRO B 1 268 ? 18.453 -8.562 -19.172 1 98.56 268 PRO B C 1
ATOM 4856 O O . PRO B 1 268 ? 18.875 -9.148 -20.172 1 98.56 268 PRO B O 1
ATOM 4859 N N . LEU B 1 269 ? 17.547 -9.047 -18.359 1 98.75 269 LEU B N 1
ATOM 4860 C CA . LEU B 1 269 ? 16.844 -10.297 -18.625 1 98.75 269 LEU B CA 1
ATOM 4861 C C . LEU B 1 269 ? 15.703 -10.078 -19.609 1 98.75 269 LEU B C 1
ATOM 4863 O O . LEU B 1 269 ? 15.523 -10.859 -20.547 1 98.75 269 LEU B O 1
ATOM 4867 N N . ALA B 1 270 ? 14.93 -9.062 -19.359 1 98.94 270 ALA B N 1
ATOM 4868 C CA . ALA B 1 270 ? 13.695 -8.852 -20.109 1 98.94 270 ALA B CA 1
ATOM 4869 C C . ALA B 1 270 ? 13.312 -7.371 -20.109 1 98.94 270 ALA B C 1
ATOM 4871 O O . ALA B 1 270 ? 13.805 -6.59 -19.297 1 98.94 270 ALA B O 1
ATOM 4872 N N . ARG B 1 271 ? 12.516 -6.996 -21.094 1 98.88 271 ARG B N 1
ATOM 4873 C CA . ARG B 1 271 ? 11.914 -5.672 -21.188 1 98.88 271 ARG B CA 1
ATOM 4874 C C . ARG B 1 271 ? 10.422 -5.715 -20.859 1 98.88 271 ARG B C 1
ATOM 4876 O O . ARG B 1 271 ? 9.719 -6.625 -21.297 1 98.88 271 ARG B O 1
ATOM 4883 N N . ILE B 1 272 ? 9.977 -4.785 -20.047 1 98.94 272 ILE B N 1
ATOM 4884 C CA . ILE B 1 272 ? 8.547 -4.648 -19.812 1 98.94 272 ILE B CA 1
ATOM 4885 C C . ILE B 1 272 ? 7.898 -3.928 -20.984 1 98.94 272 ILE B C 1
ATOM 4887 O O . ILE B 1 272 ? 8.211 -2.77 -21.266 1 98.94 272 ILE B O 1
ATOM 4891 N N . LEU B 1 273 ? 6.941 -4.613 -21.641 1 98.88 273 LEU B N 1
ATOM 4892 C CA . LEU B 1 273 ? 6.316 -4.051 -22.844 1 98.88 273 LEU B CA 1
ATOM 4893 C C . LEU B 1 273 ? 5.059 -3.27 -22.484 1 98.88 273 LEU B C 1
ATOM 4895 O O . LEU B 1 273 ? 4.691 -2.322 -23.172 1 98.88 273 LEU B O 1
ATOM 4899 N N . GLY B 1 274 ? 4.418 -3.732 -21.422 1 98.81 274 GLY B N 1
ATOM 4900 C CA . GLY B 1 274 ? 3.207 -3.07 -20.969 1 98.81 274 GLY B CA 1
ATOM 4901 C C . GLY B 1 274 ? 2.555 -3.766 -19.797 1 98.81 274 GLY B C 1
ATOM 4902 O O . GLY B 1 274 ? 2.932 -4.883 -19.438 1 98.81 274 GLY B O 1
ATOM 4903 N N . PHE B 1 275 ? 1.676 -3.123 -19.203 1 98.94 275 PHE B N 1
ATOM 4904 C CA . PHE B 1 275 ? 0.904 -3.643 -18.078 1 98.94 275 PHE B CA 1
ATOM 4905 C C . PHE B 1 275 ? -0.413 -2.889 -17.938 1 98.94 275 PHE B C 1
ATOM 4907 O O . PHE B 1 275 ? -0.586 -1.813 -18.5 1 98.94 275 PHE B O 1
ATOM 4914 N N . ALA B 1 276 ? -1.345 -3.514 -17.109 1 98.81 276 ALA B N 1
ATOM 4915 C CA . ALA B 1 276 ? -2.65 -2.904 -16.875 1 98.81 276 ALA B CA 1
ATOM 4916 C C . ALA B 1 276 ? -3.326 -3.523 -15.656 1 98.81 276 ALA B C 1
ATOM 4918 O O . ALA B 1 276 ? -3.01 -4.652 -15.266 1 98.81 276 ALA B O 1
ATOM 4919 N N . ASP B 1 277 ? -4.184 -2.748 -15.055 1 98.88 277 ASP B N 1
ATOM 4920 C CA . ASP B 1 277 ? -5.102 -3.219 -14.016 1 98.88 277 ASP B CA 1
ATOM 4921 C C . ASP B 1 277 ? -6.535 -3.252 -14.539 1 98.88 277 ASP B C 1
ATOM 4923 O O . ASP B 1 277 ? -6.875 -2.551 -15.492 1 98.88 277 ASP B O 1
ATOM 4927 N N . ALA B 1 278 ? -7.289 -4.086 -13.969 1 98.81 278 ALA B N 1
ATOM 4928 C CA . ALA B 1 278 ? -8.734 -4.121 -14.188 1 98.81 278 ALA B CA 1
ATOM 4929 C C . ALA B 1 278 ? -9.469 -4.586 -12.938 1 98.81 278 ALA B C 1
ATOM 4931 O O . ALA B 1 278 ? -8.844 -5.039 -11.969 1 98.81 278 ALA B O 1
ATOM 4932 N N . ALA B 1 279 ? -10.75 -4.383 -12.93 1 98.75 279 ALA B N 1
ATOM 4933 C CA . ALA B 1 279 ? -11.586 -4.855 -11.828 1 98.75 279 ALA B CA 1
ATOM 4934 C C . ALA B 1 279 ? -12.977 -5.234 -12.328 1 98.75 279 ALA B C 1
ATOM 4936 O O . ALA B 1 279 ? -13.461 -4.684 -13.32 1 98.75 279 ALA B O 1
ATOM 4937 N N . VAL B 1 280 ? -13.547 -6.18 -11.711 1 98.44 280 VAL B N 1
ATOM 4938 C CA . VAL B 1 280 ? -14.93 -6.629 -11.898 1 98.44 280 VAL B CA 1
ATOM 4939 C C . VAL B 1 280 ? -15.633 -6.691 -10.547 1 98.44 280 VAL B C 1
ATOM 4941 O O . VAL B 1 280 ? -15.133 -6.164 -9.547 1 98.44 280 VAL B O 1
ATOM 4944 N N . ALA B 1 281 ? -16.859 -7.23 -10.57 1 98 281 ALA B N 1
ATOM 4945 C CA . ALA B 1 281 ? -17.547 -7.41 -9.289 1 98 281 ALA B CA 1
ATOM 4946 C C . ALA B 1 281 ? -16.703 -8.273 -8.344 1 98 281 ALA B C 1
ATOM 4948 O O . ALA B 1 281 ? -16.109 -9.266 -8.773 1 98 281 ALA B O 1
ATOM 4949 N N . PRO B 1 282 ? -16.672 -7.914 -7.043 1 97.69 282 PRO B N 1
ATOM 4950 C CA . PRO B 1 282 ? -15.844 -8.664 -6.086 1 97.69 282 PRO B CA 1
ATOM 4951 C C . PRO B 1 282 ? -16.094 -10.172 -6.156 1 97.69 282 PRO B C 1
ATOM 4953 O O . PRO B 1 282 ? -15.141 -10.953 -6.125 1 97.69 282 PRO B O 1
ATOM 4956 N N . ILE B 1 283 ? -17.234 -10.617 -6.348 1 97.06 283 ILE B N 1
ATOM 4957 C CA . ILE B 1 283 ? -17.594 -12.031 -6.352 1 97.06 283 ILE B CA 1
ATOM 4958 C C . ILE B 1 283 ? -17.047 -12.703 -7.605 1 97.06 283 ILE B C 1
ATOM 4960 O O . ILE B 1 283 ? -16.922 -13.93 -7.66 1 97.06 283 ILE B O 1
ATOM 4964 N N . ASP B 1 284 ? -16.641 -11.938 -8.594 1 97.94 284 ASP B N 1
ATOM 4965 C CA . ASP B 1 284 ? -16.172 -12.461 -9.875 1 97.94 284 ASP B CA 1
ATOM 4966 C C . ASP B 1 284 ? -14.656 -12.32 -10.016 1 97.94 284 ASP B C 1
ATOM 4968 O O . ASP B 1 284 ? -14.125 -12.398 -11.125 1 97.94 284 ASP B O 1
ATOM 4972 N N . PHE B 1 285 ? -13.992 -12.156 -8.914 1 97.38 285 PHE B N 1
ATOM 4973 C CA . PHE B 1 285 ? -12.578 -11.812 -8.969 1 97.38 285 PHE B CA 1
ATOM 4974 C C . PHE B 1 285 ? -11.797 -12.883 -9.727 1 97.38 285 PHE B C 1
ATOM 4976 O O . PHE B 1 285 ? -10.797 -12.586 -10.375 1 97.38 285 PHE B O 1
ATOM 4983 N N . PRO B 1 286 ? -12.25 -14.188 -9.719 1 98.25 286 PRO B N 1
ATOM 4984 C CA . PRO B 1 286 ? -11.43 -15.211 -10.367 1 98.25 286 PRO B CA 1
ATOM 4985 C C . PRO B 1 286 ? -11.258 -14.984 -11.867 1 98.25 286 PRO B C 1
ATOM 4987 O O . PRO B 1 286 ? -10.305 -15.484 -12.469 1 98.25 286 PRO B O 1
ATOM 4990 N N . ILE B 1 287 ? -12.148 -14.242 -12.461 1 98.62 287 ILE B N 1
ATOM 4991 C CA . ILE B 1 287 ? -12.062 -14.07 -13.906 1 98.62 287 ILE B CA 1
ATOM 4992 C C . ILE B 1 287 ? -11.586 -12.648 -14.227 1 98.62 287 ILE B C 1
ATOM 4994 O O . ILE B 1 287 ? -11.562 -12.25 -15.391 1 98.62 287 ILE B O 1
ATOM 4998 N N . ALA B 1 288 ? -11.211 -11.891 -13.234 1 98.81 288 ALA B N 1
ATOM 4999 C CA . ALA B 1 288 ? -10.812 -10.5 -13.422 1 98.81 288 ALA B CA 1
ATOM 5000 C C . ALA B 1 288 ? -9.641 -10.383 -14.391 1 98.81 288 ALA B C 1
ATOM 5002 O O . ALA B 1 288 ? -9.531 -9.406 -15.133 1 98.81 288 ALA B O 1
ATOM 5003 N N . PRO B 1 289 ? -8.734 -11.383 -14.484 1 98.88 289 PRO B N 1
ATOM 5004 C CA . PRO B 1 289 ? -7.633 -11.289 -15.445 1 98.88 289 PRO B CA 1
ATOM 5005 C C . PRO B 1 289 ? -8.117 -11.219 -16.891 1 98.88 289 PRO B C 1
ATOM 5007 O O . PRO B 1 289 ? -7.414 -10.688 -17.75 1 98.88 289 PRO B O 1
ATOM 5010 N N . THR B 1 290 ? -9.305 -11.734 -17.188 1 98.81 290 THR B N 1
ATOM 5011 C CA . THR B 1 290 ? -9.844 -11.68 -18.531 1 98.81 290 THR B CA 1
ATOM 5012 C C . THR B 1 290 ? -10.164 -10.242 -18.938 1 98.81 290 THR B C 1
ATOM 5014 O O . THR B 1 290 ? -10.375 -9.961 -20.109 1 98.81 290 THR B O 1
ATOM 5017 N N . GLU B 1 291 ? -10.18 -9.328 -17.984 1 98.88 291 GLU B N 1
ATOM 5018 C CA . GLU B 1 291 ? -10.352 -7.91 -18.281 1 98.88 291 GLU B CA 1
ATOM 5019 C C . GLU B 1 291 ? -9 -7.199 -18.359 1 98.88 291 GLU B C 1
ATOM 5021 O O . GLU B 1 291 ? -8.828 -6.293 -19.188 1 98.88 291 GLU B O 1
ATOM 5026 N N . ALA B 1 292 ? -8.031 -7.582 -17.578 1 98.88 292 ALA B N 1
ATOM 5027 C CA . ALA B 1 292 ? -6.738 -6.914 -17.516 1 98.88 292 ALA B CA 1
ATOM 5028 C C . ALA B 1 292 ? -5.867 -7.285 -18.703 1 98.88 292 ALA B C 1
ATOM 5030 O O . ALA B 1 292 ? -5.219 -6.422 -19.312 1 98.88 292 ALA B O 1
ATOM 5031 N N . ILE B 1 293 ? -5.828 -8.562 -19.078 1 98.88 293 ILE B N 1
ATOM 5032 C CA . ILE B 1 293 ? -4.93 -9.086 -20.094 1 98.88 293 ILE B CA 1
ATOM 5033 C C . ILE B 1 293 ? -5.258 -8.461 -21.438 1 98.88 293 ILE B C 1
ATOM 5035 O O . ILE B 1 293 ? -4.371 -7.938 -22.125 1 98.88 293 ILE B O 1
ATOM 5039 N N . PRO B 1 294 ? -6.523 -8.398 -21.875 1 98.75 294 PRO B N 1
ATOM 5040 C CA . PRO B 1 294 ? -6.828 -7.758 -23.156 1 98.75 294 PRO B CA 1
ATOM 5041 C C . PRO B 1 294 ? -6.422 -6.285 -23.203 1 98.75 294 PRO B C 1
ATOM 5043 O O . PRO B 1 294 ? -6.043 -5.777 -24.266 1 98.75 294 PRO B O 1
ATOM 5046 N N . LYS B 1 295 ? -6.523 -5.602 -22.062 1 98.69 295 LYS B N 1
ATOM 5047 C CA . LYS B 1 295 ? -6.086 -4.211 -22.016 1 98.69 295 LYS B CA 1
ATOM 5048 C C . LYS B 1 295 ? -4.609 -4.082 -22.375 1 98.69 295 LYS B C 1
ATOM 5050 O O . LYS B 1 295 ? -4.219 -3.168 -23.109 1 98.69 295 LYS B O 1
ATOM 5055 N N . VAL B 1 296 ? -3.801 -5.012 -21.859 1 98.81 296 VAL B N 1
ATOM 5056 C CA . VAL B 1 296 ? -2.369 -4.984 -22.141 1 98.81 296 VAL B CA 1
ATOM 5057 C C . VAL B 1 296 ? -2.121 -5.297 -23.609 1 98.81 296 VAL B C 1
ATOM 5059 O O . VAL B 1 296 ? -1.325 -4.625 -24.281 1 98.81 296 VAL B O 1
ATOM 5062 N N . LEU B 1 297 ? -2.752 -6.336 -24.094 1 98.69 297 LEU B N 1
ATOM 5063 C CA . LEU B 1 297 ? -2.592 -6.711 -25.484 1 98.69 297 LEU B CA 1
ATOM 5064 C C . LEU B 1 297 ? -2.961 -5.551 -26.406 1 98.69 297 LEU B C 1
ATOM 5066 O O . LEU B 1 297 ? -2.229 -5.242 -27.344 1 98.69 297 LEU B O 1
ATOM 5070 N N . LYS B 1 298 ? -4.035 -4.902 -26.094 1 98.44 298 LYS B N 1
ATOM 5071 C CA . LYS B 1 298 ? -4.504 -3.777 -26.906 1 98.44 298 LYS B CA 1
ATOM 5072 C C . LYS B 1 298 ? -3.506 -2.623 -26.875 1 98.44 298 LYS B C 1
ATOM 5074 O O . LYS B 1 298 ? -3.156 -2.066 -27.922 1 98.44 298 LYS B O 1
ATOM 5079 N N . SER B 1 299 ? -3.035 -2.271 -25.719 1 98 299 SER B N 1
ATOM 5080 C CA . SER B 1 299 ? -2.174 -1.104 -25.562 1 98 299 SER B CA 1
ATOM 5081 C C . SER B 1 299 ? -0.801 -1.342 -26.188 1 98 299 SER B C 1
ATOM 5083 O O . SER B 1 299 ? -0.129 -0.396 -26.594 1 98 299 SER B O 1
ATOM 5085 N N . THR B 1 300 ? -0.373 -2.602 -26.281 1 98.25 300 THR B N 1
ATOM 5086 C CA . THR B 1 300 ? 0.96 -2.904 -26.781 1 98.25 300 THR B CA 1
ATOM 5087 C C . THR B 1 300 ? 0.899 -3.305 -28.266 1 98.25 300 THR B C 1
ATOM 5089 O O . THR B 1 300 ? 1.926 -3.35 -28.938 1 98.25 300 THR B O 1
ATOM 5092 N N . GLY B 1 301 ? -0.264 -3.676 -28.703 1 98.44 301 GLY B N 1
ATOM 5093 C CA . GLY B 1 301 ? -0.429 -4.145 -30.062 1 98.44 301 GLY B CA 1
ATOM 5094 C C . GLY B 1 301 ? 0.032 -5.574 -30.266 1 98.44 301 GLY B C 1
ATOM 5095 O O . GLY B 1 301 ? 0.084 -6.062 -31.391 1 98.44 301 GLY B O 1
ATOM 5096 N N . VAL B 1 302 ? 0.365 -6.262 -29.219 1 98.62 302 VAL B N 1
ATOM 5097 C CA . VAL B 1 302 ? 0.8 -7.652 -29.281 1 98.62 302 VAL B CA 1
ATOM 5098 C C . VAL B 1 302 ? -0.416 -8.57 -29.375 1 98.62 302 VAL B C 1
ATOM 5100 O O . VAL B 1 302 ? -1.429 -8.336 -28.719 1 98.62 302 VAL B O 1
ATOM 5103 N N . LYS B 1 303 ? -0.33 -9.625 -30.203 1 98.06 303 LYS B N 1
ATOM 5104 C CA . LYS B 1 303 ? -1.41 -10.594 -30.344 1 98.06 303 LYS B CA 1
ATOM 5105 C C . LYS B 1 303 ? -1.238 -11.75 -29.359 1 98.06 303 LYS B C 1
ATOM 5107 O O . LYS B 1 303 ? -0.113 -12.117 -29.016 1 98.06 303 LYS B O 1
ATOM 5112 N N . LYS B 1 304 ? -2.381 -12.289 -28.953 1 96.81 304 LYS B N 1
ATOM 5113 C CA . LYS B 1 304 ? -2.326 -13.406 -28 1 96.81 304 LYS B CA 1
ATOM 5114 C C . LYS B 1 304 ? -1.534 -14.57 -28.578 1 96.81 304 LYS B C 1
ATOM 5116 O O . LYS B 1 304 ? -0.87 -15.305 -27.844 1 96.81 304 LYS B O 1
ATOM 5121 N N . GLU B 1 305 ? -1.536 -14.742 -29.906 1 96.88 305 GLU B N 1
ATOM 5122 C CA . GLU B 1 305 ? -0.837 -15.828 -30.594 1 96.88 305 GLU B CA 1
ATOM 5123 C C . GLU B 1 305 ? 0.676 -15.648 -30.516 1 96.88 305 GLU B C 1
ATOM 5125 O O . GLU B 1 305 ? 1.433 -16.594 -30.734 1 96.88 305 GLU B O 1
ATOM 5130 N N . ASP B 1 306 ? 1.109 -14.445 -30.188 1 97.75 306 ASP B N 1
ATOM 5131 C CA . ASP B 1 306 ? 2.533 -14.133 -30.125 1 97.75 306 ASP B CA 1
ATOM 5132 C C . ASP B 1 306 ? 3.109 -14.461 -28.75 1 97.75 306 ASP B C 1
ATOM 5134 O O . ASP B 1 306 ? 4.32 -14.383 -28.547 1 97.75 306 ASP B O 1
ATOM 5138 N N . ILE B 1 307 ? 2.27 -14.852 -27.875 1 98.81 307 ILE B N 1
ATOM 5139 C CA . ILE B 1 307 ? 2.713 -15.109 -26.5 1 98.81 307 ILE B CA 1
ATOM 5140 C C . ILE B 1 307 ? 3.258 -16.531 -26.406 1 98.81 307 ILE B C 1
ATOM 5142 O O . ILE B 1 307 ? 2.555 -17.5 -26.719 1 98.81 307 ILE B O 1
ATOM 5146 N N . ALA B 1 308 ? 4.473 -16.625 -25.938 1 98.81 308 ALA B N 1
ATOM 5147 C CA . ALA B 1 308 ? 5.137 -17.922 -25.844 1 98.81 308 ALA B CA 1
ATOM 5148 C C . ALA B 1 308 ? 4.867 -18.594 -24.5 1 98.81 308 ALA B C 1
ATOM 5150 O O . ALA B 1 308 ? 4.879 -19.812 -24.391 1 98.81 308 ALA B O 1
ATOM 5151 N N . MET B 1 309 ? 4.664 -17.812 -23.516 1 98.81 309 MET B N 1
ATOM 5152 C CA . MET B 1 309 ? 4.477 -18.312 -22.156 1 98.81 309 MET B CA 1
ATOM 5153 C C . MET B 1 309 ? 3.439 -17.484 -21.406 1 98.81 309 MET B C 1
ATOM 5155 O O . MET B 1 309 ? 3.49 -16.25 -21.438 1 98.81 309 MET B O 1
ATOM 5159 N N . TRP B 1 310 ? 2.463 -18.188 -20.828 1 98.88 310 TRP B N 1
ATOM 5160 C CA . TRP B 1 310 ? 1.451 -17.562 -19.984 1 98.88 310 TRP B CA 1
ATOM 5161 C C . TRP B 1 310 ? 1.641 -17.969 -18.531 1 98.88 310 TRP B C 1
ATOM 5163 O O . TRP B 1 310 ? 1.935 -19.125 -18.234 1 98.88 310 TRP B O 1
ATOM 5173 N N . GLU B 1 311 ? 1.546 -17.047 -17.656 1 98.88 311 GLU B N 1
ATOM 5174 C CA . GLU B 1 311 ? 1.419 -17.281 -16.219 1 98.88 311 GLU B CA 1
ATOM 5175 C C . GLU B 1 311 ? 0.119 -16.703 -15.68 1 98.88 311 GLU B C 1
ATOM 5177 O O . GLU B 1 311 ? -0.073 -15.492 -15.68 1 98.88 311 GLU B O 1
ATOM 5182 N N . ILE B 1 312 ? -0.789 -17.516 -15.32 1 98.81 312 ILE B N 1
ATOM 5183 C CA . ILE B 1 312 ? -2.002 -17.141 -14.602 1 98.81 312 ILE B CA 1
ATOM 5184 C C . ILE B 1 312 ? -1.945 -17.672 -13.18 1 98.81 312 ILE B C 1
ATOM 5186 O O . ILE B 1 312 ? -1.891 -18.891 -12.969 1 98.81 312 ILE B O 1
ATOM 5190 N N . ASN B 1 313 ? -1.933 -16.781 -12.18 1 98.69 313 ASN B N 1
ATOM 5191 C CA . ASN B 1 313 ? -1.81 -17.234 -10.805 1 98.69 313 ASN B CA 1
ATOM 5192 C C . ASN B 1 313 ? -2.955 -18.172 -10.422 1 98.69 313 ASN B C 1
ATOM 5194 O O . ASN B 1 313 ? -4.125 -17.844 -10.625 1 98.69 313 ASN B O 1
ATOM 5198 N N . GLU B 1 314 ? -2.572 -19.312 -9.844 1 97.38 314 GLU B N 1
ATOM 5199 C CA . GLU B 1 314 ? -3.516 -20.375 -9.547 1 97.38 314 GLU B CA 1
ATOM 5200 C C . GLU B 1 314 ? -4.027 -20.281 -8.109 1 97.38 314 GLU B C 1
ATOM 5202 O O . GLU B 1 314 ? -3.885 -21.219 -7.328 1 97.38 314 GLU B O 1
ATOM 5207 N N . ALA B 1 315 ? -4.746 -19.156 -7.844 1 97.19 315 ALA B N 1
ATOM 5208 C CA . ALA B 1 315 ? -5.332 -19.156 -6.504 1 97.19 315 ALA B CA 1
ATOM 5209 C C . ALA B 1 315 ? -6.16 -20.422 -6.266 1 97.19 315 ALA B C 1
ATOM 5211 O O . ALA B 1 315 ? -6.211 -20.938 -5.148 1 97.19 315 ALA B O 1
ATOM 5212 N N . PHE B 1 316 ? -6.863 -20.812 -7.246 1 98.19 316 PHE B N 1
ATOM 5213 C CA . PHE B 1 316 ? -7.602 -22.062 -7.422 1 98.19 316 PHE B CA 1
ATOM 5214 C C . PHE B 1 316 ? -7.41 -22.609 -8.828 1 98.19 316 PHE B C 1
ATOM 5216 O O . PHE B 1 316 ? -7.145 -21.844 -9.766 1 98.19 316 PHE B O 1
ATOM 5223 N N . SER B 1 317 ? -7.574 -23.922 -8.93 1 98.69 317 SER B N 1
ATOM 5224 C CA . SER B 1 317 ? -7.535 -24.5 -10.266 1 98.69 317 SER B CA 1
ATOM 5225 C C . SER B 1 317 ? -8.555 -23.844 -11.188 1 98.69 317 SER B C 1
ATOM 5227 O O . SER B 1 317 ? -8.289 -23.641 -12.375 1 98.69 317 SER B O 1
ATOM 5229 N N . VAL B 1 318 ? -9.695 -23.547 -10.648 1 98.75 318 VAL B N 1
ATOM 5230 C CA . VAL B 1 318 ? -10.797 -23.016 -11.438 1 98.75 318 VAL B CA 1
ATOM 5231 C C . VAL B 1 318 ? -10.406 -21.641 -12 1 98.75 318 VAL B C 1
ATOM 5233 O O . VAL B 1 318 ? -10.859 -21.266 -13.086 1 98.75 318 VAL B O 1
ATOM 5236 N N . VAL B 1 319 ? -9.555 -20.875 -11.352 1 98.81 319 VAL B N 1
ATOM 5237 C CA . VAL B 1 319 ? -9.125 -19.562 -11.828 1 98.81 319 VAL B CA 1
ATOM 5238 C C . VAL B 1 319 ? -8.391 -19.703 -13.156 1 98.81 319 VAL B C 1
ATOM 5240 O O . VAL B 1 319 ? -8.719 -19.031 -14.133 1 98.81 319 VAL B O 1
ATOM 5243 N N . SER B 1 320 ? -7.422 -20.578 -13.156 1 98.69 320 SER B N 1
ATOM 5244 C CA . SER B 1 320 ? -6.664 -20.797 -14.383 1 98.69 320 SER B CA 1
ATOM 5245 C C . SER B 1 320 ? -7.551 -21.359 -15.492 1 98.69 320 SER B C 1
ATOM 5247 O O . SER B 1 320 ? -7.504 -20.875 -16.625 1 98.69 320 SER B O 1
ATOM 5249 N N . LEU B 1 321 ? -8.375 -22.359 -15.141 1 98.88 321 LEU B N 1
ATOM 5250 C CA . LEU B 1 321 ? -9.234 -23 -16.125 1 98.88 321 LEU B CA 1
ATOM 5251 C C . LEU B 1 321 ? -10.203 -22 -16.75 1 98.88 321 LEU B C 1
ATOM 5253 O O . LEU B 1 321 ? -10.383 -21.984 -17.969 1 98.88 321 LEU B O 1
ATOM 5257 N N . ALA B 1 322 ? -10.828 -21.188 -15.914 1 98.88 322 ALA B N 1
ATOM 5258 C CA . ALA B 1 322 ? -11.797 -20.203 -16.391 1 98.88 322 ALA B CA 1
ATOM 5259 C C . ALA B 1 322 ? -11.141 -19.172 -17.297 1 98.88 322 ALA B C 1
ATOM 5261 O O . ALA B 1 322 ? -11.688 -18.812 -18.344 1 98.88 322 ALA B O 1
ATOM 5262 N N . ASN B 1 323 ? -9.992 -18.672 -16.922 1 98.88 323 ASN B N 1
ATOM 5263 C CA . ASN B 1 323 ? -9.312 -17.656 -17.719 1 98.88 323 ASN B CA 1
ATOM 5264 C C . ASN B 1 323 ? -8.812 -18.234 -19.031 1 98.88 323 ASN B C 1
ATOM 5266 O O . ASN B 1 323 ? -8.867 -17.562 -20.062 1 98.88 323 ASN B O 1
ATOM 5270 N N . ILE B 1 324 ?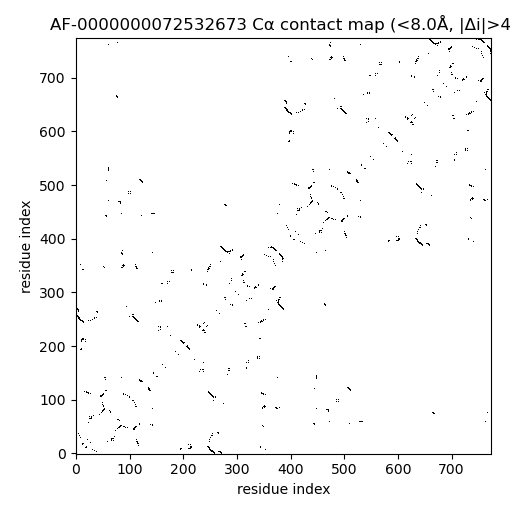 -8.25 -19.484 -19.031 1 98.69 324 ILE B N 1
ATOM 5271 C CA . ILE B 1 324 ? -7.855 -20.172 -20.266 1 98.69 324 ILE B CA 1
ATOM 5272 C C . ILE B 1 324 ? -9.047 -20.25 -21.219 1 98.69 324 ILE B C 1
ATOM 5274 O O . ILE B 1 324 ? -8.93 -19.922 -22.391 1 98.69 324 ILE B O 1
ATOM 5278 N N . LYS B 1 325 ? -10.18 -20.641 -20.656 1 98.69 325 LYS B N 1
ATOM 5279 C CA . LYS B 1 325 ? -11.391 -20.844 -21.438 1 98.69 325 LYS B CA 1
ATOM 5280 C C . LYS B 1 325 ? -11.898 -19.531 -22.016 1 98.69 325 LYS B C 1
ATOM 5282 O O . LYS B 1 325 ? -12.133 -19.422 -23.219 1 98.69 325 LYS B O 1
ATOM 5287 N N . ILE B 1 326 ? -12.055 -18.484 -21.172 1 98.69 326 ILE B N 1
ATOM 5288 C CA . ILE B 1 326 ? -12.648 -17.219 -21.578 1 98.69 326 ILE B CA 1
ATOM 5289 C C . ILE B 1 326 ? -11.734 -16.5 -22.562 1 98.69 326 ILE B C 1
ATOM 5291 O O . ILE B 1 326 ? -12.203 -15.914 -23.547 1 98.69 326 ILE B O 1
ATOM 5295 N N . LEU B 1 327 ? -10.422 -16.562 -22.312 1 98.44 327 LEU B N 1
ATOM 5296 C CA . LEU B 1 327 ? -9.461 -15.875 -23.172 1 98.44 327 LEU B CA 1
ATOM 5297 C C . LEU B 1 327 ? -9.156 -16.703 -24.422 1 98.44 327 LEU B C 1
ATOM 5299 O O . LEU B 1 327 ? -8.562 -16.188 -25.375 1 98.44 327 LEU B O 1
ATOM 5303 N N . ASP B 1 328 ? -9.555 -17.906 -24.406 1 98.06 328 ASP B N 1
ATOM 5304 C CA . ASP B 1 328 ? -9.297 -18.812 -25.531 1 98.06 328 ASP B CA 1
ATOM 5305 C C . ASP B 1 328 ? -7.809 -18.875 -25.844 1 98.06 328 ASP B C 1
ATOM 5307 O O . ASP B 1 328 ? -7.398 -18.625 -26.984 1 98.06 328 ASP B O 1
ATOM 5311 N N . ILE B 1 329 ? -7.016 -19.234 -24.812 1 97.56 329 ILE B N 1
ATOM 5312 C CA . ILE B 1 329 ? -5.578 -19.328 -25.031 1 97.56 329 ILE B CA 1
ATOM 5313 C C . ILE B 1 329 ? -5.137 -20.781 -24.938 1 97.56 329 ILE B C 1
ATOM 5315 O O . ILE B 1 329 ? -5.883 -21.625 -24.438 1 97.56 329 ILE B O 1
ATOM 5319 N N . ASP B 1 330 ? -3.941 -21.109 -25.5 1 97.62 330 ASP B N 1
ATOM 5320 C CA . ASP B 1 330 ? -3.395 -22.469 -25.531 1 97.62 330 ASP B CA 1
ATOM 5321 C C . ASP B 1 330 ? -2.992 -22.922 -24.125 1 97.62 330 ASP B C 1
ATOM 5323 O O . ASP B 1 330 ? -2.004 -22.438 -23.562 1 97.62 330 ASP B O 1
ATOM 5327 N N . SER B 1 331 ? -3.73 -23.875 -23.594 1 97.56 331 SER B N 1
ATOM 5328 C CA . SER B 1 331 ? -3.508 -24.344 -22.234 1 97.56 331 SER B CA 1
ATOM 5329 C C . SER B 1 331 ? -2.111 -24.953 -22.078 1 97.56 331 SER B C 1
ATOM 5331 O O . SER B 1 331 ? -1.563 -24.984 -20.969 1 97.56 331 SER B O 1
ATOM 5333 N N . ASN B 1 332 ? -1.502 -25.406 -23.141 1 97.44 332 ASN B N 1
ATOM 5334 C CA . ASN B 1 332 ? -0.178 -26.016 -23.094 1 97.44 332 ASN B CA 1
ATOM 5335 C C . ASN B 1 332 ? 0.911 -24.984 -22.859 1 97.44 332 ASN B C 1
ATOM 5337 O O . ASN B 1 332 ? 2.045 -25.328 -22.516 1 97.44 332 ASN B O 1
ATOM 5341 N N . LYS B 1 333 ? 0.59 -23.672 -22.984 1 98.62 333 LYS B N 1
ATOM 5342 C CA . LYS B 1 333 ? 1.544 -22.594 -22.781 1 98.62 333 LYS B CA 1
ATOM 5343 C C . LYS B 1 333 ? 1.312 -21.906 -21.438 1 98.62 333 LYS B C 1
ATOM 5345 O O . LYS B 1 333 ? 2.008 -20.953 -21.094 1 98.62 333 LYS B O 1
ATOM 5350 N N . VAL B 1 334 ? 0.292 -22.406 -20.672 1 98.81 334 VAL B N 1
ATOM 5351 C CA . VAL B 1 334 ? -0.085 -21.75 -19.422 1 98.81 334 VAL B CA 1
ATOM 5352 C C . VAL B 1 334 ? 0.542 -22.5 -18.25 1 98.81 334 VAL B C 1
ATOM 5354 O O . VAL B 1 334 ? 0.345 -23.703 -18.094 1 98.81 334 VAL B O 1
ATOM 5357 N N . ASN B 1 335 ? 1.247 -21.766 -17.453 1 98.75 335 ASN B N 1
ATOM 5358 C CA . ASN B 1 335 ? 1.838 -22.312 -16.234 1 98.75 335 ASN B CA 1
ATOM 5359 C C . ASN B 1 335 ? 2.596 -23.609 -16.5 1 98.75 335 ASN B C 1
ATOM 5361 O O . ASN B 1 335 ? 2.355 -24.625 -15.852 1 98.75 335 ASN B O 1
ATOM 5365 N N . ILE B 1 336 ? 3.58 -23.531 -17.359 1 98.69 336 ILE B N 1
ATOM 5366 C CA . ILE B 1 336 ? 4.207 -24.719 -17.938 1 98.69 336 ILE B CA 1
ATOM 5367 C C . ILE B 1 336 ? 5.156 -25.344 -16.922 1 98.69 336 ILE B C 1
ATOM 5369 O O . ILE B 1 336 ? 5.66 -26.453 -17.125 1 98.69 336 ILE B O 1
ATOM 5373 N N . HIS B 1 337 ? 5.414 -24.719 -15.789 1 98.75 337 HIS B N 1
ATOM 5374 C CA . HIS B 1 337 ? 6.25 -25.266 -14.727 1 98.75 337 HIS B CA 1
ATOM 5375 C C . HIS B 1 337 ? 5.465 -25.391 -13.43 1 98.75 337 HIS B C 1
ATOM 5377 O O . HIS B 1 337 ? 6.051 -25.422 -12.344 1 98.75 337 HIS B O 1
ATOM 5383 N N . GLY B 1 338 ? 4.133 -25.406 -13.531 1 98.38 338 GLY B N 1
ATOM 5384 C CA . GLY B 1 338 ? 3.285 -25.391 -12.352 1 98.38 338 GLY B CA 1
ATOM 5385 C C . GLY B 1 338 ? 3.016 -24 -11.828 1 98.38 338 GLY B C 1
ATOM 5386 O O . GLY B 1 338 ? 3.559 -23.016 -12.344 1 98.38 338 GLY B O 1
ATOM 5387 N N . GLY B 1 339 ? 2.113 -23.938 -10.883 1 98.06 339 GLY B N 1
ATOM 5388 C CA . GLY B 1 339 ? 1.728 -22.641 -10.344 1 98.06 339 GLY B CA 1
ATOM 5389 C C . GLY B 1 339 ? 1.348 -22.688 -8.875 1 98.06 339 GLY B C 1
ATOM 5390 O O . GLY B 1 339 ? 1.873 -23.5 -8.125 1 98.06 339 GLY B O 1
ATOM 5391 N N . ALA B 1 340 ? 0.559 -21.75 -8.445 1 98.44 340 ALA B N 1
ATOM 5392 C CA . ALA B 1 340 ? 0.278 -21.516 -7.031 1 98.44 340 ALA B CA 1
ATOM 5393 C C . ALA B 1 340 ? -0.419 -22.703 -6.395 1 98.44 340 ALA B C 1
ATOM 5395 O O . ALA B 1 340 ? -0.248 -22.969 -5.199 1 98.44 340 ALA B O 1
ATOM 5396 N N . VAL B 1 341 ? -1.172 -23.469 -7.141 1 98.31 341 VAL B N 1
ATOM 5397 C CA . VAL B 1 341 ? -1.859 -24.641 -6.594 1 98.31 341 VAL B CA 1
ATOM 5398 C C . VAL B 1 341 ? -0.836 -25.656 -6.086 1 98.31 341 VAL B C 1
ATOM 5400 O O . VAL B 1 341 ? -1.063 -26.312 -5.074 1 98.31 341 VAL B O 1
ATOM 5403 N N . SER B 1 342 ? 0.285 -25.734 -6.789 1 98.38 342 SER B N 1
ATOM 5404 C CA . SER B 1 342 ? 1.243 -26.797 -6.473 1 98.38 342 SER B CA 1
ATOM 5405 C C . SER B 1 342 ? 2.465 -26.234 -5.754 1 98.38 342 SER B C 1
ATOM 5407 O O . SER B 1 342 ? 3.133 -26.953 -5.004 1 98.38 342 SER B O 1
ATOM 5409 N N . ILE B 1 343 ? 2.773 -24.938 -5.934 1 98.12 343 ILE B N 1
ATOM 5410 C CA . ILE B 1 343 ? 4 -24.391 -5.363 1 98.12 343 ILE B CA 1
ATOM 5411 C C . ILE B 1 343 ? 3.67 -23.547 -4.129 1 98.12 343 ILE B C 1
ATOM 5413 O O . ILE B 1 343 ? 4.527 -23.344 -3.264 1 98.12 343 ILE B O 1
ATOM 5417 N N . GLY B 1 344 ? 2.477 -23.016 -4.098 1 98.25 344 GLY B N 1
ATOM 5418 C CA . GLY B 1 344 ? 2.055 -22.141 -3.012 1 98.25 344 GLY B CA 1
ATOM 5419 C C . GLY B 1 344 ? 1.759 -20.719 -3.463 1 98.25 344 GLY B C 1
ATOM 5420 O O . GLY B 1 344 ? 2.09 -20.344 -4.586 1 98.25 344 GLY B O 1
ATOM 5421 N N . HIS B 1 345 ? 1.137 -20 -2.562 1 98.56 345 HIS B N 1
ATOM 5422 C CA . HIS B 1 345 ? 0.638 -18.672 -2.902 1 98.56 345 HIS B CA 1
ATOM 5423 C C . HIS B 1 345 ? 0.841 -17.688 -1.748 1 98.56 345 HIS B C 1
ATOM 5425 O O . HIS B 1 345 ? -0.13 -17.203 -1.164 1 98.56 345 HIS B O 1
ATOM 5431 N N . PRO B 1 346 ? 2.123 -17.344 -1.409 1 98.75 346 PRO B N 1
ATOM 5432 C CA . PRO B 1 346 ? 2.236 -16.156 -0.561 1 98.75 346 PRO B CA 1
ATOM 5433 C C . PRO B 1 346 ? 1.634 -14.914 -1.208 1 98.75 346 PRO B C 1
ATOM 5435 O O . PRO B 1 346 ? 2.219 -14.352 -2.137 1 98.75 346 PRO B O 1
ATOM 5438 N N . ILE B 1 347 ? 0.543 -14.477 -0.723 1 98.38 347 ILE B N 1
ATOM 5439 C CA . ILE B 1 347 ? -0.375 -13.617 -1.458 1 98.38 347 ILE B CA 1
ATOM 5440 C C . ILE B 1 347 ? 0.315 -12.297 -1.798 1 98.38 347 ILE B C 1
ATOM 5442 O O . ILE B 1 347 ? 0.084 -11.727 -2.865 1 98.38 347 ILE B O 1
ATOM 5446 N N . GLY B 1 348 ? 1.209 -11.781 -1.041 1 98.38 348 GLY B N 1
ATOM 5447 C CA . GLY B 1 348 ? 1.865 -10.516 -1.327 1 98.38 348 GLY B CA 1
ATOM 5448 C C . GLY B 1 348 ? 2.947 -10.633 -2.385 1 98.38 348 GLY B C 1
ATOM 5449 O O . GLY B 1 348 ? 3.363 -9.625 -2.967 1 98.38 348 GLY B O 1
ATOM 5450 N N . MET B 1 349 ? 3.396 -11.812 -2.672 1 98.06 349 MET B N 1
ATOM 5451 C CA . MET B 1 349 ? 4.598 -11.969 -3.486 1 98.06 349 MET B CA 1
ATOM 5452 C C . MET B 1 349 ? 4.266 -12.633 -4.82 1 98.06 349 MET B C 1
ATOM 5454 O O . MET B 1 349 ? 5.043 -12.539 -5.773 1 98.06 349 MET B O 1
ATOM 5458 N N . SER B 1 350 ? 3.086 -13.227 -4.953 1 98.69 350 SER B N 1
ATOM 5459 C CA . SER B 1 350 ? 2.805 -14.164 -6.035 1 98.69 350 SER B CA 1
ATOM 5460 C C . SER B 1 350 ? 2.869 -13.477 -7.395 1 98.69 350 SER B C 1
ATOM 5462 O O . SER B 1 350 ? 3.377 -14.055 -8.359 1 98.69 350 SER B O 1
ATOM 5464 N N . GLY B 1 351 ? 2.387 -12.203 -7.43 1 98.75 351 GLY B N 1
ATOM 5465 C CA . GLY B 1 351 ? 2.449 -11.469 -8.688 1 98.75 351 GLY B CA 1
ATOM 5466 C C . GLY B 1 351 ? 3.867 -11.211 -9.156 1 98.75 351 GLY B C 1
ATOM 5467 O O . GLY B 1 351 ? 4.152 -11.281 -10.359 1 98.75 351 GLY B O 1
ATOM 5468 N N . ALA B 1 352 ? 4.754 -10.93 -8.25 1 98.88 352 ALA B N 1
ATOM 5469 C CA . ALA B 1 352 ? 6.164 -10.719 -8.578 1 98.88 352 ALA B CA 1
ATOM 5470 C C . ALA B 1 352 ? 6.82 -12.031 -9 1 98.88 352 ALA B C 1
ATOM 5472 O O . ALA B 1 352 ? 7.633 -12.055 -9.93 1 98.88 352 ALA B O 1
ATOM 5473 N N . ARG B 1 353 ? 6.457 -13.109 -8.352 1 98.81 353 ARG B N 1
ATOM 5474 C CA . ARG B 1 353 ? 7.055 -14.414 -8.633 1 98.81 353 ARG B CA 1
ATOM 5475 C C . ARG B 1 353 ? 6.781 -14.836 -10.07 1 98.81 353 ARG B C 1
ATOM 5477 O O . ARG B 1 353 ? 7.699 -15.234 -10.789 1 98.81 353 ARG B O 1
ATOM 5484 N N . ILE B 1 354 ? 5.516 -14.719 -10.477 1 98.88 354 ILE B N 1
ATOM 5485 C CA . ILE B 1 354 ? 5.203 -15.227 -11.805 1 98.88 354 ILE B CA 1
ATOM 5486 C C . ILE B 1 354 ? 5.82 -14.312 -12.859 1 98.88 354 ILE B C 1
ATOM 5488 O O . ILE B 1 354 ? 6.207 -14.773 -13.938 1 98.88 354 ILE B O 1
ATOM 5492 N N . THR B 1 355 ? 5.984 -13.031 -12.594 1 98.94 355 THR B N 1
ATOM 5493 C CA . THR B 1 355 ? 6.668 -12.117 -13.5 1 98.94 355 THR B CA 1
ATOM 5494 C C . THR B 1 355 ? 8.148 -12.477 -13.625 1 98.94 355 THR B C 1
ATOM 5496 O O . THR B 1 355 ? 8.672 -12.578 -14.734 1 98.94 355 THR B O 1
ATOM 5499 N N . GLY B 1 356 ? 8.781 -12.68 -12.477 1 98.94 356 GLY B N 1
ATOM 5500 C CA . GLY B 1 356 ? 10.195 -13.031 -12.469 1 98.94 356 GLY B CA 1
ATOM 5501 C C . GLY B 1 356 ? 10.469 -14.391 -13.094 1 98.94 356 GLY B C 1
ATOM 5502 O O . GLY B 1 356 ? 11.477 -14.562 -13.789 1 98.94 356 GLY B O 1
ATOM 5503 N N . HIS B 1 357 ? 9.578 -15.336 -12.789 1 98.88 357 HIS B N 1
ATOM 5504 C CA . HIS B 1 357 ? 9.719 -16.656 -13.367 1 98.88 357 HIS B CA 1
ATOM 5505 C C . HIS B 1 357 ? 9.734 -16.594 -14.891 1 98.88 357 HIS B C 1
ATOM 5507 O O . HIS B 1 357 ? 10.562 -17.25 -15.539 1 98.88 357 HIS B O 1
ATOM 5513 N N . MET B 1 358 ? 8.836 -15.812 -15.477 1 98.75 358 MET B N 1
ATOM 5514 C CA . MET B 1 358 ? 8.797 -15.641 -16.922 1 98.75 358 MET B CA 1
ATOM 5515 C C . MET B 1 358 ? 10.086 -15.008 -17.438 1 98.75 358 MET B C 1
ATOM 5517 O O . MET B 1 358 ? 10.641 -15.453 -18.438 1 98.75 358 MET B O 1
ATOM 5521 N N . ALA B 1 359 ? 10.57 -14.016 -16.734 1 98.81 359 ALA B N 1
ATOM 5522 C CA . ALA B 1 359 ? 11.766 -13.281 -17.172 1 98.81 359 ALA B CA 1
ATOM 5523 C C . ALA B 1 359 ? 12.969 -14.211 -17.266 1 98.81 359 ALA B C 1
ATOM 5525 O O . ALA B 1 359 ? 13.852 -14.016 -18.109 1 98.81 359 ALA B O 1
ATOM 5526 N N . LEU B 1 360 ? 12.992 -15.219 -16.422 1 98.75 360 LEU B N 1
ATOM 5527 C CA . LEU B 1 360 ? 14.133 -16.125 -16.391 1 98.75 360 LEU B CA 1
ATOM 5528 C C . LEU B 1 360 ? 13.977 -17.234 -17.406 1 98.75 360 LEU B C 1
ATOM 5530 O O . LEU B 1 360 ? 14.977 -17.781 -17.906 1 98.75 360 LEU B O 1
ATOM 5534 N N . ASN B 1 361 ? 12.773 -17.594 -17.766 1 98.75 361 ASN B N 1
ATOM 5535 C CA . ASN B 1 361 ? 12.594 -18.875 -18.438 1 98.75 361 ASN B CA 1
ATOM 5536 C C . ASN B 1 361 ? 12.18 -18.672 -19.906 1 98.75 361 ASN B C 1
ATOM 5538 O O . ASN B 1 361 ? 12.227 -19.625 -20.688 1 98.75 361 ASN B O 1
ATOM 5542 N N . LEU B 1 362 ? 11.727 -17.484 -20.266 1 98.81 362 LEU B N 1
ATOM 5543 C CA . LEU B 1 362 ? 11.492 -17.188 -21.688 1 98.81 362 LEU B CA 1
ATOM 5544 C C . LEU B 1 362 ? 12.789 -17.281 -22.484 1 98.81 362 LEU B C 1
ATOM 5546 O O . LEU B 1 362 ? 13.867 -17.047 -21.938 1 98.81 362 LEU B O 1
ATOM 5550 N N . LYS B 1 363 ? 12.711 -17.641 -23.734 1 98.56 363 LYS B N 1
ATOM 5551 C CA . LYS B 1 363 ? 13.852 -17.578 -24.641 1 98.56 363 LYS B CA 1
ATOM 5552 C C . LYS B 1 363 ? 14 -16.188 -25.25 1 98.56 363 LYS B C 1
ATOM 5554 O O . LYS B 1 363 ? 13.023 -15.438 -25.328 1 98.56 363 LYS B O 1
ATOM 5559 N N . PRO B 1 364 ? 15.273 -15.852 -25.594 1 98.5 364 PRO B N 1
ATOM 5560 C CA . PRO B 1 364 ? 15.469 -14.516 -26.172 1 98.5 364 PRO B CA 1
ATOM 5561 C C . PRO B 1 364 ? 14.508 -14.219 -27.312 1 98.5 364 PRO B C 1
ATOM 5563 O O . PRO B 1 364 ? 14.336 -15.047 -28.219 1 98.5 364 PRO B O 1
ATOM 5566 N N . GLY B 1 365 ? 13.836 -13.141 -27.203 1 98.44 365 GLY B N 1
ATOM 5567 C CA . GLY B 1 365 ? 12.922 -12.727 -28.25 1 98.44 365 GLY B CA 1
ATOM 5568 C C . GLY B 1 365 ? 11.484 -13.133 -27.969 1 98.44 365 GLY B C 1
ATOM 5569 O O . GLY B 1 365 ? 10.555 -12.602 -28.594 1 98.44 365 GLY B O 1
ATOM 5570 N N . GLU B 1 366 ? 11.266 -13.992 -27.062 1 98.88 366 GLU B N 1
ATOM 5571 C CA . GLU B 1 366 ? 9.922 -14.461 -26.75 1 98.88 366 GLU B CA 1
ATOM 5572 C C . GLU B 1 366 ? 9.203 -13.5 -25.812 1 98.88 366 GLU B C 1
ATOM 5574 O O . GLU B 1 366 ? 9.844 -12.805 -25.016 1 98.88 366 GLU B O 1
ATOM 5579 N N . LYS B 1 367 ? 7.93 -13.484 -25.984 1 98.88 367 LYS B N 1
ATOM 5580 C CA . LYS B 1 367 ? 7.07 -12.672 -25.125 1 98.88 367 LYS B CA 1
ATOM 5581 C C . LYS B 1 367 ? 6.305 -13.539 -24.125 1 98.88 367 LYS B C 1
ATOM 5583 O O . LYS B 1 367 ? 5.906 -14.664 -24.453 1 98.88 367 LYS B O 1
ATOM 5588 N N . GLY B 1 368 ? 6.172 -13.047 -22.953 1 98.88 368 GLY B N 1
ATOM 5589 C CA . GLY B 1 368 ? 5.383 -13.688 -21.922 1 98.88 368 GLY B CA 1
ATOM 5590 C C . GLY B 1 368 ? 4.352 -12.766 -21.297 1 98.88 368 GLY B C 1
ATOM 5591 O O . GLY B 1 368 ? 4.605 -11.57 -21.125 1 98.88 368 GLY B O 1
ATOM 5592 N N . MET B 1 369 ? 3.152 -13.312 -20.953 1 98.94 369 MET B N 1
ATOM 5593 C CA . MET B 1 369 ? 2.057 -12.586 -20.312 1 98.94 369 MET B CA 1
ATOM 5594 C C . MET B 1 369 ? 1.719 -13.195 -18.969 1 98.94 369 MET B C 1
ATOM 5596 O O . MET B 1 369 ? 1.415 -14.383 -18.875 1 98.94 369 MET B O 1
ATOM 5600 N N . ALA B 1 370 ? 1.815 -12.375 -17.938 1 98.94 370 ALA B N 1
ATOM 5601 C CA . ALA B 1 370 ? 1.396 -12.812 -16.609 1 98.94 370 ALA B CA 1
ATOM 5602 C C . ALA B 1 370 ? 0.128 -12.078 -16.172 1 98.94 370 ALA B C 1
ATOM 5604 O O . ALA B 1 370 ? -0.027 -10.883 -16.422 1 98.94 370 ALA B O 1
ATOM 5605 N N . GLY B 1 371 ? -0.854 -12.789 -15.641 1 98.88 371 GLY B N 1
ATOM 5606 C CA . GLY B 1 371 ? -2.074 -12.242 -15.055 1 98.88 371 GLY B CA 1
ATOM 5607 C C . GLY B 1 371 ? -2.373 -12.797 -13.68 1 98.88 371 GLY B C 1
ATOM 5608 O O . GLY B 1 371 ? -2.141 -13.977 -13.414 1 98.88 371 GLY B O 1
ATOM 5609 N N . ILE B 1 372 ? -2.859 -11.961 -12.797 1 98.94 372 ILE B N 1
ATOM 5610 C CA . ILE B 1 372 ? -3.191 -12.375 -11.438 1 98.94 372 ILE B CA 1
ATOM 5611 C C . ILE B 1 372 ? -4.438 -11.633 -10.969 1 98.94 372 ILE B C 1
ATOM 5613 O O . ILE B 1 372 ? -4.543 -10.422 -11.125 1 98.94 372 ILE B O 1
ATOM 5617 N N . CYS B 1 373 ? -5.375 -12.438 -10.477 1 98.75 373 CYS B N 1
ATOM 5618 C CA . CYS B 1 373 ? -6.562 -11.844 -9.867 1 98.75 373 CYS B CA 1
ATOM 5619 C C . CYS B 1 373 ? -6.328 -11.547 -8.391 1 98.75 373 CYS B C 1
ATOM 5621 O O . CYS B 1 373 ? -5.367 -12.039 -7.797 1 98.75 373 CYS B O 1
ATOM 5623 N N . ASN B 1 374 ? -7.062 -10.664 -7.801 1 98.62 374 ASN B N 1
ATOM 5624 C CA . ASN B 1 374 ? -7.004 -10.398 -6.367 1 98.62 374 ASN B CA 1
ATOM 5625 C C . ASN B 1 374 ? -8.398 -10.211 -5.773 1 98.62 374 ASN B C 1
ATOM 5627 O O . ASN B 1 374 ? -9.32 -9.773 -6.469 1 98.62 374 ASN B O 1
ATOM 5631 N N . GLY B 1 375 ? -8.539 -10.594 -4.473 1 96.81 375 GLY B N 1
ATOM 5632 C CA . GLY B 1 375 ? -9.781 -10.359 -3.758 1 96.81 375 GLY B CA 1
ATOM 5633 C C . GLY B 1 375 ? -10.297 -8.945 -3.904 1 96.81 375 GLY B C 1
ATOM 5634 O O . GLY B 1 375 ? -9.508 -7.992 -3.953 1 96.81 375 GLY B O 1
ATOM 5635 N N . GLY B 1 376 ? -11.562 -8.797 -3.846 1 96.88 376 GLY B N 1
ATOM 5636 C CA . GLY B 1 376 ? -12.195 -7.508 -4.078 1 96.88 376 GLY B CA 1
ATOM 5637 C C . GLY B 1 376 ? -12.516 -7.258 -5.539 1 96.88 376 GLY B C 1
ATOM 5638 O O . GLY B 1 376 ? -13.109 -6.234 -5.883 1 96.88 376 GLY B O 1
ATOM 5639 N N . GLY B 1 377 ? -12.125 -8.148 -6.41 1 98.19 377 GLY B N 1
ATOM 5640 C CA . GLY B 1 377 ? -12.555 -8.086 -7.797 1 98.19 377 GLY B CA 1
ATOM 5641 C C . GLY B 1 377 ? -11.477 -7.574 -8.734 1 98.19 377 GLY B C 1
ATOM 5642 O O . GLY B 1 377 ? -11.719 -7.398 -9.93 1 98.19 377 GLY B O 1
ATOM 5643 N N . GLY B 1 378 ? -10.25 -7.402 -8.289 1 98.38 378 GLY B N 1
ATOM 5644 C CA . GLY B 1 378 ? -9.211 -6.762 -9.086 1 98.38 378 GLY B CA 1
ATOM 5645 C C . GLY B 1 378 ? -8.32 -7.75 -9.812 1 98.38 378 GLY B C 1
ATOM 5646 O O . GLY B 1 378 ? -8.414 -8.961 -9.586 1 98.38 378 GLY B O 1
ATOM 5647 N N . ALA B 1 379 ? -7.527 -7.219 -10.68 1 98.88 379 ALA B N 1
ATOM 5648 C CA . ALA B 1 379 ? -6.504 -7.988 -11.375 1 98.88 379 ALA B CA 1
ATOM 5649 C C . ALA B 1 379 ? -5.402 -7.074 -11.914 1 98.88 379 ALA B C 1
ATOM 5651 O O . ALA B 1 379 ? -5.625 -5.879 -12.117 1 98.88 379 ALA B O 1
ATOM 5652 N N . SER B 1 380 ? -4.242 -7.629 -12.055 1 98.94 380 SER B N 1
ATOM 5653 C CA . SER B 1 380 ? -3.121 -7.016 -12.75 1 98.94 380 SER B CA 1
ATOM 5654 C C . SER B 1 380 ? -2.551 -7.949 -13.812 1 98.94 380 SER B C 1
ATOM 5656 O O . SER B 1 380 ? -2.615 -9.172 -13.664 1 98.94 380 SER B O 1
ATOM 5658 N N . ALA B 1 381 ? -2.102 -7.406 -14.875 1 98.94 381 ALA B N 1
ATOM 5659 C CA . ALA B 1 381 ? -1.441 -8.148 -15.945 1 98.94 381 ALA B CA 1
ATOM 5660 C C . ALA B 1 381 ? -0.208 -7.406 -16.453 1 98.94 381 ALA B C 1
ATOM 5662 O O . ALA B 1 381 ? -0.197 -6.176 -16.5 1 98.94 381 ALA B O 1
ATOM 5663 N N . ILE B 1 382 ? 0.819 -8.141 -16.797 1 98.94 382 ILE B N 1
ATOM 5664 C CA . ILE B 1 382 ? 2.059 -7.535 -17.281 1 98.94 382 ILE B CA 1
ATOM 5665 C C . ILE B 1 382 ? 2.635 -8.367 -18.422 1 98.94 382 ILE B C 1
ATOM 5667 O O . ILE B 1 382 ? 2.588 -9.594 -18.391 1 98.94 382 ILE B O 1
ATOM 5671 N N . LEU B 1 383 ? 3.051 -7.711 -19.469 1 98.94 383 LEU B N 1
ATOM 5672 C CA . LEU B 1 383 ? 3.664 -8.297 -20.656 1 98.94 383 LEU B CA 1
ATOM 5673 C C . LEU B 1 383 ? 5.152 -7.973 -20.719 1 98.94 383 LEU B C 1
ATOM 5675 O O . LEU B 1 383 ? 5.543 -6.809 -20.625 1 98.94 383 LEU B O 1
ATOM 5679 N N . ILE B 1 384 ? 5.996 -9.047 -20.844 1 98.94 384 ILE B N 1
ATOM 5680 C CA . ILE B 1 384 ? 7.434 -8.82 -20.938 1 98.94 384 ILE B CA 1
ATOM 5681 C C . ILE B 1 384 ? 7.996 -9.531 -22.172 1 98.94 384 ILE B C 1
ATOM 5683 O O . ILE B 1 384 ? 7.336 -10.398 -22.75 1 98.94 384 ILE B O 1
ATOM 5687 N N . GLU B 1 385 ? 9.164 -9.109 -22.578 1 98.94 385 GLU B N 1
ATOM 5688 C CA . GLU B 1 385 ? 9.93 -9.734 -23.656 1 98.94 385 GLU B CA 1
ATOM 5689 C C . GLU B 1 385 ? 11.359 -10.047 -23.203 1 98.94 385 GLU B C 1
ATOM 5691 O O . GLU B 1 385 ? 12.07 -9.164 -22.719 1 98.94 385 GLU B O 1
ATOM 5696 N N . LYS B 1 386 ? 11.719 -11.32 -23.391 1 98.88 386 LYS B N 1
ATOM 5697 C CA . LYS B 1 386 ? 13.078 -11.711 -23.047 1 98.88 386 LYS B CA 1
ATOM 5698 C C . LYS B 1 386 ? 14.086 -11.094 -24.031 1 98.88 386 LYS B C 1
ATOM 5700 O O . LYS B 1 386 ? 13.828 -11.031 -25.234 1 98.88 386 LYS B O 1
ATOM 5705 N N . LEU B 1 387 ? 15.203 -10.617 -23.406 1 98.31 387 LEU B N 1
ATOM 5706 C CA . LEU B 1 387 ? 16.234 -9.984 -24.219 1 98.31 387 LEU B CA 1
ATOM 5707 C C . LEU B 1 387 ? 17.406 -10.938 -24.453 1 98.31 387 LEU B C 1
ATOM 5709 O O . LEU B 1 387 ? 17.688 -11.797 -23.625 1 98.31 387 LEU B O 1
#

pLDDT: mean 97.52, std 2.49, range [85.44, 99.0]

Solvent-accessible surface area (backbone atoms only — not comparable to full-atom values): 36081 Å² total; per-residue (Å²): 107,41,24,35,39,26,47,19,17,38,33,29,20,41,58,69,46,87,44,35,84,51,51,29,38,57,38,26,7,54,9,42,36,49,7,42,57,67,42,68,54,64,60,76,61,45,55,34,38,27,27,4,36,50,84,60,48,88,66,31,27,46,45,34,45,50,10,43,50,67,35,64,38,51,53,54,40,25,51,34,26,26,30,37,36,32,21,4,1,34,48,17,39,52,52,49,45,39,38,32,73,71,62,78,42,47,30,31,40,21,7,6,14,20,27,56,40,55,36,25,28,33,34,74,59,74,84,78,50,89,95,58,78,75,68,42,51,38,57,48,49,38,67,40,24,36,69,80,80,67,39,50,53,57,49,30,47,44,50,49,22,62,75,64,71,51,50,44,65,57,24,44,51,48,28,53,49,22,25,50,29,32,44,49,30,55,74,69,48,66,52,56,76,39,44,42,68,44,75,41,84,46,100,71,71,76,54,49,73,45,72,57,58,42,42,44,74,70,69,57,80,84,49,56,84,74,55,60,40,72,70,33,90,74,90,38,52,51,24,76,66,23,21,32,51,60,13,23,25,11,16,19,26,31,38,24,24,50,66,51,29,57,74,68,70,40,75,52,35,18,34,59,67,40,57,32,66,15,24,30,52,47,65,46,12,59,48,11,27,65,56,4,44,57,52,26,32,63,77,58,68,52,55,80,87,62,47,63,37,34,33,51,55,15,67,25,30,51,28,38,52,47,36,34,60,76,64,65,53,66,65,83,35,42,36,72,51,24,40,18,43,18,44,38,35,17,42,4,9,42,29,23,41,50,49,43,51,45,41,70,66,48,52,72,73,32,29,31,42,31,30,22,38,12,73,64,1,23,15,34,18,43,33,35,30,19,85,105,41,26,36,40,25,46,18,17,37,34,30,18,41,58,68,46,88,44,35,86,50,52,28,37,57,38,27,8,52,8,42,36,48,7,41,57,67,41,67,53,64,59,76,60,46,54,35,37,28,27,4,36,50,82,59,49,87,65,29,27,46,46,35,46,50,10,43,50,67,33,66,36,51,53,56,40,26,53,33,26,26,31,36,35,31,21,5,2,35,48,17,40,52,53,50,44,40,37,31,74,71,64,77,43,47,31,31,39,21,6,6,14,20,28,55,40,53,36,24,27,32,35,74,60,75,84,80,51,89,95,57,78,77,69,42,51,40,56,47,48,36,66,41,24,36,69,81,80,67,40,49,53,58,49,30,46,44,50,48,24,62,75,65,71,50,52,46,66,58,24,43,52,48,27,52,49,23,26,51,28,32,45,49,29,54,74,70,45,66,52,56,78,40,45,43,68,45,74,42,84,45,97,72,71,74,56,48,72,44,71,55,59,42,42,45,74,69,69,58,78,84,48,56,84,72,56,62,41,72,71,33,89,74,88,38,53,51,23,77,66,25,22,33,51,61,12,22,26,12,16,17,26,30,38,25,22,51,67,50,28,57,75,70,69,41,73,52,34,17,35,58,68,40,56,32,68,16,22,30,51,46,65,46,11,60,50,11,28,64,56,4,44,55,51,27,32,63,76,59,69,51,54,79,87,61,48,62,38,34,33,51,55,15,68,26,31,50,29,37,54,46,36,34,60,76,64,67,54,67,64,85,34,42,36,73,50,23,39,18,42,20,45,36,36,17,40,4,10,44,30,23,42,48,48,43,52,44,40,69,68,48,52,70,73,32,28,33,42,32,32,23,40,12,73,66,1,24,15,34,17,41,32,35,31,19,86

Nearest PDB structures (foldseek):
  2ibw-assembly1_C  TM=9.963E-01  e=9.829E-68  Homo sapiens
  6bn2-assembly1_A-2  TM=9.837E-01  e=2.550E-62  Elizabethkingia anophelis NUHP1
  2wl5-assembly1_A  TM=9.725E-01  e=4.402E-49  Zoogloea ramigera
  2wku-assembly1_C  TM=9.740E-01  e=5.005E-48  Zoogloea ramigera
  1m4t-assembly1_D  TM=9.760E-01  e=5.327E-48  Zoogloea ramigera

InterPro domains:
  IPR002155 Thiolase [PIRSF000429] (1-386)
  IPR002155 Thiolase [TIGR01930] (4-385)
  IPR002155 Thiolase [cd00751] (3-386)
  IPR016039 Thiolase-like [G3DSA:3.40.47.10] (1-387)
  IPR016039 Thiolase-like [SSF53901] (1-264)
  IPR016039 Thiolase-like [SSF53901] (265-385)
  IPR020610 Thiolase, active site [PS00099] (368-381)
  IPR020613 Thiolase, conserved site [PS00737] (335-351)
  IPR020615 Thiolase, acyl-enzyme intermediate active site [PS00098] (82-100)
  IPR020616 Thiolase, N-terminal [PF00108] (2-259)
  IPR020617 Thiolase, C-terminal [PF02803] (267-386)

Sequence (774 aa):
DVVIVSFARTPIGSFLSSLAEVPATRLGSIAIKEAVSRAGINKDEVKEVYMGNVVQACEGQAPCRQATLGAGLAESTPTTTINKVCASGMKAVMLAAQNIMCGHQDIMVAGGMESMSNAPYYMKRGNTAYGGVKLFDSIVHDGLTDAYNHIHMGNCAEKTAKMCDITREQQDEYAIKSYTLSQQAAKQGIFTPEIVPVEIPKKKGDPVKITEDEEYKKVNFEKFKSLRPVFQKEGGTVTAANASTLNDGAAAMILMSASAAERLKVKPLARILGFADAAVAPIDFPIAPTEAIPKVLKSTGVKKEDIAMWEINEAFSVVSLANIKILDIDSNKVNIHGGAVSIGHPIGMSGARITGHMALNLKPGEKGMAGICNGGGGASAILIEKLDVVIVSFARTPIGSFLSSLAEVPATRLGSIAIKEAVSRAGINKDEVKEVYMGNVVQACEGQAPCRQATLGAGLAESTPTTTINKVCASGMKAVMLAAQNIMCGHQDIMVAGGMESMSNAPYYMKRGNTAYGGVKLFDSIVHDGLTDAYNHIHMGNCAEKTAKMCDITREQQDEYAIKSYTLSQQAAKQGIFTPEIVPVEIPKKKGDPVKITEDEEYKKVNFEKFKSLRPVFQKEGGTVTAANASTLNDGAAAMILMSASAAERLKVKPLARILGFADAAVAPIDFPIAPTEAIPKVLKSTGVKKEDIAMWEINEAFSVVSLANIKILDIDSNKVNIHGGAVSIGHPIGMSGARITGHMALNLKPGEKGMAGICNGGGGASAILIEKL

Secondary structure (DSSP, 8-state):
-EEEEEEEEPPPEETTSTTTTS-HHHHHHHHHHHHHHHHT--GGG--EEEEE-S--TTS-S-HHHHHHHHTT--TT--EEEEE-GGGHHHHHHHHHHHHHHTTS-SEEEEEEEEEGGGPPEEE-SSPPPTT--PPEEHIIIIIIB-TTT--BHHHHHHHHHHHTT--HHHHHHHHHHHHHHHHHHHHTTTTTTTB--EEE--SSSSPEEE-S-SGGGS--GGGGGGPPPSS-TTT----STTBPPPEEEEEEEEEEEHHHHHHTTPPPSEEEEEEEEEE--GGGGGGTHHHHHHHHHHHHT--GGGEEEEEE--SBHHHHHHHHHHHT--GGGBSBTB-HHHH---TTTHHHHHHHHHHHHSPTT-EEEEEEEETTTEEEEEEEEE-/-EEEEEEEEPPPEETTSTTTTS-HHHHHHHHHHHHHHHHT--GGG--EEEEE-S--TTS-S-HHHHHHHHTT--TT--EEEEE-GGGHHHHHHHHHHHHHHTTS-SEEEEEEEEEGGGPPEEE-SSPPPTT--PPEEHIIIIIIB-TTT--BHHHHHHHHHHHTT--HHHHHHHHHHHHHHHHHHHHTTTTTTTB--EEE--SSSSPEEE-S-SGGGS--GGGGGGPPPSS-TTT----STTBPPPEEEEEEEEEEEHHHHHHTTPPPSEEEEEEEEEE--GGGGGGTHHHHHHHHHHHHT--GGGEEEEEE--SBHHHHHHHHHHHT--GGGBSBTB-HHHH---TTTHHHHHHHHHHHHSPTT-EEEEEEEETTTEEEEEEEEE-